Protein AF-0000000080796858 (afdb_homodimer)

Structure (mmCIF, N/CA/C/O backbone):
data_AF-0000000080796858-model_v1
#
loop_
_entity.id
_entity.type
_entity.pdbx_description
1 polymer 'Molybdopterin biosynthesis MoaE protein'
#
loop_
_atom_site.group_PDB
_atom_site.id
_atom_site.type_symbol
_atom_site.label_atom_id
_atom_site.label_alt_id
_atom_site.label_comp_id
_atom_site.label_asym_id
_atom_site.label_entity_id
_atom_site.label_seq_id
_atom_site.pdbx_PDB_ins_code
_atom_site.Cartn_x
_atom_site.Cartn_y
_atom_site.Cartn_z
_atom_site.occupancy
_atom_site.B_iso_or_equiv
_atom_site.auth_seq_id
_atom_site.auth_comp_id
_atom_site.auth_asym_id
_atom_site.auth_atom_id
_atom_site.pdbx_PDB_model_num
ATOM 1 N N . MET A 1 1 ? 0.825 -37.75 -30.672 1 88.62 1 MET A N 1
ATOM 2 C CA . MET A 1 1 ? 0.386 -36.375 -30.938 1 88.62 1 MET A CA 1
ATOM 3 C C . MET A 1 1 ? 1.568 -35.438 -30.922 1 88.62 1 MET A C 1
ATOM 5 O O . MET A 1 1 ? 2.557 -35.656 -30.219 1 88.62 1 MET A O 1
ATOM 9 N N . LYS A 1 2 ? 1.427 -34.406 -31.703 1 91.25 2 LYS A N 1
ATOM 10 C CA . LYS A 1 2 ? 2.469 -33.375 -31.797 1 91.25 2 LYS A CA 1
ATOM 11 C C . LYS A 1 2 ? 2.107 -32.156 -30.969 1 91.25 2 LYS A C 1
ATOM 13 O O . LYS A 1 2 ? 0.988 -31.641 -31.062 1 91.25 2 LYS A O 1
ATOM 18 N N . VAL A 1 3 ? 3.113 -31.781 -30.047 1 92 3 VAL A N 1
ATOM 19 C CA . VAL A 1 3 ? 2.906 -30.578 -29.266 1 92 3 VAL A CA 1
ATOM 20 C C . VAL A 1 3 ? 4.039 -29.594 -29.531 1 92 3 VAL A C 1
ATOM 22 O O . VAL A 1 3 ? 5.195 -29.984 -29.688 1 92 3 VAL A O 1
ATOM 25 N N . LYS A 1 4 ? 3.635 -28.328 -29.672 1 92.88 4 LYS A N 1
ATOM 26 C CA . LYS A 1 4 ? 4.609 -27.25 -29.797 1 92.88 4 LYS A CA 1
ATOM 27 C C . LYS A 1 4 ? 4.938 -26.641 -28.438 1 92.88 4 LYS A C 1
ATOM 29 O O . LYS A 1 4 ? 4.047 -26.453 -27.594 1 92.88 4 LYS A O 1
ATOM 34 N N . LEU A 1 5 ? 6.195 -26.469 -28.219 1 91.25 5 LEU A N 1
ATOM 35 C CA . LEU A 1 5 ? 6.652 -25.875 -26.953 1 91.25 5 LEU A CA 1
ATOM 36 C C . LEU A 1 5 ? 7.277 -24.516 -27.188 1 91.25 5 LEU A C 1
ATOM 38 O O . LEU A 1 5 ? 8 -24.312 -28.172 1 91.25 5 LEU A O 1
ATOM 42 N N . LYS A 1 6 ? 6.902 -23.609 -26.375 1 84.81 6 LYS A N 1
ATOM 43 C CA . LYS A 1 6 ? 7.648 -22.359 -26.172 1 84.81 6 LYS A CA 1
ATOM 44 C C . LYS A 1 6 ? 8.422 -22.391 -24.859 1 84.81 6 LYS A C 1
ATOM 46 O O . LYS A 1 6 ? 7.848 -22.672 -23.797 1 84.81 6 LYS A O 1
ATOM 51 N N . LEU A 1 7 ? 9.75 -22.281 -25 1 79.94 7 LEU A N 1
ATOM 52 C CA . LEU A 1 7 ? 10.602 -22.484 -23.828 1 79.94 7 LEU A CA 1
ATOM 53 C C . LEU A 1 7 ? 11.164 -21.156 -23.328 1 79.94 7 LEU A C 1
ATOM 55 O O . LEU A 1 7 ? 11.438 -20.25 -24.141 1 79.94 7 LEU A O 1
ATOM 59 N N . TYR A 1 8 ? 11.188 -21.078 -22.031 1 66.88 8 TYR A N 1
ATOM 60 C CA . TYR A 1 8 ? 11.664 -19.844 -21.406 1 66.88 8 TYR A CA 1
ATOM 61 C C . TYR A 1 8 ? 12.859 -20.109 -20.516 1 66.88 8 TYR A C 1
ATOM 63 O O . TYR A 1 8 ? 13.109 -21.25 -20.125 1 66.88 8 TYR A O 1
ATOM 71 N N . ALA A 1 9 ? 13.625 -19.078 -20.281 1 62.56 9 ALA A N 1
ATOM 72 C CA . ALA A 1 9 ? 14.711 -19.031 -19.297 1 62.56 9 ALA A CA 1
ATOM 73 C C . ALA A 1 9 ? 15.68 -20.188 -19.5 1 62.56 9 ALA A C 1
ATOM 75 O O . ALA A 1 9 ? 16.219 -20.359 -20.609 1 62.56 9 ALA A O 1
ATOM 76 N N . MET A 1 10 ? 15.938 -20.906 -18.391 1 64.75 10 MET A N 1
ATOM 77 C CA . MET A 1 10 ? 16.953 -21.953 -18.453 1 64.75 10 MET A CA 1
ATOM 78 C C . MET A 1 10 ? 16.578 -23.016 -19.469 1 64.75 10 MET A C 1
ATOM 80 O O . MET A 1 10 ? 17.453 -23.656 -20.062 1 64.75 10 MET A O 1
ATOM 84 N N . TYR A 1 11 ? 15.32 -23.234 -19.703 1 76.62 11 TYR A N 1
ATOM 85 C CA . TYR A 1 11 ? 14.883 -24.234 -20.672 1 76.62 11 TYR A CA 1
ATOM 86 C C . TYR A 1 11 ? 15.133 -23.766 -22.094 1 76.62 11 TYR A C 1
ATOM 88 O O . TYR A 1 11 ? 15.484 -24.578 -22.969 1 76.62 11 TYR A O 1
ATOM 96 N N . LYS A 1 12 ? 14.984 -22.438 -22.297 1 73.69 12 LYS A N 1
ATOM 97 C CA . LYS A 1 12 ? 15.305 -21.828 -23.578 1 73.69 12 LYS A CA 1
ATOM 98 C C . LYS A 1 12 ? 16.781 -21.984 -23.906 1 73.69 12 LYS A C 1
ATOM 100 O O . LYS A 1 12 ? 17.141 -22.312 -25.047 1 73.69 12 LYS A O 1
ATOM 105 N N . ASP A 1 13 ? 17.547 -21.797 -22.953 1 70.75 13 ASP A N 1
ATOM 106 C CA . ASP A 1 13 ? 18.984 -21.922 -23.141 1 70.75 13 ASP A CA 1
ATOM 107 C C . ASP A 1 13 ? 19.359 -23.344 -23.531 1 70.75 13 ASP A C 1
ATOM 109 O O . ASP A 1 13 ? 20.266 -23.531 -24.359 1 70.75 13 ASP A O 1
ATOM 113 N N . ALA A 1 14 ? 18.656 -24.266 -22.938 1 77.5 14 ALA A N 1
ATOM 114 C CA . ALA A 1 14 ? 19.031 -25.656 -23.125 1 77.5 14 ALA A CA 1
ATOM 115 C C . ALA A 1 14 ? 18.453 -26.219 -24.406 1 77.5 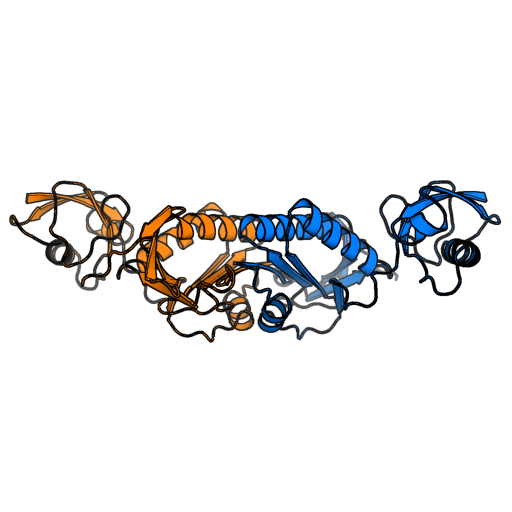14 ALA A C 1
ATOM 117 O O . ALA A 1 14 ? 19.078 -27.031 -25.078 1 77.5 14 ALA A O 1
ATOM 118 N N . LEU A 1 15 ? 17.188 -25.812 -24.812 1 83.38 15 LEU A N 1
ATOM 119 C CA . LEU A 1 15 ? 16.469 -26.516 -25.859 1 83.38 15 LEU A CA 1
ATOM 120 C C . LEU A 1 15 ? 16.125 -25.578 -27.016 1 83.38 15 LEU A C 1
ATOM 122 O O . LEU A 1 15 ? 15.602 -26.016 -28.031 1 83.38 15 LEU A O 1
ATOM 126 N N . GLY A 1 16 ? 16.578 -24.219 -26.891 1 80.38 16 GLY A N 1
ATOM 127 C CA . GLY A 1 16 ? 16.156 -23.219 -27.859 1 80.38 16 GLY A CA 1
ATOM 128 C C . GLY A 1 16 ? 14.828 -22.578 -27.516 1 80.38 16 GLY A C 1
ATOM 129 O O . GLY A 1 16 ? 14.18 -22.969 -26.531 1 80.38 16 GLY A O 1
ATOM 130 N N . GLU A 1 17 ? 14.414 -21.578 -28.25 1 79.12 17 GLU A N 1
ATOM 131 C CA . GLU A 1 17 ? 13.219 -20.797 -27.969 1 79.12 17 GLU A CA 1
ATOM 132 C C . GLU A 1 17 ? 11.953 -21.609 -28.156 1 79.12 17 GLU A C 1
ATOM 134 O O . GLU A 1 17 ? 10.945 -21.375 -27.484 1 79.12 17 GLU A O 1
ATOM 139 N N . ALA A 1 18 ? 11.984 -22.5 -29.109 1 86.69 18 ALA A N 1
ATOM 140 C CA . ALA A 1 18 ? 10.82 -23.328 -29.422 1 86.69 18 ALA A CA 1
ATOM 141 C C . ALA A 1 18 ? 11.234 -24.75 -29.734 1 86.69 18 ALA A C 1
ATOM 143 O O . ALA A 1 18 ? 12.359 -25 -30.188 1 86.69 18 ALA A O 1
ATOM 144 N N . ALA A 1 19 ? 10.391 -25.719 -29.375 1 88.69 19 ALA A N 1
ATOM 145 C CA . ALA A 1 19 ? 10.602 -27.125 -29.703 1 88.69 19 ALA A CA 1
ATOM 146 C C . ALA A 1 19 ? 9.289 -27.812 -30.078 1 88.69 19 ALA A C 1
ATOM 148 O O . ALA A 1 19 ? 8.211 -27.312 -29.766 1 88.69 19 ALA A O 1
ATOM 149 N N . GLU A 1 20 ? 9.352 -28.766 -30.906 1 91.88 20 GLU A N 1
ATOM 150 C CA . GLU A 1 20 ? 8.219 -29.641 -31.219 1 91.88 20 GLU A CA 1
ATOM 151 C C . GLU A 1 20 ? 8.469 -31.062 -30.734 1 91.88 20 GLU A C 1
ATOM 153 O O . GLU A 1 20 ? 9.516 -31.641 -31.031 1 91.88 20 GLU A O 1
ATOM 158 N N . LEU A 1 21 ? 7.543 -31.578 -29.922 1 91.94 21 LEU A N 1
ATOM 159 C CA . LEU A 1 21 ? 7.695 -32.938 -29.391 1 91.94 21 LEU A CA 1
ATOM 160 C C . LEU A 1 21 ? 6.543 -33.844 -29.844 1 91.94 21 LEU A C 1
ATOM 162 O O . LEU A 1 21 ? 5.41 -33.375 -29.984 1 91.94 21 LEU A O 1
ATOM 166 N N . GLU A 1 22 ? 6.883 -35.031 -30.188 1 91.69 22 GLU A N 1
ATOM 167 C CA . GLU A 1 22 ? 5.875 -36.062 -30.453 1 91.69 22 GLU A CA 1
ATOM 168 C C . GLU A 1 22 ? 5.656 -36.938 -29.234 1 91.69 22 GLU A C 1
ATOM 170 O O . GLU A 1 22 ? 6.613 -37.5 -28.672 1 91.69 22 GLU A O 1
ATOM 175 N N . LEU A 1 23 ? 4.441 -37.031 -28.719 1 93.25 23 LEU A N 1
ATOM 176 C CA . LEU A 1 23 ? 4.07 -37.875 -27.594 1 93.25 23 LEU A CA 1
ATOM 177 C C . LEU A 1 23 ? 2.957 -38.844 -28 1 93.25 23 LEU A C 1
ATOM 179 O O . LEU A 1 23 ? 2.227 -38.594 -28.953 1 93.25 23 LEU A O 1
ATOM 183 N N . PRO A 1 24 ? 2.916 -40 -27.344 1 93.06 24 PRO A N 1
ATOM 184 C CA . PRO A 1 24 ? 1.823 -40.938 -27.641 1 93.06 24 PRO A CA 1
ATOM 185 C C . PRO A 1 24 ? 0.445 -40.312 -27.438 1 93.06 24 PRO A C 1
ATOM 187 O O . PRO A 1 24 ? 0.282 -39.438 -26.594 1 93.06 24 PRO A O 1
ATOM 190 N N . GLU A 1 25 ? -0.5 -40.75 -28.297 1 89.06 25 GLU A N 1
ATOM 191 C CA . GLU A 1 25 ? -1.883 -40.344 -28.078 1 89.06 25 GLU A CA 1
ATOM 192 C C . GLU A 1 25 ? -2.338 -40.688 -26.656 1 89.06 25 GLU A C 1
ATOM 194 O O . GLU A 1 25 ? -2.02 -4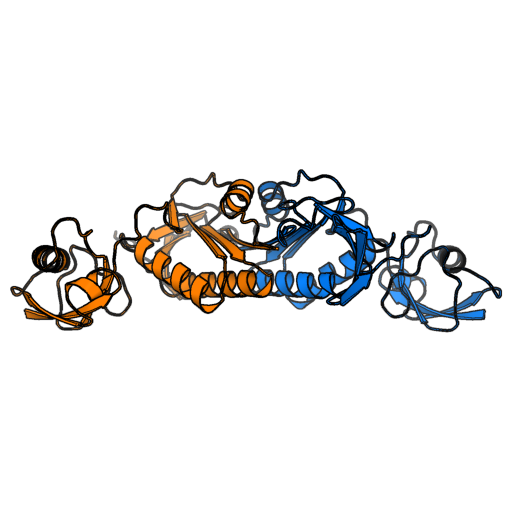1.75 -26.125 1 89.06 25 GLU A O 1
ATOM 199 N N . GLY A 1 26 ? -3.025 -39.75 -25.984 1 91.38 26 GLY A N 1
ATOM 200 C CA . GLY A 1 26 ? -3.514 -39.938 -24.641 1 91.38 26 GLY A CA 1
ATOM 201 C C . GLY A 1 26 ? -2.543 -39.469 -23.578 1 91.38 26 GLY A C 1
ATOM 202 O O . GLY A 1 26 ? -2.814 -39.625 -22.375 1 91.38 26 GLY A O 1
ATOM 203 N N . SER A 1 27 ? -1.39 -38.969 -23.922 1 94.69 27 SER A N 1
ATOM 204 C CA . SER A 1 27 ? -0.414 -38.469 -22.969 1 94.69 27 SER A CA 1
ATOM 205 C C . SER A 1 27 ? -0.98 -37.281 -22.156 1 94.69 27 SER A C 1
ATOM 207 O O . SER A 1 27 ? -1.861 -36.562 -22.641 1 94.69 27 SER A O 1
ATOM 209 N N . LYS A 1 28 ? -0.446 -37.219 -20.938 1 93.69 28 LYS A N 1
ATOM 210 C CA . LYS A 1 28 ? -0.82 -36.125 -20.047 1 93.69 28 LYS A CA 1
ATOM 211 C C . LYS A 1 28 ? 0.315 -35.125 -19.906 1 93.69 28 LYS A C 1
ATOM 213 O O . LYS A 1 28 ? 1.416 -35.344 -20.422 1 93.69 28 LYS A O 1
ATOM 218 N N . VAL A 1 29 ? 0.026 -34.094 -19.266 1 92.62 29 VAL A N 1
ATOM 219 C CA . VAL A 1 29 ? 1.014 -33.031 -19.047 1 92.62 29 VAL A CA 1
ATOM 220 C C . VAL A 1 29 ? 2.236 -33.625 -18.328 1 92.62 29 VAL A C 1
ATOM 222 O O . VAL A 1 29 ? 3.373 -33.25 -18.656 1 92.62 29 VAL A O 1
ATOM 225 N N . ALA A 1 30 ? 1.97 -34.469 -17.453 1 91.5 30 ALA A N 1
ATOM 226 C CA . ALA A 1 30 ? 3.07 -35.125 -16.734 1 91.5 30 ALA A CA 1
ATOM 227 C C . ALA A 1 30 ? 4.008 -35.812 -17.703 1 91.5 30 ALA A C 1
ATOM 229 O O . ALA A 1 30 ? 5.227 -35.812 -17.516 1 91.5 30 ALA A O 1
ATOM 230 N N . ASP A 1 31 ? 3.475 -36.406 -18.703 1 94.25 31 ASP A N 1
ATOM 231 C CA . ASP A 1 31 ? 4.273 -37.094 -19.703 1 94.25 31 ASP A CA 1
ATOM 232 C C . ASP A 1 31 ? 5.133 -36.125 -20.5 1 94.25 31 ASP A C 1
ATOM 234 O O . ASP A 1 31 ? 6.273 -36.406 -20.844 1 94.25 31 ASP A O 1
ATOM 238 N N . LEU A 1 32 ? 4.527 -35 -20.75 1 93.88 32 LEU A N 1
ATOM 239 C CA . LEU A 1 32 ? 5.266 -33.938 -21.438 1 93.88 32 LEU A CA 1
ATOM 240 C C . LEU A 1 32 ? 6.461 -33.469 -20.609 1 93.88 32 LEU A C 1
ATOM 242 O O . LEU A 1 32 ? 7.57 -33.344 -21.125 1 93.88 32 LEU A O 1
ATOM 246 N N . LYS A 1 33 ? 6.207 -33.25 -19.391 1 90.81 33 LYS A N 1
ATOM 247 C CA . LYS A 1 33 ? 7.277 -32.844 -18.484 1 90.81 33 LYS A CA 1
ATOM 248 C C . LYS A 1 33 ? 8.414 -33.844 -18.469 1 90.81 33 LYS A C 1
ATOM 250 O O . LYS A 1 33 ? 9.586 -33.469 -18.547 1 90.81 33 LYS A O 1
ATOM 255 N N . ARG A 1 34 ? 8.047 -35.062 -18.328 1 91.12 34 ARG A N 1
ATOM 256 C CA . ARG A 1 34 ? 9.039 -36.156 -18.297 1 91.12 34 ARG A CA 1
ATOM 257 C C . ARG A 1 34 ? 9.875 -36.156 -19.578 1 91.12 34 ARG A C 1
ATOM 259 O O . ARG A 1 34 ? 11.094 -36.281 -19.531 1 91.12 34 ARG A O 1
ATOM 266 N N . LYS A 1 35 ? 9.172 -36.094 -20.656 1 93.38 35 LYS A N 1
ATOM 267 C CA . LYS A 1 35 ? 9.859 -36.094 -21.953 1 93.38 35 LYS A CA 1
ATOM 268 C C . LYS A 1 35 ? 10.828 -34.938 -22.062 1 93.38 35 LYS A C 1
ATOM 270 O O . LYS A 1 35 ? 11.953 -35.094 -22.562 1 93.38 35 LYS A O 1
ATOM 275 N N . VAL A 1 36 ? 10.383 -33.781 -21.609 1 91.94 36 VAL A N 1
ATOM 276 C CA . VAL A 1 36 ? 11.227 -32.594 -21.656 1 91.94 36 VAL A CA 1
ATOM 277 C C . VAL A 1 36 ? 12.445 -32.781 -20.766 1 91.94 36 VAL A C 1
ATOM 279 O O . VAL A 1 36 ? 13.57 -32.438 -21.156 1 91.94 36 VAL A O 1
ATOM 282 N N . LEU A 1 37 ? 12.211 -33.25 -19.562 1 88.25 37 LEU A N 1
ATOM 283 C CA . LEU A 1 37 ? 13.305 -33.469 -18.641 1 88.25 37 LEU A CA 1
ATOM 284 C C . LEU A 1 37 ? 14.352 -34.406 -19.234 1 88.25 37 LEU A C 1
ATOM 286 O O . LEU A 1 37 ? 15.547 -34.25 -18.969 1 88.25 37 LEU A O 1
ATOM 290 N N . GLU A 1 38 ? 13.906 -35.344 -19.969 1 90.88 38 GLU A N 1
ATOM 291 C CA . GLU A 1 38 ? 14.82 -36.281 -20.625 1 90.88 38 GLU A CA 1
ATOM 292 C C . GLU A 1 38 ? 15.719 -35.562 -21.625 1 90.88 38 GLU A C 1
ATOM 294 O O . GLU A 1 38 ? 16.828 -36 -21.906 1 90.88 38 GLU A O 1
ATOM 299 N N . LEU A 1 39 ? 15.195 -34.5 -22.188 1 89 39 LEU A N 1
ATOM 300 C CA . LEU A 1 39 ? 15.93 -33.75 -23.188 1 89 39 LEU A CA 1
ATOM 301 C C . LEU A 1 39 ? 16.875 -32.75 -22.531 1 89 39 LEU A C 1
ATOM 303 O O . LEU A 1 39 ? 17.797 -32.25 -23.188 1 89 39 LEU A O 1
ATOM 307 N N . LEU A 1 40 ? 16.594 -32.406 -21.297 1 83.12 40 LEU A N 1
ATOM 308 C CA . LEU A 1 40 ? 17.375 -31.422 -20.578 1 83.12 40 LEU A CA 1
ATOM 309 C C . LEU A 1 40 ? 18.578 -32.062 -19.875 1 83.12 40 LEU A C 1
ATOM 311 O O . LEU A 1 40 ? 18.562 -33.25 -19.562 1 83.12 40 LEU A O 1
ATOM 315 N N . PRO A 1 41 ? 19.625 -31.188 -19.719 1 77.62 41 PRO A N 1
ATOM 316 C CA . PRO A 1 41 ? 20.75 -31.703 -18.922 1 77.62 41 PRO A CA 1
ATOM 317 C C . PRO A 1 41 ? 20.328 -32.094 -17.516 1 77.62 41 PRO A C 1
ATOM 319 O O . PRO A 1 41 ? 19.328 -31.609 -17 1 77.62 41 PRO A O 1
ATOM 322 N N . GLU A 1 42 ? 21.109 -33.062 -16.938 1 78.94 42 GLU A N 1
ATOM 323 C CA . GLU A 1 42 ? 20.844 -33.531 -15.578 1 78.94 42 GLU A CA 1
ATOM 324 C C . GLU A 1 42 ? 20.859 -32.344 -14.602 1 78.94 42 GLU A C 1
ATOM 326 O O . GLU A 1 42 ? 21.703 -31.453 -14.711 1 78.94 42 GLU A O 1
ATOM 331 N N . GLY A 1 43 ? 19.844 -32.25 -13.656 1 73.5 43 GLY A N 1
ATOM 332 C CA . GLY A 1 43 ? 19.812 -31.234 -12.617 1 73.5 43 GLY A CA 1
ATOM 333 C C . GLY A 1 43 ? 18.797 -30.156 -12.875 1 73.5 43 GLY A C 1
ATOM 334 O O . GLY A 1 43 ? 18.531 -29.312 -12 1 73.5 43 GLY A O 1
ATOM 335 N N . TYR A 1 44 ? 18.328 -30.062 -14.094 1 73.81 44 TYR A N 1
ATOM 336 C CA . TYR A 1 44 ? 17.312 -29.047 -14.367 1 73.81 44 TYR A CA 1
ATOM 337 C C . TYR A 1 44 ? 16.016 -29.375 -13.617 1 73.81 44 TYR A C 1
ATOM 339 O O . TYR A 1 44 ? 15.617 -30.531 -13.523 1 73.81 44 TYR A O 1
ATOM 347 N N . PRO A 1 45 ? 15.445 -28.297 -13.07 1 71.62 45 PRO A N 1
ATOM 348 C CA . PRO A 1 45 ? 14.18 -28.531 -12.367 1 71.62 45 PRO A CA 1
ATOM 349 C C . PRO A 1 45 ? 13.031 -28.844 -13.328 1 71.62 45 PRO A C 1
ATOM 351 O O . PRO A 1 45 ? 13.086 -28.484 -14.508 1 71.62 45 PRO A O 1
ATOM 354 N N . GLU A 1 46 ? 12.062 -29.625 -12.836 1 78.88 46 GLU A N 1
ATOM 355 C CA . GLU A 1 46 ? 10.852 -29.891 -13.617 1 78.88 46 GLU A CA 1
ATOM 356 C C . GLU A 1 46 ? 10.148 -28.594 -14 1 78.88 46 GLU A C 1
ATOM 358 O O . GLU A 1 46 ? 9.898 -27.75 -13.148 1 78.88 46 GLU A O 1
ATOM 363 N N . PRO A 1 47 ? 9.906 -28.453 -15.297 1 76.31 47 PRO A N 1
ATOM 364 C CA . PRO A 1 47 ? 9.266 -27.203 -15.734 1 76.31 47 PRO A CA 1
ATOM 365 C C . PRO A 1 47 ? 7.812 -27.109 -15.281 1 76.31 47 PRO A C 1
ATOM 367 O O . PRO A 1 47 ? 7.164 -28.125 -15.031 1 76.31 47 PRO A O 1
ATOM 370 N N . VAL A 1 48 ? 7.391 -25.922 -15.219 1 72.62 48 VAL A N 1
ATOM 371 C CA . VAL A 1 48 ? 5.969 -25.594 -15.148 1 72.62 48 VAL A CA 1
ATOM 372 C C . VAL A 1 48 ? 5.398 -25.453 -16.562 1 72.62 48 VAL A C 1
ATOM 374 O O . VAL A 1 48 ? 6.012 -24.828 -17.422 1 72.62 48 VAL A O 1
ATOM 377 N N . VAL A 1 49 ? 4.207 -26.078 -16.844 1 81.44 49 VAL A N 1
ATOM 378 C CA . VAL A 1 49 ? 3.633 -26.078 -18.188 1 81.44 49 VAL A CA 1
ATOM 379 C C . VAL A 1 49 ? 2.42 -25.156 -18.219 1 81.44 49 VAL A C 1
ATOM 381 O O . VAL A 1 49 ? 1.523 -25.266 -17.391 1 81.44 49 VAL A O 1
ATOM 384 N N . LEU A 1 50 ? 2.484 -24.25 -19.141 1 75.75 50 LEU A N 1
ATOM 385 C CA . LEU A 1 50 ? 1.347 -23.375 -19.391 1 75.75 50 LEU A CA 1
ATOM 386 C C . LEU A 1 50 ? 0.664 -23.734 -20.719 1 75.75 50 LEU A C 1
ATOM 388 O O . LEU A 1 50 ? 1.332 -24.078 -21.688 1 75.75 50 LEU A O 1
ATOM 392 N N . LYS A 1 51 ? -0.66 -23.75 -20.703 1 78.75 51 LYS A N 1
ATOM 393 C CA . LYS A 1 51 ? -1.481 -23.906 -21.906 1 78.75 51 LYS A CA 1
ATOM 394 C C . LYS A 1 51 ? -2.57 -22.844 -21.969 1 78.75 51 LYS A C 1
ATOM 396 O O . LYS A 1 51 ? -3.354 -22.688 -21.031 1 78.75 51 LYS A O 1
ATOM 401 N N . ASP A 1 52 ? -2.486 -22.078 -23.078 1 68.62 52 ASP A N 1
ATOM 402 C CA . ASP A 1 52 ? -3.469 -21.016 -23.312 1 68.62 52 ASP A CA 1
ATOM 403 C C . ASP A 1 52 ? -3.512 -20.047 -22.141 1 68.62 52 ASP A C 1
ATOM 405 O O . ASP A 1 52 ? -4.594 -19.672 -21.672 1 68.62 52 ASP A O 1
ATOM 409 N N . GLY A 1 53 ? -2.295 -19.891 -21.656 1 59.16 53 GLY A N 1
ATOM 410 C CA . GLY A 1 53 ? -2.123 -18.844 -20.656 1 59.16 53 GLY A CA 1
ATOM 411 C C . GLY A 1 53 ? -2.393 -19.328 -19.234 1 59.16 53 GLY A C 1
ATOM 412 O O . GLY A 1 53 ? -2.357 -18.531 -18.297 1 59.16 53 GLY A O 1
ATOM 413 N N . ARG A 1 54 ? -2.779 -20.562 -19.188 1 63.59 54 ARG A N 1
ATOM 414 C CA . ARG A 1 54 ? -3.033 -21.094 -17.859 1 63.59 54 ARG A CA 1
ATOM 415 C C . ARG A 1 54 ? -2.092 -22.25 -17.547 1 63.59 54 ARG A C 1
ATOM 417 O O . ARG A 1 54 ? -1.548 -22.891 -18.453 1 63.59 54 ARG A O 1
ATOM 424 N N . PHE A 1 55 ? -1.979 -22.688 -16.266 1 62 55 PHE A N 1
ATOM 425 C CA . PHE A 1 55 ? -1.178 -23.844 -15.859 1 62 55 PHE A CA 1
ATOM 426 C C . PHE A 1 55 ? -1.866 -25.141 -16.25 1 62 55 PHE A C 1
ATOM 428 O O . PHE A 1 55 ? -3.047 -25.344 -15.945 1 62 55 PHE A O 1
ATOM 435 N N . ALA A 1 56 ? -1.109 -25.891 -16.875 1 73.88 56 ALA A N 1
ATOM 436 C CA . ALA A 1 56 ? -1.605 -27.219 -17.203 1 73.88 56 ALA A CA 1
ATOM 437 C C . ALA A 1 56 ? -1.279 -28.219 -16.094 1 73.88 56 ALA A C 1
ATOM 439 O O . ALA A 1 56 ? -0.142 -28.266 -15.617 1 73.88 56 ALA A O 1
ATOM 440 N N . GLU A 1 57 ? -2.289 -28.875 -15.562 1 71.25 57 GLU A N 1
ATOM 441 C CA . GLU A 1 57 ? -2.092 -29.875 -14.508 1 71.25 57 GLU A CA 1
ATOM 442 C C . GLU A 1 57 ? -1.49 -31.156 -15.062 1 71.25 57 GLU A C 1
ATOM 444 O O . GLU A 1 57 ? -1.699 -31.484 -16.234 1 71.25 57 GLU A O 1
ATOM 449 N N . ASP A 1 58 ? -0.802 -31.828 -14.109 1 80.5 58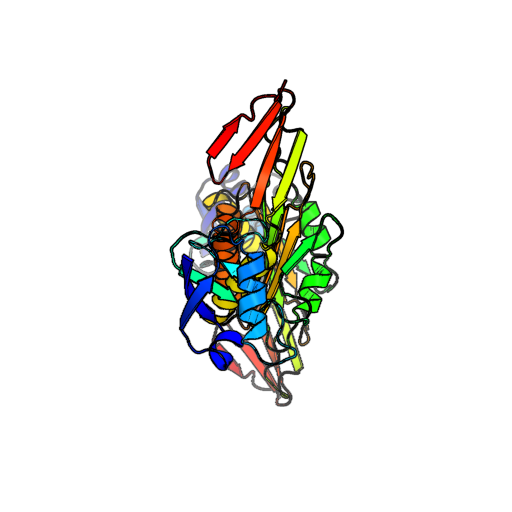 ASP A N 1
ATOM 450 C CA . ASP A 1 58 ? -0.065 -33.031 -14.516 1 80.5 58 ASP A CA 1
ATOM 451 C C . ASP A 1 58 ? -0.997 -34.062 -15.148 1 80.5 58 ASP A C 1
ATOM 453 O O . ASP A 1 58 ? -0.622 -34.719 -16.109 1 80.5 58 ASP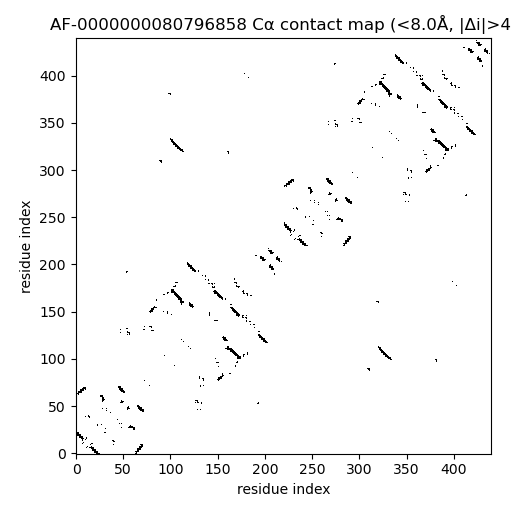 A O 1
ATOM 457 N N . GLU A 1 59 ? -2.189 -34.094 -14.602 1 84.81 59 GLU A N 1
ATOM 458 C CA . GLU A 1 59 ? -3.102 -35.156 -15.023 1 84.81 59 GLU A CA 1
ATOM 459 C C . GLU A 1 59 ? -3.914 -34.75 -16.234 1 84.81 59 GLU A C 1
ATOM 461 O O . GLU A 1 59 ? -4.637 -35.562 -16.828 1 84.81 59 GLU A O 1
ATOM 466 N N . GLU A 1 60 ? -3.738 -33.5 -16.609 1 86.25 60 GLU A N 1
ATOM 467 C CA . GLU A 1 60 ? -4.477 -33.031 -17.781 1 86.25 60 GLU A CA 1
ATOM 468 C C . GLU A 1 60 ? -3.996 -33.688 -19.062 1 86.25 60 GLU A C 1
ATOM 470 O O . GLU A 1 60 ? -2.791 -33.781 -19.297 1 86.25 60 GLU A O 1
ATOM 475 N N . PRO A 1 61 ? -4.953 -34.219 -19.891 1 92.19 61 PRO A N 1
ATOM 476 C CA . PRO A 1 61 ? -4.543 -34.781 -21.172 1 92.19 61 PRO A CA 1
ATOM 477 C C . PRO A 1 61 ? -3.951 -33.719 -22.109 1 92.19 61 PRO A C 1
ATOM 479 O O . PRO A 1 61 ? -4.418 -32.594 -22.125 1 92.19 61 PRO A O 1
ATOM 482 N N . LEU A 1 62 ? -2.955 -34.062 -22.828 1 92.44 62 LEU A N 1
ATOM 483 C CA . LEU A 1 62 ? -2.369 -33.188 -23.812 1 92.44 62 LEU A CA 1
ATOM 484 C C . LEU A 1 62 ? -3.285 -33.031 -25.031 1 92.44 62 LEU A C 1
ATOM 486 O O . LEU A 1 62 ? -3.926 -34 -25.438 1 92.44 62 LEU A O 1
ATOM 490 N N . THR A 1 63 ? -3.449 -31.828 -25.547 1 88 63 THR A N 1
ATOM 491 C CA . THR A 1 63 ? -4.129 -31.547 -26.812 1 88 63 THR A CA 1
ATOM 492 C C . THR A 1 63 ? -3.162 -30.938 -27.812 1 88 63 THR A C 1
ATOM 494 O O . THR A 1 63 ? -2.076 -30.484 -27.453 1 88 63 THR A O 1
ATOM 497 N N . GLU A 1 64 ? -3.609 -31.047 -29.047 1 85.5 64 GLU A N 1
ATOM 498 C CA . GLU A 1 64 ? -2.795 -30.375 -30.062 1 85.5 64 GLU A CA 1
ATOM 499 C C . GLU A 1 64 ? -2.734 -28.875 -29.812 1 85.5 64 GLU A C 1
ATOM 501 O O . GLU A 1 64 ? -3.723 -28.266 -29.391 1 85.5 64 GLU A O 1
ATOM 506 N N . GLY A 1 65 ? -1.498 -28.328 -29.891 1 84.12 65 GLY A N 1
ATOM 507 C CA . GLY A 1 65 ? -1.313 -26.906 -29.672 1 84.12 65 GLY A CA 1
ATOM 508 C C . GLY A 1 65 ? 0.031 -26.578 -29.062 1 84.12 65 GLY A C 1
ATOM 509 O O . GLY A 1 65 ? 0.967 -27.375 -29.125 1 84.12 65 GLY A O 1
ATOM 510 N N . GLU A 1 66 ? 0.06 -25.281 -28.516 1 87.81 66 GLU A N 1
ATOM 511 C CA . GLU A 1 66 ? 1.318 -24.781 -27.984 1 87.81 66 GLU A CA 1
ATOM 512 C C . GLU A 1 66 ? 1.293 -24.766 -26.453 1 87.81 66 GLU A C 1
ATOM 514 O O . GLU A 1 66 ? 0.293 -24.359 -25.844 1 87.81 66 GLU A O 1
ATOM 519 N N . TYR A 1 67 ? 2.271 -25.391 -25.906 1 88.31 67 TYR A N 1
ATOM 520 C CA . TYR A 1 67 ? 2.51 -25.328 -24.469 1 88.31 67 TYR A CA 1
ATOM 521 C C . TYR A 1 67 ? 3.727 -24.469 -24.141 1 88.31 67 TYR A C 1
ATOM 523 O O . TYR A 1 67 ? 4.695 -24.453 -24.906 1 88.31 67 TYR A O 1
ATOM 531 N N . GLU A 1 68 ? 3.662 -23.766 -23.031 1 81.5 68 GLU A N 1
ATOM 532 C CA . GLU A 1 68 ? 4.797 -22.984 -22.547 1 81.5 68 GLU A CA 1
ATOM 533 C C . GLU A 1 68 ? 5.441 -23.656 -21.328 1 81.5 68 GLU A C 1
ATOM 535 O O . GLU A 1 68 ? 4.746 -24.125 -20.422 1 81.5 68 GLU A O 1
ATOM 540 N N . LEU A 1 69 ? 6.742 -23.875 -21.438 1 80.19 69 LEU A N 1
ATOM 541 C CA . LEU A 1 69 ? 7.48 -24.438 -20.312 1 80.19 69 LEU A CA 1
ATOM 542 C C . LEU A 1 69 ? 8.312 -23.359 -19.625 1 80.19 69 LEU A C 1
ATOM 544 O O . LEU A 1 69 ? 9.141 -22.703 -20.266 1 80.19 69 LEU A O 1
ATOM 548 N N . VAL A 1 70 ? 8.125 -23.172 -18.312 1 67 70 VAL A N 1
ATOM 549 C CA . VAL A 1 70 ? 8.828 -22.156 -17.531 1 67 70 VAL A CA 1
ATOM 550 C C . VAL A 1 70 ? 9.516 -22.828 -16.328 1 67 70 VAL A C 1
ATOM 552 O O . VAL A 1 70 ? 9.07 -23.859 -15.852 1 67 70 VAL A O 1
ATOM 555 N N . PRO A 1 71 ? 10.844 -22.281 -15.945 1 60.75 71 PRO A N 1
ATOM 556 C CA . PRO A 1 71 ? 11.484 -22.828 -14.742 1 60.75 71 PRO A CA 1
ATOM 557 C C . PRO A 1 71 ? 10.617 -22.672 -13.492 1 60.75 71 PRO A C 1
ATOM 559 O O . PRO A 1 71 ? 9.789 -21.75 -13.414 1 60.75 71 PRO A O 1
ATOM 562 N N . PRO A 1 72 ? 10.75 -23.891 -12.695 1 52.75 72 PRO A N 1
ATOM 563 C CA . PRO A 1 72 ? 10.125 -23.641 -11.391 1 52.75 72 PRO A CA 1
ATOM 564 C C . PRO A 1 72 ? 10.711 -22.422 -10.68 1 52.75 72 PRO A C 1
ATOM 566 O O . PRO A 1 72 ? 11.852 -22.031 -10.953 1 52.75 72 PRO A O 1
ATOM 569 N N . ALA A 1 73 ? 9.969 -21.609 -10.148 1 44.66 73 ALA A N 1
ATOM 570 C CA . ALA A 1 73 ? 10.469 -20.438 -9.43 1 44.66 73 ALA A CA 1
ATOM 571 C C . ALA A 1 73 ? 11.695 -20.781 -8.586 1 44.66 73 ALA A C 1
ATOM 573 O O . ALA A 1 73 ? 11.75 -21.859 -7.984 1 44.66 73 ALA A O 1
ATOM 574 N N . ALA A 1 74 ? 12.961 -20.484 -9 1 38.97 74 ALA A N 1
ATOM 575 C CA . ALA A 1 74 ? 14.211 -20.797 -8.305 1 38.97 74 ALA A CA 1
ATOM 576 C C . ALA A 1 74 ? 14.016 -20.75 -6.789 1 38.97 74 ALA A C 1
ATOM 578 O O . ALA A 1 74 ? 13.086 -20.109 -6.289 1 38.97 74 ALA A O 1
ATOM 579 N N . GLY A 1 75 ? 14.719 -21.562 -5.949 1 37.06 75 GLY A N 1
ATOM 580 C CA . GLY A 1 75 ? 14.953 -21.703 -4.52 1 37.06 75 GLY A CA 1
ATOM 581 C C . GLY A 1 75 ? 14.93 -20.391 -3.779 1 37.06 75 GLY A C 1
ATOM 582 O O . GLY A 1 75 ? 15.133 -20.344 -2.562 1 37.06 75 GLY A O 1
ATOM 583 N N . GLY A 1 76 ? 15.602 -19.219 -4.266 1 40.5 76 GLY A N 1
ATOM 584 C CA . GLY A 1 76 ? 15.555 -18.047 -3.404 1 40.5 76 GLY A CA 1
ATOM 585 C C . GLY A 1 76 ? 14.148 -17.672 -2.973 1 40.5 76 GLY A C 1
ATOM 586 O O . GLY A 1 76 ? 13.172 -18.078 -3.613 1 40.5 76 GLY A O 1
ATOM 587 N N . GLY A 1 77 ? 13.734 -17.906 -1.76 1 50.44 77 GLY A N 1
ATOM 588 C CA . GLY A 1 77 ? 12.383 -17.875 -1.236 1 50.44 77 GLY A CA 1
ATOM 589 C C . GLY A 1 77 ? 11.43 -17.047 -2.082 1 50.44 77 GLY A C 1
ATOM 590 O O . GLY A 1 77 ? 11.727 -15.898 -2.408 1 50.44 77 GLY A O 1
ATOM 591 N N . GLY A 1 78 ? 10.859 -17.734 -3.221 1 72.44 78 GLY A N 1
ATOM 592 C CA . GLY A 1 78 ? 9.922 -17.141 -4.168 1 72.44 78 GLY A CA 1
ATOM 593 C C . GLY A 1 78 ? 9.172 -15.953 -3.602 1 72.44 78 GLY A C 1
ATOM 594 O O . GLY A 1 78 ? 9.102 -15.781 -2.383 1 72.44 78 GLY A O 1
ATOM 595 N N . ARG A 1 79 ? 9.094 -15.062 -4.43 1 90.38 79 ARG A N 1
ATOM 596 C CA . ARG A 1 79 ? 8.359 -13.859 -4.051 1 90.38 79 ARG A CA 1
ATOM 597 C C . ARG A 1 79 ? 6.914 -14.188 -3.688 1 90.38 79 ARG A C 1
ATOM 599 O O . ARG A 1 79 ? 6.238 -13.391 -3.031 1 90.38 79 ARG A O 1
ATOM 606 N N . VAL A 1 80 ? 6.562 -15.484 -4.062 1 92.56 80 VAL A N 1
ATOM 607 C CA . VAL A 1 80 ? 5.168 -15.844 -3.85 1 92.56 80 VAL A CA 1
ATOM 608 C C . VAL A 1 80 ? 5.074 -16.953 -2.807 1 92.56 80 VAL A C 1
ATOM 610 O O . VAL A 1 80 ? 5.793 -17.953 -2.893 1 92.56 80 VAL A O 1
ATOM 613 N N . VAL A 1 81 ? 4.27 -16.797 -1.843 1 90.5 81 VAL A N 1
ATOM 614 C CA . VAL A 1 81 ? 3.984 -17.797 -0.816 1 90.5 81 VAL A CA 1
ATOM 615 C C . VAL A 1 81 ? 2.498 -18.156 -0.838 1 90.5 81 VAL A C 1
ATOM 617 O O . VAL A 1 81 ? 1.643 -17.266 -0.829 1 90.5 81 VAL A O 1
ATOM 620 N N . LEU A 1 82 ? 2.227 -19.406 -0.984 1 89.44 82 LEU A N 1
ATOM 621 C CA . LEU A 1 82 ? 0.883 -19.922 -0.758 1 89.44 82 LEU A CA 1
ATOM 622 C C . LEU A 1 82 ? 0.751 -20.5 0.651 1 89.44 82 LEU A C 1
ATOM 624 O O . LEU A 1 82 ? 1.572 -21.312 1.073 1 89.44 82 LEU A O 1
ATOM 628 N N . THR A 1 83 ? -0.262 -20.016 1.395 1 90.88 83 THR A N 1
ATOM 629 C CA . THR A 1 83 ? -0.313 -20.469 2.783 1 90.88 83 THR A CA 1
ATOM 630 C C . THR A 1 83 ? -1.751 -20.469 3.295 1 90.88 83 THR A C 1
ATOM 632 O O . THR A 1 83 ? -2.617 -19.797 2.74 1 90.88 83 THR A O 1
ATOM 635 N N . GLU A 1 84 ? -1.99 -21.328 4.305 1 86.44 84 GLU A N 1
ATOM 636 C CA . GLU A 1 84 ? -3.25 -21.281 5.039 1 86.44 84 GLU A CA 1
ATOM 637 C C . GLU A 1 84 ? -3.078 -20.578 6.387 1 86.44 84 GLU A C 1
ATOM 639 O O . GLU A 1 84 ? -4.062 -20.297 7.074 1 86.44 84 GLU A O 1
ATOM 644 N N . GLU A 1 85 ? -1.839 -20.266 6.68 1 83.69 85 GLU A N 1
ATOM 645 C CA . GLU A 1 85 ? -1.527 -19.656 7.973 1 83.69 85 GLU A CA 1
ATOM 646 C C . GLU A 1 85 ? -1.79 -18.156 7.957 1 83.69 85 GLU A C 1
ATOM 648 O O . GLU A 1 85 ? -1.479 -17.484 6.977 1 83.69 85 GLU A O 1
ATOM 653 N N . GLU A 1 86 ? -2.35 -17.75 9.047 1 78.12 86 GLU A N 1
ATOM 654 C CA . GLU A 1 86 ? -2.793 -16.359 9.086 1 78.12 86 GLU A CA 1
ATOM 655 C C . GLU A 1 86 ? -1.708 -15.453 9.656 1 78.12 86 GLU A C 1
ATOM 657 O O . GLU A 1 86 ? -1.812 -14.227 9.578 1 78.12 86 GLU A O 1
ATOM 662 N N . ASP A 1 87 ? -0.694 -16 10.062 1 80.5 87 ASP A N 1
ATOM 663 C CA . ASP A 1 87 ? 0.248 -15.203 10.828 1 80.5 87 ASP A CA 1
ATOM 664 C C . ASP A 1 87 ? 1.331 -14.609 9.93 1 80.5 87 ASP A C 1
ATOM 666 O O . ASP A 1 87 ? 2.4 -15.203 9.766 1 80.5 87 ASP A O 1
ATOM 670 N N . TRP A 1 88 ? 1.101 -13.641 9.234 1 88.88 88 TRP A N 1
ATOM 671 C CA . TRP A 1 88 ? 2.072 -12.875 8.453 1 88.88 88 TRP A CA 1
ATOM 672 C C . TRP A 1 88 ? 2.158 -11.438 8.945 1 88.88 88 TRP A C 1
ATOM 674 O O . TRP A 1 88 ? 1.133 -10.773 9.133 1 88.88 88 TRP A O 1
ATOM 684 N N . SER A 1 89 ? 3.387 -11.109 9.227 1 88.81 89 SER A N 1
ATOM 685 C CA . SER A 1 89 ? 3.648 -9.766 9.727 1 88.81 89 SER A CA 1
ATOM 686 C C . SER A 1 89 ? 3.969 -8.805 8.594 1 88.81 89 SER A C 1
ATOM 688 O O . SER A 1 89 ? 4.934 -9 7.852 1 88.81 89 SER A O 1
ATOM 690 N N . LEU A 1 90 ? 3.172 -7.754 8.469 1 95.5 90 LEU A N 1
ATOM 691 C CA . LEU A 1 90 ? 3.451 -6.73 7.465 1 95.5 90 LEU A CA 1
ATOM 692 C C . LEU A 1 90 ? 4.762 -6.012 7.773 1 95.5 90 LEU 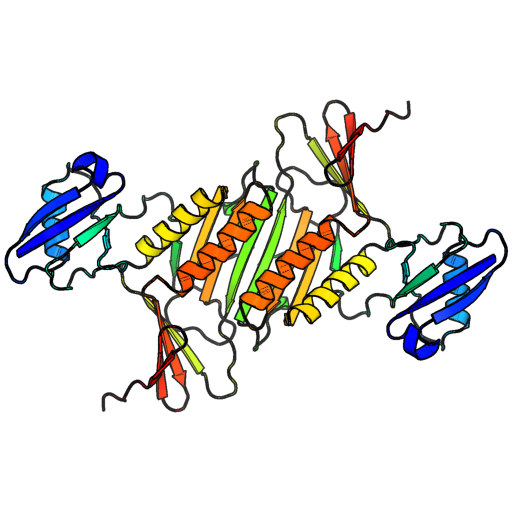A C 1
ATOM 694 O O . LEU A 1 90 ? 5.512 -5.664 6.859 1 95.5 90 LEU A O 1
ATOM 698 N N . ASP A 1 91 ? 5.012 -5.812 9.047 1 90.5 91 ASP A N 1
ATOM 699 C CA . ASP A 1 91 ? 6.285 -5.223 9.453 1 90.5 91 ASP A CA 1
ATOM 700 C C . ASP A 1 91 ? 7.461 -6.09 9.008 1 90.5 91 ASP A C 1
ATOM 702 O O . ASP A 1 91 ? 8.461 -5.574 8.5 1 90.5 91 ASP A O 1
ATOM 706 N N . GLY A 1 92 ? 7.266 -7.363 9.219 1 90.94 92 GLY A N 1
ATOM 707 C CA . GLY A 1 92 ? 8.289 -8.297 8.781 1 90.94 92 GLY A CA 1
ATOM 708 C C . GLY A 1 92 ? 8.531 -8.25 7.281 1 90.94 92 GLY A C 1
ATOM 709 O O . GLY A 1 92 ? 9.672 -8.352 6.828 1 90.94 92 GLY A O 1
ATOM 710 N N . LEU A 1 93 ? 7.473 -8.055 6.504 1 92.38 93 LEU A N 1
ATOM 711 C CA . LEU A 1 93 ? 7.59 -7.988 5.051 1 92.38 93 LEU A CA 1
ATOM 712 C C . LEU A 1 93 ? 8.367 -6.746 4.621 1 92.38 93 LEU A C 1
ATOM 714 O O . LEU A 1 93 ? 9.203 -6.812 3.723 1 92.38 93 LEU A O 1
ATOM 718 N N . VAL A 1 94 ? 8.102 -5.613 5.227 1 94.06 94 VAL A N 1
ATOM 719 C CA . VAL A 1 94 ? 8.789 -4.367 4.91 1 94.06 94 VAL A CA 1
ATOM 720 C C . VAL A 1 94 ? 10.273 -4.508 5.211 1 94.06 94 VAL A C 1
ATOM 722 O O . VAL A 1 94 ? 11.125 -4.051 4.438 1 94.06 94 VAL A O 1
ATOM 725 N N . GLU A 1 95 ? 10.57 -5.145 6.328 1 89.19 95 GLU A N 1
ATOM 726 C CA . GLU A 1 95 ? 11.969 -5.371 6.691 1 89.19 95 GLU A CA 1
ATOM 727 C C . GLU A 1 95 ? 12.664 -6.27 5.676 1 89.19 95 GLU A C 1
ATOM 729 O O . GLU A 1 95 ? 13.805 -6.004 5.285 1 89.19 95 GLU A O 1
ATOM 734 N N . GLU A 1 96 ? 11.961 -7.293 5.305 1 89.38 96 GLU A N 1
ATOM 735 C CA . GLU A 1 96 ? 12.5 -8.234 4.324 1 89.38 96 GLU A CA 1
ATOM 736 C C . GLU A 1 96 ? 12.805 -7.539 2.998 1 89.38 96 GLU A C 1
ATOM 738 O O . GLU A 1 96 ? 13.805 -7.836 2.35 1 89.38 96 GLU A O 1
ATOM 743 N N . LEU A 1 97 ? 11.977 -6.613 2.631 1 93.38 97 LEU A N 1
ATOM 744 C CA . LEU A 1 97 ? 12.094 -5.945 1.339 1 93.38 97 LEU A CA 1
ATOM 745 C C . LEU A 1 97 ? 13.031 -4.746 1.43 1 93.38 97 LEU A C 1
ATOM 747 O O . LEU A 1 97 ? 13.273 -4.066 0.43 1 93.38 97 LEU A O 1
ATOM 751 N N . GLY A 1 98 ? 13.406 -4.473 2.596 1 87.12 98 GLY A N 1
ATOM 752 C CA . GLY A 1 98 ? 14.289 -3.336 2.797 1 87.12 98 GLY A CA 1
ATOM 753 C C . GLY A 1 98 ? 15.539 -3.387 1.932 1 87.12 98 GLY A C 1
ATOM 754 O O . GLY A 1 98 ? 16.125 -4.453 1.746 1 87.12 98 GLY A O 1
ATOM 755 N N . ASP A 1 99 ? 15.844 -2.301 1.301 1 87.75 99 ASP A N 1
ATOM 756 C CA . ASP A 1 99 ? 17 -2.08 0.435 1 87.75 99 ASP A CA 1
ATOM 757 C C . ASP A 1 99 ? 17.516 -0.649 0.565 1 87.75 99 ASP A C 1
ATOM 759 O O . ASP A 1 99 ? 16.734 0.295 0.654 1 87.75 99 ASP A O 1
ATOM 763 N N . PRO A 1 100 ? 18.844 -0.519 0.706 1 86.38 100 PRO A N 1
ATOM 764 C CA . PRO A 1 100 ? 19.391 0.838 0.838 1 86.38 100 PRO A CA 1
ATOM 765 C C . PRO A 1 100 ? 18.938 1.764 -0.288 1 86.38 100 PRO A C 1
ATOM 767 O O . PRO A 1 100 ? 18.891 2.984 -0.11 1 86.38 100 PRO A O 1
ATOM 770 N N . GLU A 1 101 ? 18.578 1.182 -1.388 1 89.81 101 GLU A N 1
ATOM 771 C CA . GLU A 1 101 ? 18.141 1.985 -2.531 1 89.81 101 GLU A CA 1
ATOM 772 C C . GLU A 1 101 ? 16.641 2.221 -2.512 1 89.81 101 GLU A C 1
ATOM 774 O O . GLU A 1 101 ? 16.125 3.016 -3.297 1 89.81 101 GLU A O 1
ATOM 779 N N . SER A 1 102 ? 15.961 1.547 -1.641 1 93.31 102 SER A N 1
ATOM 780 C CA . SER A 1 102 ? 14.508 1.63 -1.614 1 93.31 102 SER A CA 1
ATOM 781 C C . SER A 1 102 ? 14.039 2.879 -0.876 1 93.31 102 SER A C 1
ATOM 783 O O . SER A 1 102 ? 14.461 3.139 0.25 1 93.31 102 SER A O 1
ATOM 785 N N . GLY A 1 103 ? 13.203 3.641 -1.534 1 94.69 103 GLY A N 1
ATOM 786 C CA . GLY A 1 103 ? 12.602 4.797 -0.894 1 94.69 103 GLY A CA 1
ATOM 787 C C . GLY A 1 103 ? 11.117 4.633 -0.643 1 94.69 103 GLY A C 1
ATOM 788 O O . GLY A 1 103 ? 10.484 5.496 -0.03 1 94.69 103 GLY A O 1
ATOM 789 N N . ALA A 1 104 ? 10.633 3.494 -1.18 1 97.31 104 ALA A N 1
ATOM 790 C CA . ALA A 1 104 ? 9.188 3.316 -1.081 1 97.31 104 ALA A CA 1
ATOM 791 C C . ALA A 1 104 ? 8.82 1.837 -1.016 1 97.31 104 ALA A C 1
ATOM 793 O O . ALA A 1 104 ? 9.422 1.011 -1.706 1 97.31 104 ALA A O 1
ATOM 794 N N . THR A 1 105 ? 7.891 1.512 -0.211 1 98.31 105 THR A N 1
ATOM 795 C CA . THR A 1 105 ? 7.223 0.214 -0.21 1 98.31 105 THR A CA 1
ATOM 796 C C . THR A 1 105 ? 5.707 0.385 -0.242 1 98.31 105 THR A C 1
ATOM 798 O O . THR A 1 105 ? 5.152 1.198 0.5 1 98.31 105 THR A O 1
ATOM 801 N N . VAL A 1 106 ? 5.059 -0.321 -1.104 1 98.69 106 VAL A N 1
ATOM 802 C CA . VAL A 1 106 ? 3.604 -0.323 -1.199 1 98.69 106 VAL A CA 1
ATOM 803 C C . VAL A 1 106 ? 3.066 -1.711 -0.859 1 98.69 106 VAL A C 1
ATOM 805 O O . VAL A 1 106 ? 3.564 -2.719 -1.365 1 98.69 106 VAL A O 1
ATOM 808 N N . ILE A 1 107 ? 2.041 -1.717 0.027 1 98.75 107 ILE A N 1
ATOM 809 C CA . ILE A 1 107 ? 1.456 -2.982 0.457 1 98.75 107 ILE A CA 1
ATOM 810 C C . ILE A 1 107 ? -0.049 -2.969 0.198 1 98.75 107 ILE A C 1
ATOM 812 O O . ILE A 1 107 ? -0.73 -1.989 0.513 1 98.75 107 ILE A O 1
ATOM 816 N N . PHE A 1 108 ? -0.487 -3.943 -0.352 1 98.62 108 PHE A N 1
ATOM 817 C CA . PHE A 1 108 ? -1.913 -4.219 -0.479 1 98.62 108 PHE A CA 1
ATOM 818 C C . PHE A 1 108 ? -2.318 -5.395 0.403 1 98.62 108 PHE A C 1
ATOM 820 O O . PHE A 1 108 ? -1.651 -6.43 0.413 1 98.62 108 PHE A O 1
ATOM 827 N N . VAL A 1 109 ? -3.396 -5.262 1.085 1 97.75 109 VAL A N 1
ATOM 828 C CA . VAL A 1 109 ? -3.971 -6.328 1.897 1 97.75 109 VAL A CA 1
ATOM 829 C C . VAL A 1 109 ? -5.441 -6.523 1.531 1 97.75 109 VAL A C 1
ATOM 831 O O . VAL A 1 109 ? -6.266 -5.633 1.745 1 97.75 109 VAL A O 1
ATOM 834 N N . GLY A 1 110 ? -5.742 -7.645 1.01 1 96.06 110 GLY A N 1
ATOM 835 C CA . GLY A 1 110 ? -7.125 -8.031 0.785 1 96.06 110 GLY A CA 1
ATOM 836 C C . GLY A 1 110 ? -7.742 -8.758 1.968 1 96.06 110 GLY A C 1
ATOM 837 O O . GLY A 1 110 ? -7.078 -9.562 2.621 1 96.06 110 GLY A O 1
ATOM 838 N N . THR A 1 111 ? -9.008 -8.492 2.217 1 94.25 111 THR A N 1
ATOM 839 C CA . THR A 1 111 ? -9.711 -9.133 3.326 1 94.25 111 THR A CA 1
ATOM 840 C C . THR A 1 111 ? -11.109 -9.57 2.904 1 94.25 111 THR A C 1
ATOM 842 O O . THR A 1 111 ? -11.688 -9.008 1.974 1 94.25 111 THR A O 1
ATOM 845 N N . VAL A 1 112 ? -11.625 -10.57 3.623 1 90.31 112 VAL A N 1
ATOM 846 C CA . VAL A 1 112 ? -12.984 -11.031 3.379 1 90.31 112 VAL A CA 1
ATOM 847 C C . VAL A 1 112 ? -13.977 -9.992 3.904 1 90.31 112 VAL A C 1
ATOM 849 O O . VAL A 1 112 ? -13.914 -9.602 5.07 1 90.31 112 VAL A O 1
ATOM 852 N N . LYS A 1 113 ? -14.914 -9.578 3.039 1 88.88 113 LYS A N 1
ATOM 853 C CA . LYS A 1 113 ? -15.93 -8.609 3.432 1 88.88 113 LYS A CA 1
ATOM 854 C C . LYS A 1 113 ? -17.156 -9.312 4.004 1 88.88 113 LYS A C 1
ATOM 856 O O . LYS A 1 113 ? -17.438 -10.461 3.666 1 88.88 113 LYS A O 1
ATOM 861 N N . SER A 1 114 ? -17.766 -8.469 4.742 1 81.69 114 SER A N 1
ATOM 862 C CA . SER A 1 114 ? -19.062 -8.961 5.199 1 81.69 114 SER A CA 1
ATOM 863 C C . SER A 1 114 ? -20.156 -8.641 4.188 1 81.69 114 SER A C 1
ATOM 865 O O . SER A 1 114 ? -20.172 -7.555 3.6 1 81.69 114 SER A O 1
ATOM 867 N N . LYS A 1 115 ? -20.875 -9.523 3.637 1 72.5 115 LYS A N 1
ATOM 868 C CA . LYS A 1 115 ? -22.031 -9.289 2.783 1 72.5 115 LYS A CA 1
ATOM 869 C C . LYS A 1 115 ? -23.344 -9.5 3.555 1 72.5 115 LYS A C 1
ATOM 871 O O . LYS A 1 115 ? -24.203 -10.258 3.121 1 72.5 115 LYS A O 1
ATOM 876 N N . GLY A 1 116 ? -23.312 -8.93 4.602 1 64.62 116 GLY A N 1
ATOM 877 C CA . GLY A 1 116 ? -24.5 -9.156 5.418 1 64.62 116 GLY A CA 1
ATOM 878 C C . GLY A 1 116 ? -24.484 -10.5 6.109 1 64.62 116 GLY A C 1
ATOM 879 O O . GLY A 1 116 ? -23.469 -11.188 6.148 1 64.62 116 GLY A O 1
ATOM 880 N N . SER A 1 117 ? -25.672 -10.961 6.84 1 60.28 117 SER A N 1
ATOM 881 C CA . SER A 1 117 ? -25.859 -12.117 7.711 1 60.28 117 SER A CA 1
ATOM 882 C C . SER A 1 117 ? -25.688 -13.422 6.938 1 60.28 117 SER A C 1
ATOM 884 O O . SER A 1 117 ? -25.656 -14.5 7.531 1 60.28 117 SER A O 1
ATOM 886 N N . LYS A 1 118 ? -25.438 -13.383 5.664 1 57.66 118 LYS A N 1
ATOM 887 C CA . LYS A 1 118 ? -25.609 -14.68 5.004 1 57.66 118 LYS A CA 1
ATOM 888 C C . LYS A 1 118 ? -24.266 -15.305 4.668 1 57.66 118 LYS A C 1
ATOM 890 O O . LYS A 1 118 ? -24.172 -16.516 4.445 1 57.66 118 LYS A O 1
ATOM 895 N N . VAL A 1 119 ? -23.078 -14.547 4.508 1 60.81 119 VAL A N 1
ATOM 896 C CA . VAL A 1 119 ? -21.844 -15.195 4.082 1 60.81 119 VAL A CA 1
ATOM 897 C C . VAL A 1 119 ? -21.031 -15.617 5.309 1 60.81 119 VAL A C 1
ATOM 899 O O . VAL A 1 119 ? -20.703 -14.781 6.152 1 60.81 119 VAL A O 1
ATOM 902 N N . LEU A 1 120 ? -20.875 -16.953 5.469 1 66.25 120 LEU A N 1
ATOM 903 C CA . LEU A 1 120 ? -20.172 -17.5 6.617 1 66.25 120 LEU A CA 1
ATOM 904 C C . LEU A 1 120 ? -18.672 -17.547 6.371 1 66.25 120 LEU A C 1
ATOM 906 O O . LEU A 1 120 ? -17.891 -17.109 7.215 1 66.25 120 LEU A O 1
ATOM 910 N N . GLU A 1 121 ? -18.266 -18.203 5.168 1 77.94 121 GLU A N 1
ATOM 911 C CA . GLU A 1 121 ? -16.844 -18.359 4.898 1 77.94 121 GLU A CA 1
ATOM 912 C C . GLU A 1 121 ? -16.578 -18.438 3.4 1 77.94 121 GLU A C 1
ATOM 914 O O . GLU A 1 121 ? -17.453 -18.781 2.621 1 77.94 121 GLU A O 1
ATOM 919 N N . LEU A 1 122 ? -15.391 -17.938 3.084 1 81.19 122 LEU A N 1
ATOM 920 C CA . LEU A 1 122 ? -14.867 -18.141 1.734 1 81.19 122 LEU A CA 1
ATOM 921 C C . LEU A 1 122 ? -13.766 -19.188 1.722 1 81.19 122 LEU A C 1
ATOM 923 O O . LEU A 1 122 ? -12.914 -19.219 2.613 1 81.19 122 LEU A O 1
ATOM 927 N N . ILE A 1 123 ? -13.898 -20.094 0.833 1 80 123 ILE A N 1
ATOM 928 C CA . ILE A 1 123 ? -12.859 -21.094 0.713 1 80 123 ILE A CA 1
ATOM 929 C C . ILE A 1 123 ? -12.047 -20.859 -0.56 1 80 123 ILE A C 1
ATOM 931 O O . ILE A 1 123 ? -12.594 -20.922 -1.667 1 80 123 ILE A O 1
ATOM 935 N N . TYR A 1 124 ? -10.75 -20.609 -0.396 1 83.5 124 TYR A N 1
ATOM 936 C CA . TYR A 1 124 ? -9.859 -20.375 -1.521 1 83.5 124 TYR A CA 1
ATOM 937 C C . TYR A 1 124 ? -9.148 -21.672 -1.934 1 83.5 124 TYR A C 1
ATOM 939 O O . TYR A 1 124 ? -8.57 -22.359 -1.095 1 83.5 124 TYR A O 1
ATOM 947 N N . GLU A 1 125 ? -9.258 -21.922 -3.238 1 72.12 125 GLU A N 1
ATOM 948 C CA . GLU A 1 125 ? -8.586 -23.078 -3.836 1 72.12 125 GLU A CA 1
ATOM 949 C C . GLU A 1 125 ? -7.742 -22.656 -5.035 1 72.12 125 GLU A C 1
ATOM 951 O O . GLU A 1 125 ? -8.094 -21.719 -5.75 1 72.12 125 GLU A O 1
ATOM 956 N N . ALA A 1 126 ? -6.609 -23.359 -5.09 1 72.19 126 ALA A N 1
ATOM 957 C CA . ALA A 1 126 ? -5.719 -22.969 -6.18 1 72.19 126 ALA A CA 1
ATOM 958 C C . ALA A 1 126 ? -5.23 -24.188 -6.949 1 72.19 126 ALA A C 1
ATOM 960 O O . ALA A 1 126 ? -5.09 -25.281 -6.383 1 72.19 126 ALA A O 1
ATOM 961 N N . HIS A 1 127 ? -5.09 -23.938 -8.211 1 60.22 127 HIS A N 1
ATOM 962 C CA . HIS A 1 127 ? -4.398 -24.938 -9.008 1 60.22 127 HIS A CA 1
ATOM 963 C C . HIS A 1 127 ? -2.994 -25.188 -8.477 1 60.22 127 HIS A C 1
ATOM 965 O O . HIS A 1 127 ? -2.336 -24.281 -7.98 1 60.22 127 HIS A O 1
ATOM 971 N N . PRO A 1 128 ? -2.471 -26.359 -8.516 1 60.38 128 PRO A N 1
ATOM 972 C CA . PRO A 1 128 ? -1.157 -26.703 -7.957 1 60.38 128 PRO A CA 1
ATOM 973 C C . PRO A 1 128 ? -0.03 -25.859 -8.555 1 60.38 128 PRO A C 1
ATOM 975 O O . PRO A 1 128 ? 0.979 -25.609 -7.887 1 60.38 128 PRO A O 1
ATOM 978 N N . SER A 1 129 ? -0.181 -25.406 -9.789 1 61 129 SER A N 1
ATOM 979 C CA . SER A 1 129 ? 0.887 -24.672 -10.461 1 61 129 SER A CA 1
ATOM 980 C C . SER A 1 129 ? 0.713 -23.172 -10.289 1 61 129 SER A C 1
ATOM 982 O O . SER A 1 129 ? 1.444 -22.375 -10.898 1 61 129 SER A O 1
ATOM 984 N N . VAL A 1 130 ? -0.145 -22.734 -9.484 1 75.06 130 VAL A N 1
ATOM 985 C CA . VAL A 1 130 ? -0.536 -21.328 -9.391 1 75.06 130 VAL A CA 1
ATOM 986 C C . VAL A 1 130 ? 0.657 -20.484 -8.938 1 75.06 130 VAL A C 1
ATOM 988 O O . VAL A 1 130 ? 0.814 -19.344 -9.359 1 75.06 130 VAL A O 1
ATOM 991 N N . LYS A 1 131 ? 1.479 -21.047 -8.102 1 82.75 131 LYS A N 1
ATOM 992 C CA . LYS A 1 131 ? 2.611 -20.297 -7.562 1 82.75 131 LYS A CA 1
ATOM 993 C C . LYS A 1 131 ? 3.541 -19.828 -8.672 1 82.75 131 LYS A C 1
ATOM 995 O O . LYS A 1 131 ? 3.979 -18.672 -8.672 1 82.75 131 LYS A O 1
ATOM 1000 N N . GLU A 1 132 ? 3.797 -20.719 -9.586 1 74.69 132 GLU A N 1
ATOM 1001 C CA . GLU A 1 132 ? 4.68 -20.391 -10.703 1 74.69 132 GLU A CA 1
ATOM 1002 C C . GLU A 1 132 ? 4.082 -19.297 -11.57 1 74.69 132 GLU A C 1
ATOM 1004 O O . GLU A 1 132 ? 4.793 -18.391 -12.031 1 74.69 132 GLU A O 1
ATOM 1009 N N . PHE A 1 133 ? 2.814 -19.406 -11.805 1 73.25 133 PHE A N 1
ATOM 1010 C CA . PHE A 1 133 ? 2.102 -18.391 -12.578 1 73.25 133 PHE A CA 1
ATOM 1011 C C . PHE A 1 133 ? 2.197 -17.031 -11.906 1 73.25 133 PHE A C 1
ATOM 1013 O O . PHE A 1 133 ? 2.508 -16.031 -12.555 1 73.25 133 PHE A O 1
ATOM 1020 N N . MET A 1 134 ? 2.072 -17.062 -10.695 1 88.62 134 MET A N 1
ATOM 1021 C CA . MET A 1 134 ? 2.105 -15.812 -9.93 1 88.62 134 MET A CA 1
ATOM 1022 C C . MET A 1 134 ? 3.514 -15.234 -9.906 1 88.62 134 MET A C 1
ATOM 1024 O O . MET A 1 134 ? 3.689 -14.016 -10.016 1 88.62 134 MET A O 1
ATOM 1028 N N . GLU A 1 135 ? 4.453 -16.094 -9.836 1 87.81 135 GLU A N 1
ATOM 1029 C CA . GLU A 1 135 ? 5.848 -15.648 -9.844 1 87.81 135 GLU A CA 1
ATOM 1030 C C . GLU A 1 135 ? 6.184 -14.914 -11.141 1 87.81 135 GLU A C 1
ATOM 1032 O O . GLU A 1 135 ? 6.852 -13.875 -11.117 1 87.81 135 GLU A O 1
ATOM 1037 N N . LYS A 1 136 ? 5.73 -15.477 -12.156 1 82.12 136 LYS A N 1
ATOM 1038 C CA . LYS A 1 136 ? 5.988 -14.875 -13.461 1 82.12 136 LYS A CA 1
ATOM 1039 C C . LYS A 1 136 ? 5.375 -13.484 -13.547 1 82.12 136 LYS A C 1
ATOM 1041 O O . LYS A 1 136 ? 6.012 -12.547 -14.031 1 82.12 136 LYS A O 1
ATOM 1046 N N . ILE A 1 137 ? 4.152 -13.352 -13.094 1 88.5 137 ILE A N 1
ATOM 1047 C CA . ILE A 1 137 ? 3.465 -12.062 -13.102 1 88.5 137 ILE A CA 1
ATOM 1048 C C . ILE A 1 137 ? 4.266 -11.047 -12.297 1 88.5 137 ILE A C 1
ATOM 1050 O O . ILE A 1 137 ? 4.504 -9.93 -12.758 1 88.5 137 ILE A O 1
ATOM 1054 N N . VAL A 1 138 ? 4.73 -11.461 -11.117 1 95.06 138 VAL A N 1
ATOM 1055 C CA . VAL A 1 138 ? 5.457 -10.57 -10.219 1 95.06 138 VAL A CA 1
ATOM 1056 C C . VAL A 1 138 ? 6.762 -10.125 -10.875 1 95.06 138 VAL A C 1
ATOM 1058 O O . VAL A 1 138 ? 7.078 -8.938 -10.898 1 95.06 138 VAL A O 1
ATOM 1061 N N . GLU A 1 139 ? 7.418 -11.016 -11.484 1 89.75 139 GLU A N 1
ATOM 1062 C CA . GLU A 1 139 ? 8.695 -10.719 -12.117 1 89.75 139 GLU A CA 1
ATOM 1063 C C . GLU A 1 139 ? 8.523 -9.758 -13.289 1 89.75 139 GLU A C 1
ATOM 1065 O O . GLU A 1 139 ? 9.281 -8.797 -13.438 1 89.75 139 GLU A O 1
ATOM 1070 N N . GLU A 1 140 ? 7.605 -10.047 -14.102 1 89.69 140 GLU A N 1
ATOM 1071 C CA . GLU A 1 140 ? 7.355 -9.219 -15.281 1 89.69 140 GLU A CA 1
ATOM 1072 C C . GLU A 1 140 ? 7.02 -7.785 -14.875 1 89.69 140 GLU A C 1
ATOM 1074 O O . GLU A 1 140 ? 7.535 -6.832 -15.469 1 89.69 140 GLU A O 1
ATOM 1079 N N . GLU A 1 141 ? 6.176 -7.648 -13.867 1 95.62 141 GLU A N 1
ATOM 1080 C CA . GLU A 1 141 ? 5.75 -6.312 -13.469 1 95.62 141 GLU A CA 1
ATOM 1081 C C . GLU A 1 141 ? 6.871 -5.562 -12.75 1 95.62 141 GLU A C 1
ATOM 1083 O O . GLU A 1 141 ? 6.988 -4.344 -12.875 1 95.62 141 GLU A O 1
ATOM 1088 N N . LEU A 1 142 ? 7.691 -6.289 -11.977 1 94.94 142 LEU A N 1
ATOM 1089 C CA . LEU A 1 142 ? 8.852 -5.656 -11.367 1 94.94 142 LEU A CA 1
ATOM 1090 C C . LEU A 1 142 ? 9.797 -5.102 -12.43 1 94.94 142 LEU A C 1
ATOM 1092 O O . LEU A 1 142 ? 10.258 -3.967 -12.328 1 94.94 142 LEU A O 1
ATOM 1096 N N . LYS A 1 143 ? 10.008 -5.879 -13.406 1 93.5 143 LYS A N 1
ATOM 1097 C CA . LYS A 1 143 ? 10.891 -5.473 -14.5 1 93.5 143 LYS A CA 1
ATOM 1098 C C . LYS A 1 143 ? 10.289 -4.324 -15.297 1 93.5 143 LYS A C 1
ATOM 1100 O O . LYS A 1 143 ? 10.969 -3.34 -15.594 1 93.5 143 LYS A O 1
ATOM 1105 N N . LYS A 1 144 ? 9.078 -4.445 -15.641 1 95.44 144 LYS A N 1
ATOM 1106 C CA . LYS A 1 144 ? 8.375 -3.455 -16.453 1 95.44 144 LYS A CA 1
ATOM 1107 C C . LYS A 1 144 ? 8.43 -2.074 -15.805 1 95.44 144 LYS A C 1
ATOM 1109 O O . LYS A 1 144 ? 8.641 -1.07 -16.484 1 95.44 144 LYS A O 1
ATOM 1114 N N . TRP A 1 145 ? 8.312 -2.004 -14.477 1 97.12 145 TRP A N 1
ATOM 1115 C CA . TRP A 1 145 ? 8.148 -0.716 -13.812 1 97.12 145 TRP A CA 1
ATOM 1116 C C . TRP A 1 145 ? 9.406 -0.333 -13.039 1 97.12 145 TRP A C 1
ATOM 1118 O O . TRP A 1 145 ? 9.461 0.729 -12.414 1 97.12 145 TRP A O 1
ATOM 1128 N N . GLY A 1 146 ? 10.359 -1.195 -13.062 1 96 146 GLY A N 1
ATOM 1129 C CA . GLY A 1 146 ? 11.633 -0.889 -12.43 1 96 146 GLY A CA 1
ATOM 1130 C C . GLY A 1 146 ? 11.578 -0.918 -10.914 1 96 146 GLY A C 1
ATOM 1131 O O . GLY A 1 146 ? 12.266 -0.142 -10.25 1 96 146 GLY A O 1
ATOM 1132 N N . ALA A 1 147 ? 10.688 -1.688 -10.328 1 96.94 147 ALA A N 1
ATOM 1133 C CA . ALA A 1 147 ? 10.641 -1.867 -8.875 1 96.94 147 ALA A CA 1
ATOM 1134 C C . ALA A 1 147 ? 11.734 -2.812 -8.398 1 96.94 147 ALA A C 1
ATOM 1136 O O . ALA A 1 147 ? 12.32 -3.553 -9.203 1 96.94 147 ALA A O 1
ATOM 1137 N N . LEU A 1 148 ? 12.102 -2.768 -7.16 1 95.56 148 LEU A N 1
ATOM 1138 C CA . LEU A 1 148 ? 13.273 -3.463 -6.633 1 95.56 148 LEU A CA 1
ATOM 1139 C C . LEU A 1 148 ? 12.93 -4.902 -6.266 1 95.56 148 LEU A C 1
ATOM 1141 O O . LEU A 1 148 ? 13.656 -5.832 -6.633 1 95.56 148 LEU A O 1
ATOM 1145 N N . ASP A 1 149 ? 11.898 -5.062 -5.512 1 95.94 149 ASP A N 1
ATOM 1146 C CA . ASP A 1 149 ? 11.539 -6.398 -5.043 1 95.94 149 ASP A CA 1
ATOM 1147 C C . ASP A 1 149 ? 10.078 -6.461 -4.617 1 95.94 149 ASP A C 1
ATOM 1149 O O . ASP A 1 149 ? 9.398 -5.434 -4.543 1 95.94 149 ASP A O 1
ATOM 1153 N N . ALA A 1 150 ? 9.578 -7.723 -4.363 1 97.62 150 ALA A N 1
ATOM 1154 C CA . ALA A 1 150 ? 8.18 -7.895 -3.969 1 97.62 150 ALA A CA 1
ATOM 1155 C C . ALA A 1 150 ? 7.992 -9.18 -3.172 1 97.62 150 ALA A C 1
ATOM 1157 O O . ALA A 1 150 ? 8.844 -10.07 -3.201 1 97.62 150 ALA A O 1
ATOM 1158 N N . ARG A 1 151 ? 6.93 -9.203 -2.459 1 96.19 151 ARG A N 1
ATOM 1159 C CA . ARG A 1 151 ? 6.422 -10.398 -1.794 1 96.19 151 ARG A CA 1
ATOM 1160 C C . ARG A 1 151 ? 4.906 -10.492 -1.918 1 96.19 151 ARG A C 1
ATOM 1162 O O . ARG A 1 151 ? 4.199 -9.508 -1.712 1 96.19 151 ARG A O 1
ATOM 1169 N N . VAL A 1 152 ? 4.492 -11.648 -2.322 1 96.88 152 VAL A N 1
ATOM 1170 C CA . VAL A 1 152 ? 3.064 -11.93 -2.445 1 96.88 152 VAL A CA 1
ATOM 1171 C C . VAL A 1 152 ? 2.689 -13.102 -1.55 1 96.88 152 VAL A C 1
ATOM 1173 O O . VAL A 1 152 ? 3.316 -14.164 -1.611 1 96.88 152 VAL A O 1
ATOM 1176 N N . VAL A 1 153 ? 1.729 -12.906 -0.726 1 95.06 153 VAL A N 1
ATOM 1177 C CA . VAL A 1 153 ? 1.208 -13.969 0.131 1 95.06 153 VAL A CA 1
ATOM 1178 C C . VAL A 1 153 ? -0.253 -14.242 -0.217 1 95.06 153 VAL A C 1
ATOM 1180 O O . VAL A 1 153 ? -1.129 -13.422 0.061 1 95.06 153 VAL A O 1
ATOM 1183 N N . GLN A 1 154 ? -0.457 -15.352 -0.774 1 93.12 154 GLN A N 1
ATOM 1184 C CA . GLN A 1 154 ? -1.812 -15.789 -1.091 1 93.12 154 GLN A CA 1
ATOM 1185 C C . GLN A 1 154 ? -2.322 -16.781 -0.051 1 93.12 154 GLN A C 1
ATOM 1187 O O . GLN A 1 154 ? -1.746 -17.859 0.126 1 93.12 154 GLN A O 1
ATOM 1192 N N . PHE A 1 155 ? -3.41 -16.422 0.54 1 92.69 155 PHE A N 1
ATOM 1193 C CA . PHE A 1 155 ? -4 -17.297 1.543 1 92.69 155 PHE A CA 1
ATOM 1194 C C . PHE A 1 155 ? -5 -18.25 0.904 1 92.69 155 PHE A C 1
ATOM 1196 O O . PHE A 1 155 ? -5.859 -17.828 0.126 1 92.69 155 PHE A O 1
ATOM 1203 N N . LEU A 1 156 ? -4.844 -19.484 1.239 1 88 156 LEU A N 1
ATOM 1204 C CA . LEU A 1 156 ? -5.73 -20.531 0.732 1 88 156 LEU A CA 1
ATOM 1205 C C . LEU A 1 156 ? -6.574 -21.125 1.856 1 88 156 LEU A C 1
ATOM 1207 O O . LEU A 1 156 ? -6.371 -20.797 3.027 1 88 156 LEU A O 1
ATOM 1211 N N . GLY A 1 157 ? -7.602 -21.969 1.483 1 86.19 157 GLY A N 1
ATOM 1212 C CA . GLY A 1 157 ? -8.477 -22.594 2.467 1 86.19 157 GLY A CA 1
ATOM 1213 C C . GLY A 1 157 ? -9.57 -21.656 2.961 1 86.19 157 GLY A C 1
ATOM 1214 O O . GLY A 1 157 ? -9.844 -20.625 2.338 1 86.19 157 GLY A O 1
ATOM 1215 N N . PRO A 1 158 ? -10.188 -22.094 4.066 1 86.56 158 PRO A N 1
ATOM 1216 C CA . PRO A 1 158 ? -11.297 -21.281 4.594 1 86.56 158 PRO A CA 1
ATOM 1217 C C . PRO A 1 158 ? -10.828 -19.969 5.207 1 86.56 158 PRO A C 1
ATOM 1219 O O . PRO A 1 158 ? -9.828 -19.938 5.93 1 86.56 158 PRO A O 1
ATOM 1222 N N . ARG A 1 159 ? -11.57 -18.906 4.809 1 89.31 159 ARG A N 1
ATOM 1223 C CA . ARG A 1 159 ? -11.328 -17.578 5.352 1 89.31 159 ARG A CA 1
ATOM 1224 C C . ARG A 1 159 ? -12.617 -16.969 5.898 1 89.31 159 ARG A C 1
ATOM 1226 O O . ARG A 1 159 ? -13.656 -17 5.234 1 89.31 159 ARG A O 1
ATOM 1233 N N . LYS A 1 160 ? -12.523 -16.422 7.098 1 87.5 160 LYS A N 1
ATOM 1234 C CA . LYS A 1 160 ? -13.672 -15.766 7.711 1 87.5 160 LYS A CA 1
ATOM 1235 C C . LYS A 1 160 ? -13.633 -14.258 7.449 1 87.5 160 LYS A C 1
ATOM 1237 O O . LYS A 1 160 ? -12.609 -13.719 7.02 1 87.5 160 LYS A O 1
ATOM 1242 N N . VAL A 1 161 ? -14.758 -13.648 7.742 1 87.06 161 VAL A N 1
ATOM 1243 C CA . VAL A 1 161 ? -14.859 -12.203 7.578 1 87.06 161 VAL A CA 1
ATOM 1244 C C . VAL A 1 161 ? -13.734 -11.508 8.344 1 87.06 161 VAL A C 1
ATOM 1246 O O . VAL A 1 161 ? -13.461 -11.844 9.5 1 87.06 161 VAL A O 1
ATOM 1249 N N . GLY A 1 162 ? -13.023 -10.625 7.598 1 88.62 162 GLY A N 1
ATOM 1250 C CA . GLY A 1 162 ? -11.961 -9.867 8.234 1 88.62 162 GLY A CA 1
ATOM 1251 C C . GLY A 1 162 ? -10.594 -10.492 8.062 1 88.62 162 GLY A C 1
ATOM 1252 O O . GLY A 1 162 ? -9.57 -9.844 8.297 1 88.62 162 GLY A O 1
ATOM 1253 N N . GLN A 1 163 ? -10.562 -11.766 7.688 1 91.62 163 GLN A N 1
ATOM 1254 C CA . GLN A 1 163 ? -9.281 -12.43 7.496 1 91.62 163 GLN A CA 1
ATOM 1255 C C . GLN A 1 163 ? -8.656 -12.055 6.156 1 91.62 163 GLN A C 1
ATOM 1257 O O . GLN A 1 163 ? -9.367 -11.797 5.184 1 91.62 163 GLN A O 1
ATOM 1262 N N . LYS A 1 164 ? -7.352 -12.016 6.148 1 94.5 164 LYS A N 1
ATOM 1263 C CA . LYS A 1 164 ? -6.598 -11.656 4.949 1 94.5 164 LYS A CA 1
ATOM 1264 C C . LYS A 1 164 ? -6.719 -12.742 3.879 1 94.5 164 LYS A C 1
ATOM 1266 O O . LYS A 1 164 ? -6.723 -13.93 4.191 1 94.5 164 LYS A O 1
ATOM 1271 N N . THR A 1 165 ? -6.785 -12.297 2.645 1 93.31 165 THR A N 1
ATOM 1272 C CA . THR A 1 165 ? -6.867 -13.227 1.521 1 93.31 165 THR A CA 1
ATOM 1273 C C . THR A 1 165 ? -5.648 -13.078 0.613 1 93.31 165 THR A C 1
ATOM 1275 O O . THR A 1 165 ? -5.258 -14.031 -0.069 1 93.31 165 THR A O 1
ATOM 1278 N N . LEU A 1 166 ? -5.051 -11.992 0.64 1 95.75 166 LEU A N 1
ATOM 1279 C CA . LEU A 1 166 ? -3.938 -11.672 -0.25 1 95.75 166 LEU A CA 1
ATOM 1280 C C . LEU A 1 166 ? -3.115 -10.516 0.299 1 95.75 166 LEU A C 1
ATOM 1282 O O . LEU A 1 166 ? -3.672 -9.523 0.778 1 95.75 166 LEU A O 1
ATOM 1286 N N . ILE A 1 167 ? -1.786 -10.68 0.323 1 97.81 167 ILE A N 1
ATOM 1287 C CA . ILE A 1 167 ? -0.875 -9.578 0.605 1 97.81 167 ILE A CA 1
ATOM 1288 C C . ILE A 1 167 ? 0.085 -9.391 -0.567 1 97.81 167 ILE A C 1
ATOM 1290 O O . ILE A 1 167 ? 0.651 -10.359 -1.077 1 97.81 167 ILE A O 1
ATOM 1294 N N . ILE A 1 168 ? 0.183 -8.227 -1.068 1 98.44 168 ILE A N 1
ATOM 1295 C CA . ILE A 1 168 ? 1.196 -7.844 -2.045 1 98.44 168 ILE A CA 1
ATOM 1296 C C . ILE A 1 168 ? 2.051 -6.707 -1.487 1 98.44 168 ILE A C 1
ATOM 1298 O O . ILE A 1 168 ? 1.529 -5.645 -1.134 1 98.44 168 ILE A O 1
ATOM 1302 N N . ALA A 1 169 ? 3.293 -6.93 -1.38 1 98.38 169 ALA A N 1
ATOM 1303 C CA . ALA A 1 169 ? 4.238 -5.898 -0.963 1 98.38 169 ALA A CA 1
ATOM 1304 C C . ALA A 1 169 ? 5.309 -5.672 -2.029 1 98.38 169 ALA A C 1
ATOM 1306 O O . ALA A 1 169 ? 5.93 -6.621 -2.508 1 98.38 169 ALA A O 1
ATOM 1307 N N . VAL A 1 170 ? 5.523 -4.414 -2.381 1 98.44 170 VAL A N 1
ATOM 1308 C CA . VAL A 1 170 ? 6.488 -4.086 -3.428 1 98.44 170 VAL A CA 1
ATOM 1309 C C . VAL A 1 170 ? 7.395 -2.951 -2.959 1 98.44 170 VAL A C 1
ATOM 1311 O O . VAL A 1 170 ? 6.914 -1.929 -2.463 1 98.44 170 VAL A O 1
ATOM 1314 N N . SER A 1 171 ? 8.656 -3.168 -3.098 1 97.81 171 SER A N 1
ATOM 1315 C CA . SER A 1 171 ? 9.625 -2.104 -2.834 1 97.81 171 SER A CA 1
ATOM 1316 C C . SER A 1 171 ? 10.172 -1.52 -4.129 1 97.81 171 SER A C 1
ATOM 1318 O O . SER A 1 171 ? 10.344 -2.238 -5.117 1 97.81 171 SER A O 1
ATOM 1320 N N . GLY A 1 172 ? 10.391 -0.259 -4.125 1 97.31 172 GLY A N 1
ATOM 1321 C CA . GLY A 1 172 ? 10.961 0.454 -5.254 1 97.31 172 GLY A CA 1
ATOM 1322 C C . GLY A 1 172 ? 11.883 1.585 -4.844 1 97.31 172 GLY A C 1
ATOM 1323 O O . GLY A 1 172 ? 11.875 2.014 -3.689 1 97.31 172 GLY A O 1
ATOM 1324 N N . LYS A 1 173 ? 12.664 2.014 -5.844 1 95 173 LYS A N 1
ATOM 1325 C CA . LYS A 1 173 ? 13.531 3.16 -5.609 1 95 173 LYS A CA 1
ATOM 1326 C C . LYS A 1 173 ? 12.719 4.426 -5.355 1 95 173 LYS A C 1
ATOM 1328 O O . LYS A 1 173 ? 13.188 5.348 -4.68 1 95 173 LYS A O 1
ATOM 1333 N N . ASP A 1 174 ? 11.547 4.43 -5.91 1 94.94 174 ASP A N 1
ATOM 1334 C CA . ASP A 1 174 ? 10.664 5.582 -5.754 1 94.94 174 ASP A CA 1
ATOM 1335 C C . ASP A 1 174 ? 9.203 5.148 -5.664 1 94.94 174 ASP A C 1
ATOM 1337 O O . ASP A 1 174 ? 8.891 3.971 -5.836 1 94.94 174 ASP A O 1
ATOM 1341 N N . ARG A 1 175 ? 8.383 6.145 -5.344 1 96 175 ARG A N 1
ATOM 1342 C CA . ARG A 1 175 ? 6.973 5.852 -5.094 1 96 175 ARG A CA 1
ATOM 1343 C C . ARG A 1 175 ? 6.27 5.402 -6.367 1 96 175 ARG A C 1
ATOM 1345 O O . ARG A 1 175 ? 5.375 4.555 -6.324 1 96 175 ARG A O 1
ATOM 1352 N N . GLU A 1 176 ? 6.629 5.898 -7.488 1 96.19 176 GLU A N 1
ATOM 1353 C CA . GLU A 1 176 ? 5.961 5.586 -8.75 1 96.19 176 GLU A CA 1
ATOM 1354 C C . GLU A 1 176 ? 6.148 4.117 -9.125 1 96.19 176 GLU A C 1
ATOM 1356 O O . GLU A 1 176 ? 5.176 3.418 -9.422 1 96.19 176 GLU A O 1
ATOM 1361 N N . SER A 1 177 ? 7.418 3.705 -9.125 1 97.56 177 SER A N 1
ATOM 1362 C CA . SER A 1 177 ? 7.699 2.314 -9.477 1 97.56 177 SER A CA 1
ATOM 1363 C C . SER A 1 177 ? 7 1.354 -8.516 1 97.56 177 SER A C 1
ATOM 1365 O O . SER A 1 177 ? 6.418 0.354 -8.953 1 97.56 177 SER A O 1
ATOM 1367 N N . ALA A 1 178 ? 7.016 1.641 -7.227 1 98 178 ALA A N 1
ATOM 1368 C CA . ALA A 1 178 ? 6.406 0.767 -6.227 1 98 178 ALA A CA 1
ATOM 1369 C C . ALA A 1 178 ? 4.891 0.701 -6.402 1 98 178 ALA A C 1
ATOM 1371 O O . ALA A 1 178 ? 4.309 -0.385 -6.406 1 98 178 ALA A O 1
ATOM 1372 N N . PHE A 1 179 ? 4.211 1.849 -6.602 1 98.25 179 PHE A N 1
ATOM 1373 C CA . PHE A 1 179 ? 2.76 1.893 -6.738 1 98.25 179 PHE A CA 1
ATOM 1374 C C . PHE A 1 179 ? 2.316 1.204 -8.023 1 98.25 179 PHE A C 1
ATOM 1376 O O . PHE A 1 179 ? 1.376 0.408 -8.016 1 98.25 179 PHE A O 1
ATOM 1383 N N . LYS A 1 180 ? 2.961 1.542 -9.07 1 97.62 180 LYS A N 1
ATOM 1384 C CA . LYS A 1 180 ? 2.562 0.98 -10.359 1 97.62 180 LYS A CA 1
ATOM 1385 C C . LYS A 1 180 ? 2.73 -0.537 -10.375 1 97.62 180 LYS A C 1
ATOM 1387 O O . LYS A 1 180 ? 1.828 -1.263 -10.789 1 97.62 180 LYS A O 1
ATOM 1392 N N . ALA A 1 181 ? 3.846 -0.978 -9.93 1 98.44 181 ALA A N 1
ATOM 1393 C CA . ALA A 1 181 ? 4.082 -2.42 -9.906 1 98.44 181 ALA A CA 1
ATOM 1394 C C . ALA A 1 181 ? 3.07 -3.127 -9.008 1 98.44 181 ALA A C 1
ATOM 1396 O O . ALA A 1 181 ? 2.496 -4.148 -9.398 1 98.44 181 ALA A O 1
ATOM 1397 N N . ALA A 1 182 ? 2.838 -2.596 -7.801 1 98.62 182 ALA A N 1
ATOM 1398 C CA . ALA A 1 182 ? 1.901 -3.215 -6.863 1 98.62 182 ALA A CA 1
ATOM 1399 C C . ALA A 1 182 ? 0.5 -3.295 -7.465 1 98.62 182 ALA A C 1
ATOM 1401 O O . ALA A 1 182 ? -0.155 -4.336 -7.387 1 98.62 182 ALA A O 1
ATOM 1402 N N . ARG A 1 183 ? 0.081 -2.213 -8.039 1 97.75 183 ARG A N 1
ATOM 1403 C CA . ARG A 1 183 ? -1.257 -2.158 -8.617 1 97.75 183 ARG A CA 1
ATOM 1404 C C . ARG A 1 183 ? -1.394 -3.146 -9.773 1 97.75 183 ARG A C 1
ATOM 1406 O O . ARG A 1 183 ? -2.381 -3.877 -9.859 1 97.75 183 ARG A O 1
ATOM 1413 N N . GLU A 1 184 ? -0.441 -3.135 -10.633 1 97.12 184 GLU A N 1
ATOM 1414 C CA . GLU A 1 184 ? -0.531 -4.012 -11.797 1 97.12 184 GLU A CA 1
ATOM 1415 C C . GLU A 1 184 ? -0.394 -5.477 -11.398 1 97.12 184 GLU A C 1
ATOM 1417 O O . GLU A 1 184 ? -1.041 -6.348 -11.984 1 97.12 184 GLU A O 1
ATOM 1422 N N . ILE A 1 185 ? 0.49 -5.789 -10.461 1 97.5 185 ILE A N 1
ATOM 1423 C CA . ILE A 1 185 ? 0.563 -7.148 -9.938 1 97.5 185 ILE A CA 1
ATOM 1424 C C . ILE A 1 185 ? -0.807 -7.574 -9.414 1 97.5 185 ILE A C 1
ATOM 1426 O O . ILE A 1 185 ? -1.296 -8.656 -9.75 1 97.5 185 ILE A O 1
ATOM 1430 N N . LEU A 1 186 ? -1.416 -6.73 -8.672 1 97.12 186 LEU A N 1
ATOM 1431 C CA . LEU A 1 186 ? -2.732 -7.035 -8.117 1 97.12 186 LEU A CA 1
ATOM 1432 C C . LEU A 1 186 ? -3.738 -7.312 -9.227 1 97.12 186 LEU A C 1
ATOM 1434 O O . LEU A 1 186 ? -4.453 -8.32 -9.188 1 97.12 186 LEU A O 1
ATOM 1438 N N . GLU A 1 187 ? -3.736 -6.434 -10.195 1 92.19 187 GLU A N 1
ATOM 1439 C CA . GLU A 1 187 ? -4.695 -6.574 -11.289 1 92.19 187 GLU A CA 1
ATOM 1440 C C . GLU A 1 187 ? -4.496 -7.891 -12.031 1 92.19 187 GLU A C 1
ATOM 1442 O O . GLU A 1 187 ? -5.465 -8.602 -12.312 1 92.19 187 GLU A O 1
ATOM 1447 N N . ARG A 1 188 ? -3.346 -8.172 -12.305 1 90.56 188 ARG A N 1
ATOM 1448 C CA . ARG A 1 188 ? -3.068 -9.398 -13.039 1 90.56 188 ARG A CA 1
ATOM 1449 C C . ARG A 1 188 ? -3.342 -10.625 -12.172 1 90.56 188 ARG A C 1
ATOM 1451 O O . ARG A 1 188 ? -3.879 -11.625 -12.648 1 90.56 188 ARG A O 1
ATOM 1458 N N . LEU A 1 189 ? -3.004 -10.57 -10.883 1 91.5 189 LEU A N 1
ATOM 1459 C CA . LEU A 1 189 ? -3.213 -11.703 -9.992 1 91.5 189 LEU A CA 1
ATOM 1460 C C . LEU A 1 189 ? -4.703 -11.984 -9.812 1 91.5 189 LEU A C 1
ATOM 1462 O O . LEU A 1 189 ? -5.102 -13.125 -9.594 1 91.5 189 LEU A O 1
ATOM 1466 N N . LYS A 1 190 ? -5.48 -10.977 -9.938 1 84.31 190 LYS A N 1
ATOM 1467 C CA . LYS A 1 190 ? -6.918 -11.133 -9.734 1 84.31 190 LYS A CA 1
ATOM 1468 C C . LYS A 1 190 ? -7.582 -11.75 -10.961 1 84.31 190 LYS A C 1
ATOM 1470 O O . LYS A 1 190 ? -8.656 -12.352 -10.859 1 84.31 190 LYS A O 1
ATOM 1475 N N . HIS A 1 191 ? -6.883 -11.68 -12.078 1 78.31 191 HIS A N 1
ATOM 1476 C CA . HIS A 1 191 ? -7.598 -12.023 -13.305 1 78.31 191 HIS A CA 1
ATOM 1477 C C . HIS A 1 191 ? -6.949 -13.219 -14 1 78.31 191 HIS A C 1
ATOM 1479 O O . HIS A 1 191 ? -7.613 -13.938 -14.758 1 78.31 191 HIS A O 1
ATOM 1485 N N . GLU A 1 192 ? -5.77 -13.453 -13.68 1 74.62 192 GLU A N 1
ATOM 1486 C CA . GLU A 1 192 ? -5.051 -14.367 -14.562 1 74.62 192 GLU A CA 1
ATOM 1487 C C . GLU A 1 192 ? -4.832 -15.719 -13.891 1 74.62 192 GLU A C 1
ATOM 1489 O O . GLU A 1 192 ? -5.055 -16.766 -14.5 1 74.62 192 GLU A O 1
ATOM 1494 N N . PRO A 1 193 ? -4.359 -15.758 -12.609 1 74 193 PRO A N 1
ATOM 1495 C CA . PRO A 1 193 ? -4.023 -17.062 -12.039 1 74 193 PRO A CA 1
ATOM 1496 C C . PRO A 1 193 ? -5.254 -17.938 -11.797 1 74 193 PRO A C 1
ATOM 1498 O O . PRO A 1 193 ? -6.34 -17.422 -11.531 1 74 193 PRO A O 1
ATOM 1501 N N . PRO A 1 194 ? -5.098 -19.203 -11.867 1 64.56 194 PRO A N 1
ATOM 1502 C CA . PRO A 1 194 ? -6.195 -20.125 -11.586 1 64.56 194 PRO A CA 1
ATOM 1503 C C . PRO A 1 194 ? -6.457 -20.312 -10.094 1 64.56 194 PRO A C 1
ATOM 1505 O O . PRO A 1 194 ? -6.137 -21.359 -9.523 1 64.56 194 PRO A O 1
ATOM 1508 N N . ILE A 1 195 ? -6.992 -19.406 -9.43 1 74.69 195 ILE A N 1
ATOM 1509 C CA . ILE A 1 195 ? -7.453 -19.406 -8.047 1 74.69 195 ILE A CA 1
ATOM 1510 C C . ILE A 1 195 ? -8.969 -19.203 -8 1 74.69 195 ILE A C 1
ATOM 1512 O O . ILE A 1 195 ? -9.5 -18.328 -8.68 1 74.69 195 ILE A O 1
ATOM 1516 N N . TRP A 1 196 ? -9.594 -20.078 -7.285 1 66.12 196 TRP A N 1
ATOM 1517 C CA . TRP A 1 196 ? -11.047 -20 -7.199 1 66.12 196 TRP A CA 1
ATOM 1518 C C . TRP A 1 196 ? -11.5 -19.781 -5.758 1 66.12 196 TRP A C 1
ATOM 1520 O O . TRP A 1 196 ? -10.773 -20.109 -4.816 1 66.12 196 TRP A O 1
ATOM 1530 N N . LYS A 1 197 ? -12.57 -19.062 -5.656 1 74 197 LYS A N 1
ATOM 1531 C CA . LYS A 1 197 ? -13.148 -18.891 -4.324 1 74 197 LYS A CA 1
ATOM 1532 C C . LYS A 1 197 ? -14.586 -19.406 -4.277 1 74 197 LYS A C 1
ATOM 1534 O O . LYS A 1 197 ? -15.328 -19.266 -5.254 1 74 197 LYS A O 1
ATOM 1539 N N . ARG A 1 198 ? -14.867 -20.172 -3.279 1 71.19 198 ARG A N 1
ATOM 1540 C CA . ARG A 1 198 ? -16.219 -20.672 -3.014 1 71.19 198 ARG A CA 1
ATOM 1541 C C . ARG A 1 198 ? -16.828 -19.984 -1.798 1 71.19 198 ARG A C 1
ATOM 1543 O O . ARG A 1 198 ? -16.172 -19.828 -0.768 1 71.19 198 ARG A O 1
ATOM 1550 N N . GLU A 1 199 ? -18.031 -19.547 -2.07 1 73.81 199 GLU A N 1
ATOM 1551 C CA . GLU A 1 199 ? -18.75 -18.891 -0.976 1 73.81 199 GLU A CA 1
ATOM 1552 C C . GLU A 1 199 ? -19.688 -19.875 -0.276 1 73.81 199 GLU A C 1
ATOM 1554 O O . GLU A 1 199 ? -20.516 -20.531 -0.925 1 73.81 199 GLU A O 1
ATOM 1559 N N . VAL A 1 200 ? -19.453 -20.031 1.012 1 73.06 200 VAL A N 1
ATOM 1560 C CA . VAL A 1 200 ? -20.344 -20.859 1.813 1 73.06 200 VAL A CA 1
ATOM 1561 C C . VAL A 1 200 ? -21.391 -19.984 2.51 1 73.06 200 VAL A C 1
ATOM 1563 O O . VAL A 1 200 ? -21.031 -19.094 3.299 1 73.06 200 VAL A O 1
ATOM 1566 N N . ARG A 1 201 ? -22.625 -20.141 2.139 1 72.81 201 ARG A N 1
ATOM 1567 C CA . ARG A 1 201 ? -23.75 -19.406 2.719 1 72.81 201 ARG A CA 1
ATOM 1568 C C . ARG A 1 201 ? -24.656 -20.328 3.523 1 72.81 201 ARG A C 1
ATOM 1570 O O . ARG A 1 201 ? -24.438 -21.547 3.545 1 72.81 201 ARG A O 1
ATOM 1577 N N . THR A 1 202 ? -25.484 -19.625 4.273 1 69.44 202 THR A N 1
ATOM 1578 C CA . THR A 1 202 ? -26.438 -20.406 5.051 1 69.44 202 THR A CA 1
ATOM 1579 C C . THR A 1 202 ? -27.281 -21.312 4.137 1 69.44 202 THR A C 1
ATOM 1581 O O . THR A 1 202 ? -27.734 -22.375 4.559 1 69.44 202 THR A O 1
ATOM 1584 N N . ASP A 1 203 ? -27.453 -20.844 3.016 1 68.12 203 ASP A N 1
ATOM 1585 C CA . ASP A 1 203 ? -28.344 -21.562 2.117 1 68.12 203 ASP A CA 1
ATOM 1586 C C . ASP A 1 203 ? -27.562 -22.422 1.131 1 68.12 203 ASP A C 1
ATOM 1588 O O . ASP A 1 203 ? -28.141 -23.031 0.227 1 68.12 203 ASP A O 1
ATOM 1592 N N . GLY A 1 204 ? -26.359 -22.453 1.138 1 65.81 204 GLY A N 1
ATOM 1593 C CA . GLY A 1 204 ? -25.594 -23.312 0.239 1 65.81 204 GLY A CA 1
ATOM 1594 C C . GLY A 1 204 ? -24.234 -22.734 -0.118 1 65.81 204 GLY A C 1
ATOM 1595 O O . GLY A 1 204 ? -23.734 -21.828 0.562 1 65.81 204 GLY A O 1
ATOM 1596 N N . GLU A 1 205 ? -23.594 -23.562 -1.073 1 63.56 205 GLU A N 1
ATOM 1597 C CA . GLU A 1 205 ? -22.25 -23.188 -1.508 1 63.56 205 GLU A CA 1
ATOM 1598 C C . GLU A 1 205 ? -22.25 -22.656 -2.939 1 63.56 205 GLU A C 1
ATOM 1600 O O . GLU A 1 205 ? -23 -23.156 -3.787 1 63.56 205 GLU A O 1
ATOM 1605 N N . TYR A 1 206 ? -21.578 -21.484 -3.195 1 63.91 206 TYR A N 1
ATOM 1606 C CA . TYR A 1 206 ? -21.547 -20.844 -4.5 1 63.91 206 TYR A CA 1
ATOM 1607 C C . TYR A 1 206 ? -20.109 -20.656 -4.973 1 63.91 206 TYR A C 1
ATOM 1609 O O . TYR A 1 206 ? -19.219 -20.328 -4.18 1 63.91 206 TYR A O 1
ATOM 1617 N N . TRP A 1 207 ? -19.828 -21.156 -6.168 1 53.75 207 TRP A N 1
ATOM 1618 C CA . TRP A 1 207 ? -18.531 -20.859 -6.77 1 53.75 207 TRP A CA 1
ATOM 1619 C C . TRP A 1 207 ? -18.5 -19.453 -7.328 1 53.75 207 TRP A C 1
ATOM 1621 O O . TRP A 1 207 ? -19.438 -19.016 -7.984 1 53.75 207 TRP A O 1
ATOM 1631 N N . ILE A 1 208 ? -17.5 -18.766 -6.859 1 52.78 208 ILE A N 1
ATOM 1632 C CA . ILE A 1 208 ? -17.297 -17.422 -7.398 1 52.78 208 ILE A CA 1
ATOM 1633 C C . ILE A 1 208 ? -16.125 -17.422 -8.367 1 52.78 208 ILE A C 1
ATOM 1635 O O . ILE A 1 208 ? -15.023 -17.859 -8.016 1 52.78 208 ILE A O 1
ATOM 1639 N N . THR A 1 209 ? -16.422 -17.359 -9.648 1 46.69 209 THR A N 1
ATOM 1640 C CA . THR A 1 209 ? -15.375 -17.25 -10.656 1 46.69 209 THR A CA 1
ATOM 1641 C C . THR A 1 209 ? -15.32 -15.844 -11.242 1 46.69 209 THR A C 1
ATOM 1643 O O . THR A 1 209 ? -16.297 -15.359 -11.797 1 46.69 209 THR A O 1
ATOM 1646 N N . GLY A 1 210 ? -14.164 -15.133 -11.172 1 49.34 210 GLY A N 1
ATOM 1647 C CA . GLY A 1 210 ? -14.133 -13.75 -11.609 1 49.34 210 GLY A CA 1
ATOM 1648 C C . GLY A 1 210 ? -15.172 -12.883 -10.922 1 49.34 210 GLY A C 1
ATOM 1649 O O . GLY A 1 210 ? -15.188 -12.789 -9.695 1 49.34 210 GLY A O 1
ATOM 1650 N N . GLU A 1 211 ? -16 -12.039 -11.758 1 45.72 211 GLU A N 1
ATOM 1651 C CA . GLU A 1 211 ? -17.109 -11.234 -11.281 1 45.72 211 GLU A CA 1
ATOM 1652 C C . GLU A 1 211 ? -18.406 -12.039 -11.258 1 45.72 211 GLU A C 1
ATOM 1654 O O . GLU A 1 211 ? -19.469 -11.516 -10.883 1 45.72 211 GLU A O 1
ATOM 1659 N N . GLY A 1 212 ? -18.359 -13.281 -11.602 1 44.66 212 GLY A N 1
ATOM 1660 C CA . GLY A 1 212 ? -19.594 -14.016 -11.719 1 44.66 212 GLY A CA 1
ATOM 1661 C C . GLY A 1 212 ? -19.766 -15.086 -10.656 1 44.66 212 GLY A C 1
ATOM 1662 O O . GLY A 1 212 ? -18.812 -15.422 -9.953 1 44.66 212 GLY A O 1
ATOM 1663 N N . GLU A 1 213 ? -21.109 -15.359 -10.195 1 47.44 213 GLU A N 1
ATOM 1664 C CA . GLU A 1 213 ? -21.438 -16.359 -9.188 1 47.44 213 GLU A CA 1
ATOM 1665 C C . GLU A 1 213 ? -22.078 -17.594 -9.82 1 47.44 213 GLU A C 1
ATOM 1667 O O . GLU A 1 213 ? -22.891 -17.469 -10.742 1 47.44 213 GLU A O 1
ATOM 1672 N N . LEU A 1 214 ? -21.5 -18.797 -9.828 1 38.97 214 LEU A N 1
ATOM 1673 C CA . LEU A 1 214 ? -22.156 -20.016 -10.25 1 38.97 214 LEU A CA 1
ATOM 1674 C C . LEU A 1 214 ? -22.531 -20.875 -9.047 1 38.97 214 LEU A C 1
ATOM 1676 O O . LEU A 1 214 ? -21.703 -21.141 -8.18 1 38.97 214 LEU A O 1
ATOM 1680 N N . ARG A 1 215 ? -24.016 -21.094 -8.828 1 44.16 215 ARG A N 1
ATOM 1681 C CA . ARG A 1 215 ? -24.5 -21.938 -7.734 1 44.16 215 ARG A CA 1
ATOM 1682 C C . ARG A 1 215 ? -24.031 -23.375 -7.895 1 44.16 215 ARG A C 1
ATOM 1684 O O . ARG A 1 215 ? -24.109 -23.938 -8.992 1 44.16 215 ARG A O 1
ATOM 1691 N N . ARG A 1 216 ? -23.344 -23.828 -6.914 1 45.47 216 ARG A N 1
ATOM 1692 C CA . ARG A 1 216 ? -22.953 -25.234 -6.926 1 45.47 216 ARG A CA 1
ATOM 1693 C C . ARG A 1 216 ? -24.141 -26.125 -6.562 1 45.47 216 ARG A C 1
ATOM 1695 O O . ARG A 1 216 ? -24.859 -25.844 -5.602 1 45.47 216 ARG A O 1
ATOM 1702 N N . SER A 1 217 ? -24.688 -26.828 -7.469 1 39.5 217 SER A N 1
ATOM 1703 C CA . SER A 1 217 ? -25.719 -27.812 -7.188 1 39.5 217 SER A CA 1
ATOM 1704 C C . SER A 1 217 ? -25.266 -28.812 -6.141 1 39.5 217 SER A C 1
ATOM 1706 O O . SER A 1 217 ? -24.094 -29.219 -6.129 1 39.5 217 SER A O 1
ATOM 1708 N N . PRO A 1 218 ? -26.094 -28.938 -5.066 1 37.44 218 PRO A N 1
ATOM 1709 C CA . PRO A 1 218 ? -25.812 -29.984 -4.086 1 37.44 218 PRO A CA 1
ATOM 1710 C C . PRO A 1 218 ? -25.656 -31.359 -4.727 1 37.44 218 PRO A C 1
ATOM 1712 O O . PRO A 1 218 ? -26.328 -31.672 -5.707 1 37.44 218 PRO A O 1
ATOM 1715 N N . LYS A 1 219 ? -24.453 -31.844 -4.875 1 34.41 219 LYS A N 1
ATOM 1716 C CA . LYS A 1 219 ? -24.438 -33.281 -5.23 1 34.41 219 LYS A CA 1
ATOM 1717 C C . LYS A 1 219 ? -25.359 -34.062 -4.328 1 34.41 219 LYS A C 1
ATOM 1719 O O . LYS A 1 219 ? -25.047 -34.312 -3.156 1 34.41 219 LYS A O 1
ATOM 1724 N N . TYR A 1 220 ? -26.531 -33.812 -3.945 1 25.36 220 TYR A N 1
ATOM 1725 C CA . TYR A 1 220 ? -27.266 -35 -3.576 1 25.36 220 TYR A CA 1
ATOM 1726 C C . TYR A 1 220 ? -27.547 -35.875 -4.801 1 25.36 220 TYR A C 1
ATOM 1728 O O . TYR A 1 220 ? -27.766 -35.344 -5.898 1 25.36 220 TYR A O 1
ATOM 1736 N N . MET B 1 1 ? -6.34 46.781 9.602 1 88.19 1 MET B N 1
ATOM 1737 C CA . MET B 1 1 ? -6.289 46.156 8.297 1 88.19 1 MET B CA 1
ATOM 1738 C C . MET B 1 1 ? -7.504 45.25 8.094 1 88.19 1 MET B C 1
ATOM 1740 O O . MET B 1 1 ? -8.055 44.719 9.055 1 88.19 1 MET B O 1
ATOM 1744 N N . LYS B 1 2 ? -7.891 45.156 6.855 1 91 2 LYS B N 1
ATOM 1745 C CA . LYS B 1 2 ? -9.039 44.312 6.492 1 91 2 LYS B CA 1
ATOM 1746 C C . LYS B 1 2 ? -8.586 42.969 5.934 1 91 2 LYS B C 1
ATOM 1748 O O . LYS B 1 2 ? -7.711 42.938 5.062 1 91 2 LYS B O 1
ATOM 1753 N N . VAL B 1 3 ? -9.164 41.875 6.617 1 91.81 3 VAL B N 1
ATOM 1754 C CA . VAL B 1 3 ? -8.859 40.562 6.113 1 91.81 3 VAL B CA 1
ATOM 1755 C C . VAL B 1 3 ? -10.148 39.844 5.711 1 91.81 3 VAL B C 1
ATOM 1757 O O . VAL B 1 3 ? -11.18 40 6.371 1 91.81 3 VAL B O 1
ATOM 1760 N N . LYS B 1 4 ? -10.055 39.156 4.574 1 92.81 4 LYS B N 1
ATOM 1761 C CA . LYS B 1 4 ? -11.164 38.312 4.125 1 92.81 4 LYS B CA 1
ATOM 1762 C C . LYS B 1 4 ? -10.992 36.875 4.598 1 92.81 4 LYS B C 1
ATOM 1764 O O . LYS B 1 4 ? -9.883 36.344 4.57 1 92.81 4 LYS B O 1
ATOM 1769 N N . LEU B 1 5 ? -12.062 36.344 5.098 1 91.12 5 LEU B N 1
ATOM 1770 C CA . LEU B 1 5 ? -12.047 34.969 5.582 1 91.12 5 LEU B CA 1
ATOM 1771 C C . LEU B 1 5 ? -12.945 34.094 4.723 1 91.12 5 LEU B C 1
ATOM 1773 O O . LEU B 1 5 ? -14.039 34.5 4.324 1 91.12 5 LEU B O 1
ATOM 1777 N N . LYS B 1 6 ? -12.422 32.969 4.395 1 84.88 6 LYS B N 1
ATOM 1778 C CA . LYS B 1 6 ? -13.227 31.844 3.926 1 84.88 6 LYS B CA 1
ATOM 1779 C C . LYS B 1 6 ? -13.359 30.781 5.008 1 84.88 6 LYS B C 1
ATOM 1781 O O . LYS B 1 6 ? -12.359 30.344 5.578 1 84.88 6 LYS B O 1
ATOM 1786 N N . LEU B 1 7 ? -14.625 30.547 5.371 1 79.69 7 LEU B N 1
ATOM 1787 C CA . LEU B 1 7 ? -14.875 29.688 6.523 1 79.69 7 LEU B CA 1
ATOM 1788 C C . LEU B 1 7 ? -15.406 28.328 6.078 1 79.69 7 LEU B C 1
ATOM 1790 O O . LEU B 1 7 ? -16.141 28.234 5.094 1 79.69 7 LEU B O 1
ATOM 1794 N N . TYR B 1 8 ? -14.898 27.328 6.77 1 66.94 8 TYR B N 1
ATOM 1795 C CA . TYR B 1 8 ? -15.273 25.969 6.426 1 66.94 8 TYR B CA 1
ATOM 1796 C C . TYR B 1 8 ? -15.922 25.266 7.613 1 66.94 8 TYR B C 1
ATOM 1798 O O . TYR B 1 8 ? -15.781 25.703 8.758 1 66.94 8 TYR B O 1
ATOM 1806 N N . ALA B 1 9 ? -16.688 24.266 7.328 1 62.09 9 ALA B N 1
ATOM 1807 C CA . ALA B 1 9 ? -17.266 23.312 8.289 1 62.09 9 ALA B CA 1
ATOM 1808 C C . ALA B 1 9 ? -18.016 24.062 9.398 1 62.09 9 ALA B C 1
ATOM 1810 O O . ALA B 1 9 ? -18.922 24.844 9.117 1 62.09 9 ALA B O 1
ATOM 1811 N N . MET B 1 10 ? -17.641 23.703 10.656 1 64.5 10 MET B N 1
ATOM 1812 C CA . MET B 1 10 ? -18.406 24.25 11.773 1 64.5 10 MET B CA 1
ATOM 1813 C C . MET B 1 10 ? -18.312 25.766 11.805 1 64.5 10 MET B C 1
ATOM 1815 O O . MET B 1 10 ? -19.219 26.453 12.281 1 64.5 10 MET B O 1
ATOM 1819 N N . TYR B 1 11 ? -17.25 26.344 11.305 1 76.06 11 TYR B N 1
ATOM 1820 C CA . TYR B 1 11 ? -17.078 27.781 11.305 1 76.06 11 TYR B CA 1
ATOM 1821 C C . TYR B 1 11 ? -17.984 28.438 10.258 1 76.06 11 TYR B C 1
ATOM 1823 O O . TYR B 1 11 ? -18.516 29.531 10.484 1 76.06 11 TYR B O 1
ATOM 1831 N N . LYS B 1 12 ? -18.172 27.703 9.133 1 73.5 12 LYS B N 1
ATOM 1832 C CA . LYS B 1 12 ? -19.094 28.141 8.102 1 73.5 12 LYS B CA 1
ATOM 1833 C C . LYS B 1 12 ? -20.531 28.188 8.633 1 73.5 12 LYS B C 1
ATOM 1835 O O . LYS B 1 12 ? -21.266 29.141 8.359 1 73.5 12 LYS B O 1
ATOM 1840 N N . ASP B 1 13 ? -20.844 27.234 9.328 1 70.69 13 ASP B N 1
ATOM 1841 C CA . ASP B 1 13 ? -22.188 27.172 9.906 1 70.69 13 ASP B CA 1
ATOM 1842 C C . ASP B 1 13 ? -22.438 28.344 10.852 1 70.69 13 ASP B C 1
ATOM 1844 O O . ASP B 1 13 ? -23.547 28.891 10.883 1 70.69 13 ASP B O 1
ATOM 1848 N N . ALA B 1 14 ? -21.406 28.672 11.562 1 77.25 14 ALA B N 1
ATOM 1849 C CA . ALA B 1 14 ? -21.547 29.672 12.617 1 77.25 14 ALA B CA 1
ATOM 1850 C C . ALA B 1 14 ? -21.469 31.078 12.047 1 77.25 14 ALA B C 1
ATOM 1852 O 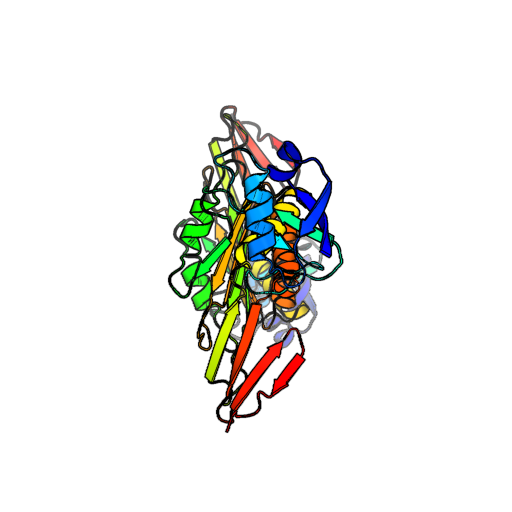O . ALA B 1 14 ? -22.172 31.984 12.508 1 77.25 14 ALA B O 1
ATOM 1853 N N . LEU B 1 15 ? -20.594 31.344 11.008 1 83.31 15 LEU B N 1
ATOM 1854 C CA . LEU B 1 15 ? -20.266 32.719 10.633 1 83.31 15 LEU B CA 1
ATOM 1855 C C . LEU B 1 15 ? -20.594 32.969 9.164 1 83.31 15 LEU B C 1
ATOM 1857 O O . LEU B 1 15 ? -20.484 34.094 8.68 1 83.31 15 LEU B O 1
ATOM 1861 N N . GLY B 1 16 ? -21.188 31.859 8.453 1 80.25 16 GLY B N 1
ATOM 1862 C CA . GLY B 1 16 ? -21.375 31.953 7.02 1 80.25 16 GLY B CA 1
ATOM 1863 C C . GLY B 1 16 ? -20.156 31.547 6.219 1 80.25 16 GLY B C 1
ATOM 1864 O O . GLY B 1 16 ? -19.109 31.234 6.789 1 80.25 16 GLY B O 1
ATOM 1865 N N . GLU B 1 17 ? -20.281 31.469 4.906 1 79 17 GLU B N 1
ATOM 1866 C CA . GLU B 1 17 ? -19.234 30.969 4.02 1 79 17 GLU B CA 1
ATOM 1867 C C . GLU B 1 17 ? -18.031 31.906 3.992 1 79 17 GLU B C 1
ATOM 1869 O O . GLU B 1 17 ? -16.891 31.469 3.793 1 79 17 GLU B O 1
ATOM 1874 N N . ALA B 1 18 ? -18.328 33.156 4.09 1 86.62 18 ALA B N 1
ATOM 1875 C CA . ALA B 1 18 ? -17.266 34.188 4.043 1 86.62 18 ALA B CA 1
ATOM 1876 C C . ALA B 1 18 ? -17.516 35.281 5.059 1 86.62 18 ALA B C 1
ATOM 1878 O O . ALA B 1 18 ? -18.656 35.531 5.434 1 86.62 18 ALA B O 1
ATOM 1879 N N . ALA B 1 19 ? -16.422 35.844 5.602 1 88.75 19 ALA B N 1
ATOM 1880 C CA . ALA B 1 19 ? -16.5 37 6.516 1 88.75 19 ALA B CA 1
ATOM 1881 C C . ALA B 1 19 ? -15.375 38 6.258 1 88.75 19 ALA B C 1
ATOM 1883 O O . ALA B 1 19 ? -14.367 37.625 5.641 1 88.75 19 ALA B O 1
ATOM 1884 N N . GLU B 1 20 ? -15.625 39.188 6.496 1 91.75 20 GLU B N 1
ATOM 1885 C CA . GLU B 1 20 ? -14.594 40.219 6.48 1 91.75 20 GLU B CA 1
ATOM 1886 C C . GLU B 1 20 ? -14.367 40.812 7.875 1 91.75 20 GLU B C 1
ATOM 1888 O O . GLU B 1 20 ? -15.32 41.188 8.555 1 91.75 20 GLU B O 1
ATOM 1893 N N . LEU B 1 21 ? -13.102 40.781 8.328 1 91.88 21 LEU B N 1
ATOM 1894 C CA . LEU B 1 21 ? -12.781 41.281 9.656 1 91.88 21 LEU B CA 1
ATOM 1895 C C . LEU B 1 21 ? -11.789 42.438 9.578 1 91.88 21 LEU B C 1
ATOM 1897 O O . LEU B 1 21 ? -10.914 42.438 8.703 1 91.88 21 LEU B O 1
ATOM 1901 N N . GLU B 1 22 ? -12.023 43.406 10.383 1 91.5 22 GLU B N 1
ATOM 1902 C CA . GLU B 1 22 ? -11.062 44.5 10.562 1 91.5 22 GLU B CA 1
ATOM 1903 C C . GLU B 1 22 ? -10.203 44.281 11.805 1 91.5 22 GLU B C 1
ATOM 1905 O O . GLU B 1 22 ? -10.734 44.062 12.898 1 91.5 22 GLU B O 1
ATOM 1910 N N . LEU B 1 23 ? -8.891 44.219 11.641 1 93.19 23 LEU B N 1
ATOM 1911 C CA . LEU B 1 23 ? -7.941 44.062 12.742 1 93.19 23 LEU B CA 1
ATOM 1912 C C . LEU B 1 23 ? -6.945 45.219 12.758 1 93.19 23 LEU B C 1
ATOM 1914 O O . LEU B 1 23 ? -6.734 45.875 11.742 1 93.19 23 LEU B O 1
ATOM 1918 N N . PRO B 1 24 ? -6.418 45.562 13.953 1 92.88 24 PRO B N 1
ATOM 1919 C CA . PRO B 1 24 ? -5.406 46.594 14.008 1 92.88 24 PRO B CA 1
ATOM 1920 C C . PRO B 1 24 ? -4.203 46.312 13.109 1 92.88 24 PRO B C 1
ATOM 1922 O O . PRO B 1 24 ? -3.861 45.156 12.883 1 92.88 24 PRO B O 1
ATOM 1925 N N . GLU B 1 25 ? -3.646 47.406 12.57 1 88.62 25 GLU B N 1
ATOM 1926 C CA . GLU B 1 25 ? -2.395 47.25 11.836 1 88.62 25 GLU B CA 1
ATOM 1927 C C . GLU B 1 25 ? -1.34 46.562 12.68 1 88.62 25 GLU B C 1
ATOM 1929 O O . GLU B 1 25 ? -1.211 46.844 13.875 1 88.62 25 GLU B O 1
ATOM 1934 N N . GLY B 1 26 ? -0.61 45.594 12.109 1 91.06 26 GLY B N 1
ATOM 1935 C CA . GLY B 1 26 ? 0.428 44.875 12.828 1 91.06 26 GLY B CA 1
ATOM 1936 C C . GLY B 1 26 ? -0.077 43.625 13.492 1 91.06 26 GLY B C 1
ATOM 1937 O O . GLY B 1 26 ? 0.688 42.906 14.148 1 91.06 26 GLY B O 1
ATOM 1938 N N . SER B 1 27 ? -1.342 43.281 13.391 1 94.62 27 SER B N 1
ATOM 1939 C CA . SER B 1 27 ? -1.899 42.062 13.977 1 94.62 27 SER B CA 1
ATOM 1940 C C . SER B 1 27 ? -1.262 40.812 13.367 1 94.62 27 SER B C 1
ATOM 1942 O O . SER B 1 27 ? -0.798 40.844 12.227 1 94.62 27 SER B O 1
ATOM 1944 N N . LYS B 1 28 ? -1.258 39.812 14.227 1 93.5 28 LYS B N 1
ATOM 1945 C CA . LYS B 1 28 ? -0.741 38.5 13.805 1 93.5 28 LYS B CA 1
ATOM 1946 C C . LYS B 1 28 ? -1.871 37.5 13.625 1 93.5 28 LYS B C 1
ATOM 1948 O O . LYS B 1 28 ? -3.027 37.781 13.93 1 93.5 28 LYS B O 1
ATOM 1953 N N . VAL B 1 29 ? -1.517 36.406 13.141 1 92.56 29 VAL B N 1
ATOM 1954 C CA . VAL B 1 29 ? -2.486 35.344 12.914 1 92.56 29 VAL B CA 1
ATOM 1955 C C . VAL B 1 29 ? -3.18 35 14.227 1 92.56 29 VAL B C 1
ATOM 1957 O O . VAL B 1 29 ? -4.387 34.75 14.258 1 92.56 29 VAL B O 1
ATOM 1960 N N . ALA B 1 30 ? -2.416 35 15.234 1 91.5 30 ALA B N 1
ATOM 1961 C CA . ALA B 1 30 ? -2.99 34.719 16.547 1 91.5 30 ALA B CA 1
ATOM 1962 C C . ALA B 1 30 ? -4.113 35.688 16.875 1 91.5 30 ALA B C 1
ATOM 1964 O O . ALA B 1 30 ? -5.117 35.312 17.484 1 91.5 30 ALA B O 1
ATOM 1965 N N . ASP B 1 31 ? -3.947 36.906 16.531 1 94.19 31 ASP B N 1
ATOM 1966 C CA . ASP B 1 31 ? -4.965 37.906 16.766 1 94.19 31 ASP B CA 1
ATOM 1967 C C . ASP B 1 31 ? -6.227 37.625 15.961 1 94.19 31 ASP B C 1
ATOM 1969 O O . ASP B 1 31 ? -7.34 37.844 16.438 1 94.19 31 ASP B O 1
ATOM 1973 N N . LEU B 1 32 ? -5.996 37.156 14.758 1 93.94 32 LEU B N 1
ATOM 1974 C CA . LEU B 1 32 ? -7.125 36.781 13.914 1 93.94 32 LEU B CA 1
ATOM 1975 C C . LEU B 1 32 ? -7.918 35.656 14.547 1 93.94 32 LEU B C 1
ATOM 1977 O O . LEU B 1 32 ? -9.148 35.719 14.609 1 93.94 32 LEU B O 1
ATOM 1981 N N . LYS B 1 33 ? -7.227 34.688 14.977 1 90.75 33 LYS B N 1
ATOM 1982 C CA . LYS B 1 33 ? -7.875 33.562 15.625 1 90.75 33 LYS B CA 1
ATOM 1983 C C . LYS B 1 33 ? -8.703 34 16.828 1 90.75 33 LYS B C 1
ATOM 1985 O O . LYS B 1 33 ? -9.844 33.562 17 1 90.75 33 LYS B O 1
ATOM 1990 N N . ARG B 1 34 ? -8.102 34.812 17.641 1 90.94 34 ARG B N 1
ATOM 1991 C CA . ARG B 1 34 ? -8.789 35.312 18.812 1 90.94 34 ARG B CA 1
ATOM 1992 C C . ARG B 1 34 ? -10.062 36.062 18.438 1 90.94 34 ARG B C 1
ATOM 1994 O O . ARG B 1 34 ? -11.109 35.875 19.047 1 90.94 34 ARG B O 1
ATOM 2001 N N . LYS B 1 35 ? -9.906 36.938 17.469 1 93.25 35 LYS B N 1
ATOM 2002 C CA . LYS B 1 35 ? -11.055 37.719 17.016 1 93.25 35 LYS B CA 1
ATOM 2003 C C . LYS B 1 35 ? -12.172 36.812 16.516 1 93.25 35 LYS B C 1
ATOM 2005 O O . LYS B 1 35 ? -13.352 37.031 16.797 1 93.25 35 LYS B O 1
ATOM 2010 N N . VAL B 1 36 ? -11.781 35.781 15.773 1 91.88 36 VAL B N 1
ATOM 2011 C CA . VAL B 1 36 ? -12.766 34.844 15.234 1 91.88 36 VAL B CA 1
ATOM 2012 C C . VAL B 1 36 ? -13.445 34.094 16.375 1 91.88 36 VAL B C 1
ATOM 2014 O O . VAL B 1 36 ? -14.664 33.906 16.359 1 91.88 36 VAL B O 1
ATOM 2017 N N . LEU B 1 37 ? -12.641 33.625 17.312 1 88 37 LEU B N 1
ATOM 2018 C CA . LEU B 1 37 ? -13.195 32.906 18.438 1 88 37 LEU B CA 1
ATOM 2019 C C . LEU B 1 37 ? -14.211 33.75 19.188 1 88 37 LEU B C 1
ATOM 2021 O O . LEU B 1 37 ? -15.195 33.219 19.719 1 88 37 LEU B O 1
ATOM 2025 N N . GLU B 1 38 ? -13.969 35 19.266 1 90.75 38 GLU B N 1
ATOM 2026 C CA . GLU B 1 38 ? -14.898 35.906 19.922 1 90.75 38 GLU B CA 1
ATOM 2027 C C . GLU B 1 38 ? -16.25 35.938 19.203 1 90.75 38 GLU B C 1
ATOM 2029 O O . GLU B 1 38 ? -17.281 36.25 19.812 1 90.75 38 GLU B O 1
ATOM 203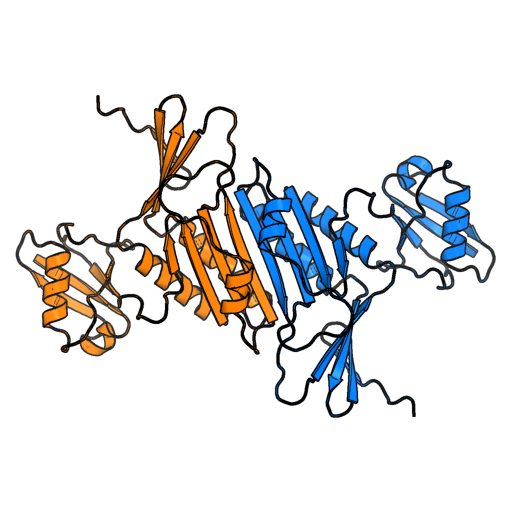4 N N . LEU B 1 39 ? -16.188 35.719 17.922 1 89 39 LEU B N 1
ATOM 2035 C CA . LEU B 1 39 ? -17.406 35.781 17.109 1 89 39 LEU B CA 1
ATOM 2036 C C . LEU B 1 39 ? -18.141 34.469 17.156 1 89 39 LEU B C 1
ATOM 2038 O O . LEU B 1 39 ? -19.328 34.375 16.797 1 89 39 LEU B O 1
ATOM 2042 N N . LEU B 1 40 ? -17.453 33.438 17.5 1 82.81 40 LEU B N 1
ATOM 2043 C CA . LEU B 1 40 ? -18 32.062 17.516 1 82.81 40 LEU B CA 1
ATOM 2044 C C . LEU B 1 40 ? -18.688 31.781 18.844 1 82.81 40 LEU B C 1
ATOM 2046 O O . LEU B 1 40 ? -18.328 32.375 19.875 1 82.81 40 LEU B O 1
ATOM 2050 N N . PRO B 1 41 ? -19.703 30.891 18.75 1 77.38 41 PRO B N 1
ATOM 2051 C CA . PRO B 1 41 ? -20.281 30.453 20.031 1 77.38 41 PRO B CA 1
ATOM 2052 C C . PRO B 1 41 ? -19.25 29.812 20.953 1 77.38 41 PRO B C 1
ATOM 2054 O O . PRO B 1 41 ? -18.234 29.297 20.484 1 77.38 41 PRO B O 1
ATOM 2057 N N . GLU B 1 42 ? -19.531 29.922 22.297 1 78.5 42 GLU B N 1
ATOM 2058 C CA . GLU B 1 42 ? -18.656 29.297 23.281 1 78.5 42 GLU B CA 1
ATOM 2059 C C . GLU B 1 42 ? -18.469 27.812 23.016 1 78.5 42 GLU B C 1
ATOM 2061 O O . GLU B 1 42 ? -19.438 27.125 22.656 1 78.5 42 GLU B O 1
ATOM 2066 N N . GLY B 1 43 ? -17.188 27.281 23.062 1 73.19 43 GLY B N 1
ATOM 2067 C CA . GLY B 1 43 ? -16.906 25.859 22.922 1 73.19 43 GLY B CA 1
ATOM 2068 C C . GLY B 1 43 ? -16.297 25.5 21.578 1 73.19 43 GLY B C 1
ATOM 2069 O O . GLY B 1 43 ? -15.844 24.375 21.375 1 73.19 43 GLY B O 1
ATOM 2070 N N . TYR B 1 44 ? -16.406 26.406 20.641 1 73.75 44 TYR B N 1
ATOM 2071 C CA . TYR B 1 44 ? -15.781 26.125 19.344 1 73.75 44 TYR B CA 1
ATOM 2072 C C . TYR B 1 44 ? -14.266 26.062 19.484 1 73.75 44 TYR B C 1
ATOM 2074 O O . TYR B 1 44 ? -13.664 26.859 20.203 1 73.75 44 TYR B O 1
ATOM 2082 N N . PRO B 1 45 ? -13.719 25.047 18.781 1 71.5 45 PRO B N 1
ATOM 2083 C CA . PRO B 1 45 ? -12.258 24.969 18.844 1 71.5 45 PRO B CA 1
ATOM 2084 C C . PRO B 1 45 ? -11.57 26.094 18.047 1 71.5 45 PRO B C 1
ATOM 2086 O O . PRO B 1 45 ? -12.172 26.672 17.156 1 71.5 45 PRO B O 1
ATOM 2089 N N . GLU B 1 46 ? -10.352 26.453 18.484 1 78.44 46 GLU B N 1
ATOM 2090 C CA . GLU B 1 46 ? -9.555 27.438 17.734 1 78.44 46 GLU B CA 1
ATOM 2091 C C . GLU B 1 46 ? -9.305 26.969 16.312 1 78.44 46 GLU B C 1
ATOM 2093 O O . GLU B 1 46 ? -8.867 25.828 16.094 1 78.44 46 GLU B O 1
ATOM 2098 N N . PRO B 1 47 ? -9.641 27.844 15.367 1 76.12 47 PRO B N 1
ATOM 2099 C CA . PRO B 1 47 ? -9.469 27.438 13.969 1 76.12 47 PRO B CA 1
ATOM 2100 C C . PRO B 1 47 ? -8 27.328 13.562 1 76.12 47 PRO B C 1
ATOM 2102 O O . PRO B 1 47 ? -7.145 27.969 14.164 1 76.12 47 PRO B O 1
ATOM 2105 N N . VAL B 1 48 ? -7.809 26.578 12.586 1 72.69 48 VAL B N 1
ATOM 2106 C CA . VAL B 1 48 ? -6.57 26.578 11.812 1 72.69 48 VAL B CA 1
ATOM 2107 C C . VAL B 1 48 ? -6.672 27.594 10.672 1 72.69 48 VAL B C 1
ATOM 2109 O O . VAL B 1 48 ? -7.695 27.656 9.984 1 72.69 48 VAL B O 1
ATOM 2112 N N . VAL B 1 49 ? -5.617 28.453 10.477 1 81.44 49 VAL B N 1
ATOM 2113 C CA . VAL B 1 49 ? -5.664 29.516 9.484 1 81.44 49 VAL B CA 1
ATOM 2114 C C . VAL B 1 49 ? -4.762 29.156 8.305 1 81.44 49 VAL B C 1
ATOM 2116 O O . VAL B 1 49 ? -3.592 28.812 8.492 1 81.44 49 VAL B O 1
ATOM 2119 N N . LEU B 1 50 ? -5.355 29.188 7.156 1 75.75 50 LEU B N 1
ATOM 2120 C CA . LEU B 1 50 ? -4.598 29 5.922 1 75.75 50 LEU B CA 1
ATOM 2121 C C . LEU B 1 50 ? -4.477 30.297 5.148 1 75.75 50 LEU B C 1
ATOM 2123 O O . LEU B 1 50 ? -5.422 31.094 5.109 1 75.75 50 LEU B O 1
ATOM 2127 N N . LYS B 1 51 ? -3.281 30.578 4.625 1 78.31 51 LYS B N 1
ATOM 2128 C CA . LYS B 1 51 ? -3.023 31.703 3.723 1 78.31 51 LYS B CA 1
ATOM 2129 C C . LYS B 1 51 ? -2.266 31.234 2.48 1 78.31 51 LYS B C 1
ATOM 2131 O O . LYS B 1 51 ? -1.201 30.625 2.588 1 78.31 51 LYS B O 1
ATOM 2136 N N . ASP B 1 52 ? -2.939 31.484 1.341 1 68.31 52 ASP B N 1
ATOM 2137 C CA . ASP B 1 52 ? -2.346 31.125 0.057 1 68.31 52 ASP B CA 1
ATOM 2138 C C . ASP B 1 52 ? -1.989 29.641 0.013 1 68.31 52 ASP B C 1
ATOM 2140 O O . ASP B 1 52 ? -0.9 29.266 -0.428 1 68.31 52 ASP B O 1
ATOM 2144 N N . GLY B 1 53 ? -2.906 28.969 0.682 1 58.84 53 GLY B N 1
ATOM 2145 C CA . GLY B 1 53 ? -2.826 27.516 0.576 1 58.84 53 GLY B CA 1
ATOM 2146 C C . GLY B 1 53 ? -1.912 26.891 1.613 1 58.84 53 GLY B C 1
ATOM 2147 O O . GLY B 1 53 ? -1.689 25.672 1.604 1 58.84 53 GLY B O 1
ATOM 2148 N N . ARG B 1 54 ? -1.325 27.781 2.361 1 63.19 54 ARG B N 1
ATOM 2149 C CA . ARG B 1 54 ? -0.448 27.25 3.398 1 63.19 54 ARG B CA 1
ATOM 2150 C C . ARG B 1 54 ? -0.952 27.625 4.789 1 63.19 54 ARG B C 1
ATOM 2152 O O . ARG B 1 54 ? -1.703 28.594 4.941 1 63.19 54 ARG B O 1
ATOM 2159 N N . PHE B 1 55 ? -0.452 26.969 5.883 1 61.81 55 PHE B N 1
ATOM 2160 C CA . PHE B 1 55 ? -0.797 27.297 7.262 1 61.81 55 PHE B CA 1
ATOM 2161 C C . PHE B 1 55 ? -0.123 28.594 7.691 1 61.81 55 PHE B C 1
ATOM 2163 O O . PHE B 1 55 ? 1.087 28.766 7.52 1 61.81 55 PHE B O 1
ATOM 2170 N N . ALA B 1 56 ? -0.934 29.406 8.172 1 73.44 56 ALA B N 1
ATOM 2171 C CA . ALA B 1 56 ? -0.4 30.641 8.734 1 73.44 56 ALA B CA 1
ATOM 2172 C C . ALA B 1 56 ? -0.051 30.469 10.211 1 73.44 56 ALA B C 1
ATOM 2174 O O . ALA B 1 56 ? -0.859 29.953 10.992 1 73.44 56 ALA B O 1
ATOM 2175 N N . GLU B 1 57 ? 1.211 30.734 10.578 1 71 57 GLU B N 1
ATOM 2176 C CA . GLU B 1 57 ? 1.651 30.609 11.969 1 71 57 GLU B CA 1
ATOM 2177 C C . GLU B 1 57 ? 1.103 31.75 12.812 1 71 57 GLU B C 1
ATOM 2179 O O . GLU B 1 57 ? 0.858 32.844 12.305 1 71 57 GLU B O 1
ATOM 2184 N N . ASP B 1 58 ? 0.998 31.391 14.117 1 80.5 58 ASP B N 1
ATOM 2185 C CA . ASP B 1 58 ? 0.374 32.344 15.039 1 80.5 58 ASP B CA 1
ATOM 2186 C C . ASP B 1 58 ? 1.117 33.656 15.039 1 80.5 58 ASP B C 1
ATOM 2188 O O . ASP B 1 58 ? 0.498 34.719 15.133 1 80.5 58 ASP B O 1
ATOM 2192 N N . GLU B 1 59 ? 2.434 33.562 14.898 1 84.69 59 GLU B N 1
ATOM 2193 C CA . GLU B 1 59 ? 3.256 34.75 15.047 1 84.69 59 GLU B CA 1
ATOM 2194 C C . GLU B 1 59 ? 3.395 35.5 13.727 1 84.69 59 GLU B C 1
ATOM 2196 O O . GLU B 1 59 ? 3.939 36.594 13.68 1 84.69 59 GLU B O 1
ATOM 2201 N N . GLU B 1 60 ? 2.869 34.906 12.703 1 86.19 60 GLU B N 1
ATOM 2202 C CA . GLU B 1 60 ? 2.953 35.531 11.391 1 86.19 60 GLU B CA 1
ATOM 2203 C C . GLU B 1 60 ? 2.105 36.781 11.328 1 86.19 60 GLU B C 1
ATOM 2205 O O . GLU B 1 60 ? 0.953 36.812 11.766 1 86.19 60 GLU B O 1
ATOM 2210 N N . PRO B 1 61 ? 2.713 37.938 10.867 1 92.06 61 PRO B N 1
ATOM 2211 C CA . PRO B 1 61 ? 1.906 39.156 10.688 1 92.06 61 PRO B CA 1
ATOM 2212 C C . PRO B 1 61 ? 0.807 38.969 9.648 1 92.06 61 PRO B C 1
ATOM 2214 O O . PRO B 1 61 ? 1.014 38.312 8.625 1 92.06 61 PRO B O 1
ATOM 2217 N N . LEU B 1 62 ? -0.316 39.5 9.883 1 92.38 62 LEU B N 1
ATOM 2218 C CA . LEU B 1 62 ? -1.41 39.5 8.914 1 92.38 62 LEU B CA 1
ATOM 2219 C C . LEU B 1 62 ? -1.122 40.438 7.754 1 92.38 62 LEU B C 1
ATOM 2221 O O . LEU B 1 62 ? -0.554 41.5 7.945 1 92.38 62 LEU B O 1
ATOM 2225 N N . THR B 1 63 ? -1.4 40.031 6.535 1 87.56 63 THR B N 1
ATOM 2226 C CA . THR B 1 63 ? -1.371 40.844 5.34 1 87.56 63 THR B CA 1
ATOM 2227 C C . THR B 1 63 ? -2.76 40.969 4.719 1 87.56 63 THR B C 1
ATOM 2229 O O . THR B 1 63 ? -3.656 40.188 5.051 1 87.56 63 THR B O 1
ATOM 2232 N N . GLU B 1 64 ? -2.859 42 3.926 1 85.12 64 GLU B N 1
ATOM 2233 C CA . GLU B 1 64 ? -4.125 42.094 3.203 1 85.12 64 GLU B CA 1
ATOM 2234 C C . GLU B 1 64 ? -4.332 40.875 2.295 1 85.12 64 GLU B C 1
ATOM 2236 O O . GLU B 1 64 ? -3.381 40.375 1.705 1 85.12 64 GLU B O 1
ATOM 2241 N N . GLY B 1 65 ? -5.57 40.344 2.371 1 83.69 65 GLY B N 1
ATOM 2242 C CA . GLY B 1 65 ? -5.891 39.188 1.554 1 83.69 65 GLY B CA 1
ATOM 2243 C C . GLY B 1 65 ? -6.895 38.25 2.207 1 83.69 65 GLY B C 1
ATOM 2244 O O . GLY B 1 65 ? -7.617 38.656 3.121 1 83.69 65 GLY B O 1
ATOM 2245 N N . GLU B 1 66 ? -6.906 37 1.599 1 87.56 66 GLU B N 1
ATOM 2246 C CA . GLU B 1 66 ? -7.895 36.031 2.051 1 87.56 66 GLU B CA 1
ATOM 2247 C C . GLU B 1 66 ? -7.242 34.938 2.893 1 87.56 66 GLU B C 1
ATOM 2249 O O . GLU B 1 66 ? -6.172 34.438 2.545 1 87.56 66 GLU B O 1
ATOM 2254 N N . TYR B 1 67 ? -7.793 34.781 4.047 1 88.25 67 TYR B N 1
ATOM 2255 C CA . TYR B 1 67 ? -7.418 33.656 4.918 1 88.25 67 TYR B CA 1
ATOM 2256 C C . TYR B 1 67 ? -8.523 32.625 4.973 1 88.25 67 TYR B C 1
ATOM 2258 O O . TYR B 1 67 ? -9.711 32.938 4.918 1 88.25 67 TYR B O 1
ATOM 2266 N N . GLU B 1 68 ? -8.117 31.359 5.082 1 81.5 68 GLU B N 1
ATOM 2267 C CA . GLU B 1 68 ? -9.055 30.266 5.266 1 81.5 68 GLU B CA 1
ATOM 2268 C C . GLU B 1 68 ? -9.008 29.734 6.695 1 81.5 68 GLU B C 1
ATOM 2270 O O . GLU B 1 68 ? -7.93 29.547 7.262 1 81.5 68 GLU B O 1
ATOM 2275 N N . LEU B 1 69 ? -10.188 29.703 7.305 1 80 69 LEU B N 1
ATOM 2276 C CA . LEU B 1 69 ? -10.281 29.141 8.648 1 80 69 LEU B CA 1
ATOM 2277 C C . LEU B 1 69 ? -10.922 27.766 8.617 1 80 69 LEU B C 1
ATOM 2279 O O . LEU B 1 69 ? -12.039 27.609 8.117 1 80 69 LEU B O 1
ATOM 2283 N N . VAL B 1 70 ? -10.234 26.75 9.164 1 66.88 70 VAL B N 1
ATOM 2284 C CA . VAL B 1 70 ? -10.703 25.359 9.18 1 66.88 70 VAL B CA 1
ATOM 2285 C C . VAL B 1 70 ? -10.703 24.828 10.609 1 66.88 70 VAL B C 1
ATOM 2287 O O . VAL B 1 70 ? -9.914 25.281 11.445 1 66.88 70 VAL B O 1
ATOM 2290 N N . PRO B 1 71 ? -11.828 23.938 11.016 1 61.25 71 PRO B N 1
ATOM 2291 C CA . PRO B 1 71 ? -11.805 23.328 12.344 1 61.25 71 PRO B CA 1
ATOM 2292 C C . PRO B 1 71 ? -10.539 22.5 12.594 1 61.25 71 PRO B C 1
ATOM 2294 O O . PRO B 1 71 ? -9.93 21.984 11.648 1 61.25 71 PRO B O 1
ATOM 2297 N N . PRO B 1 72 ? -10.102 22.734 13.992 1 52.94 72 PRO B N 1
ATOM 2298 C CA . PRO B 1 72 ? -9.047 21.766 14.305 1 52.94 72 PRO B CA 1
ATOM 2299 C C . PRO B 1 72 ? -9.484 20.328 14.086 1 52.94 72 PRO B C 1
ATOM 2301 O O . PRO B 1 72 ? -10.68 20.016 14.117 1 52.94 72 PRO B O 1
ATOM 2304 N N . ALA B 1 73 ? -8.719 19.547 13.523 1 44.34 73 ALA B N 1
ATOM 2305 C CA . ALA B 1 73 ? -9.07 18.141 13.312 1 44.34 73 ALA B CA 1
ATOM 2306 C C . ALA B 1 73 ? -9.727 17.547 14.555 1 44.34 73 ALA B C 1
ATOM 2308 O O . ALA B 1 73 ? -9.312 17.844 15.68 1 44.34 73 ALA B O 1
ATOM 2309 N N . ALA B 1 74 ? -11.102 17.422 14.664 1 38.62 74 ALA B N 1
ATOM 2310 C CA . ALA B 1 74 ? -11.844 16.891 15.797 1 38.62 74 ALA B CA 1
ATOM 2311 C C . ALA B 1 74 ? -11.047 15.812 16.516 1 38.62 74 ALA B C 1
ATOM 2313 O O . ALA B 1 74 ? -10.141 15.203 15.938 1 38.62 74 ALA B O 1
ATOM 2314 N N . GLY B 1 75 ? -11.125 15.609 17.844 1 36.94 75 GLY B N 1
ATOM 2315 C CA . GLY B 1 75 ? -10.68 14.656 18.844 1 36.94 75 GLY B CA 1
ATOM 2316 C C . GLY B 1 75 ? -10.578 13.234 18.328 1 36.94 75 GLY B C 1
ATOM 2317 O O . GLY B 1 75 ? -10.219 12.32 19.062 1 36.94 75 GLY B O 1
ATOM 2318 N N . GLY B 1 76 ? -11.609 12.656 17.516 1 40.44 76 GLY B N 1
ATOM 2319 C CA . GLY B 1 76 ? -11.398 11.258 17.172 1 40.44 76 GLY B CA 1
ATOM 2320 C C . GLY B 1 76 ? -10.039 10.984 16.562 1 40.44 76 GLY B C 1
ATOM 2321 O O . GLY B 1 76 ? -9.391 11.898 16.047 1 40.44 76 GLY B O 1
ATOM 2322 N N . GLY B 1 77 ? -9.109 10.367 17.234 1 50.09 77 GLY B N 1
ATOM 2323 C CA . GLY B 1 77 ? -7.695 10.25 16.922 1 50.09 77 GLY B CA 1
ATOM 2324 C C . GLY B 1 77 ? -7.387 10.461 15.453 1 50.09 77 GLY B C 1
ATOM 2325 O O . GLY B 1 77 ? -8.008 9.844 14.586 1 50.09 77 GLY B O 1
ATOM 2326 N N . GLY B 1 78 ? -7.23 11.828 15.031 1 72.44 78 GLY B N 1
ATOM 2327 C CA . GLY B 1 78 ? -6.941 12.266 13.68 1 72.44 78 GLY B CA 1
ATOM 2328 C C . GLY B 1 78 ? -6.262 11.203 12.836 1 72.44 78 GLY B C 1
ATOM 2329 O O . GLY B 1 78 ? -5.699 10.25 13.367 1 72.44 78 GLY B O 1
ATOM 2330 N N . ARG B 1 79 ? -6.719 11.172 11.711 1 90.38 79 ARG B N 1
ATOM 2331 C CA . ARG B 1 79 ? -6.145 10.227 10.766 1 90.38 79 ARG B CA 1
ATOM 2332 C C . ARG B 1 79 ? -4.652 10.469 10.578 1 90.38 79 ARG B C 1
ATOM 2334 O O . ARG B 1 79 ? -3.928 9.594 10.102 1 90.38 79 ARG B O 1
ATOM 2341 N N . VAL B 1 80 ? -4.254 11.688 11.133 1 92.62 80 VAL B N 1
ATOM 2342 C CA . VAL B 1 80 ? -2.859 12.062 10.906 1 92.62 80 VAL B CA 1
ATOM 2343 C C . VAL B 1 80 ? -2.117 12.102 12.242 1 92.62 80 VAL B C 1
ATOM 2345 O O . VAL B 1 80 ? -2.594 12.703 13.203 1 92.62 80 VAL B O 1
ATOM 2348 N N . VAL B 1 81 ? -1.02 11.477 12.336 1 90.62 81 VAL B N 1
ATOM 2349 C CA . VAL B 1 81 ? -0.132 11.484 13.5 1 90.62 81 VAL B CA 1
ATOM 2350 C C . VAL B 1 81 ? 1.236 12.031 13.094 1 90.62 81 VAL B C 1
ATOM 2352 O O . VAL B 1 81 ? 1.825 11.578 12.109 1 90.62 81 VAL B O 1
ATOM 2355 N N . LEU B 1 82 ? 1.646 13.039 13.773 1 89.5 82 LEU B N 1
ATOM 2356 C CA . LEU B 1 82 ? 3.029 13.5 13.695 1 89.5 82 LEU B CA 1
ATOM 2357 C C . LEU B 1 82 ? 3.861 12.922 14.836 1 89.5 82 LEU B C 1
ATOM 2359 O O . LEU B 1 82 ? 3.477 13.023 16 1 89.5 82 LEU B O 1
ATOM 2363 N N . THR B 1 83 ? 4.984 12.273 14.484 1 91.06 83 THR B N 1
ATOM 2364 C CA . THR B 1 83 ? 5.715 11.609 15.555 1 91.06 83 THR B CA 1
ATOM 2365 C C . THR B 1 83 ? 7.203 11.531 15.234 1 91.06 83 THR B C 1
ATOM 2367 O O . THR B 1 83 ? 7.598 11.633 14.07 1 91.06 83 THR B O 1
ATOM 2370 N N . GLU B 1 84 ? 8.008 11.43 16.297 1 86.62 84 GLU B N 1
ATOM 2371 C CA . GLU B 1 84 ? 9.43 11.125 16.141 1 86.62 84 GLU B CA 1
ATOM 2372 C C . GLU B 1 84 ? 9.719 9.672 16.469 1 86.62 84 GLU B C 1
ATOM 2374 O O . GLU B 1 84 ? 10.82 9.18 16.234 1 86.62 84 GLU B O 1
ATOM 2379 N N . GLU B 1 85 ? 8.703 9.008 16.953 1 83.62 85 GLU B N 1
ATOM 2380 C CA . GLU B 1 85 ? 8.859 7.625 17.391 1 83.62 85 GLU B CA 1
ATOM 2381 C C . GLU B 1 85 ? 8.789 6.66 16.219 1 83.62 85 GLU B C 1
ATOM 2383 O O . GLU B 1 85 ? 7.953 6.82 15.328 1 83.62 85 GLU B O 1
ATOM 2388 N N . GLU B 1 86 ? 9.68 5.738 16.281 1 78.19 86 GLU B N 1
ATOM 2389 C CA . GLU B 1 86 ? 9.82 4.848 15.141 1 78.19 86 GLU B CA 1
ATOM 2390 C C . GLU B 1 86 ? 8.945 3.607 15.297 1 78.19 86 GLU B C 1
ATOM 2392 O O . GLU B 1 86 ? 8.773 2.838 14.352 1 78.19 86 GLU B O 1
ATOM 2397 N N . ASP B 1 87 ? 8.312 3.51 16.344 1 80.75 87 ASP B N 1
ATOM 2398 C CA . ASP B 1 87 ? 7.668 2.232 16.625 1 80.75 87 ASP B CA 1
ATOM 2399 C C . ASP B 1 87 ? 6.211 2.246 16.188 1 80.75 87 ASP B C 1
ATOM 2401 O O . ASP B 1 87 ? 5.309 2.512 16.984 1 80.75 87 ASP B O 1
ATOM 2405 N N . TRP B 1 88 ? 5.934 2.143 15 1 89.06 88 TRP B N 1
ATOM 2406 C CA . TRP B 1 88 ? 4.59 1.985 14.445 1 89.06 88 TRP B CA 1
ATOM 2407 C C . TRP B 1 88 ? 4.449 0.642 13.734 1 89.06 88 TRP B C 1
ATOM 2409 O O . TRP B 1 88 ? 5.301 0.263 12.93 1 89.06 88 TRP B O 1
ATOM 2419 N N . SER B 1 89 ? 3.428 -0.024 14.195 1 88.94 89 SER B N 1
ATOM 2420 C CA . SER B 1 89 ? 3.152 -1.348 13.648 1 88.94 89 SER B CA 1
ATOM 2421 C C . SER B 1 89 ? 2.191 -1.267 12.469 1 88.94 89 SER B C 1
ATOM 2423 O O . SER B 1 89 ? 1.06 -0.797 12.609 1 88.94 89 SER B O 1
ATOM 2425 N N . LEU B 1 90 ? 2.633 -1.737 11.32 1 95.56 90 LEU B N 1
ATOM 2426 C CA . LEU B 1 90 ? 1.756 -1.785 10.156 1 95.56 90 LEU B CA 1
ATOM 2427 C C . LEU B 1 90 ? 0.595 -2.746 10.391 1 95.56 90 LEU B C 1
ATOM 2429 O O . LEU B 1 90 ? -0.528 -2.488 9.953 1 95.56 90 LEU B O 1
ATOM 2433 N N . ASP B 1 91 ? 0.881 -3.832 11.07 1 90.62 91 ASP B N 1
ATOM 2434 C CA . ASP B 1 91 ? -0.178 -4.77 11.438 1 90.62 91 ASP B CA 1
ATOM 2435 C C . ASP B 1 91 ? -1.239 -4.09 12.297 1 90.62 91 ASP B C 1
ATOM 2437 O O . ASP B 1 91 ? -2.438 -4.281 12.078 1 90.62 91 ASP B O 1
ATOM 2441 N N . GLY B 1 92 ? -0.725 -3.332 13.234 1 90.94 92 GLY B N 1
ATOM 2442 C CA . GLY B 1 92 ? -1.637 -2.58 14.086 1 90.94 92 GLY B CA 1
ATOM 2443 C C . GLY B 1 92 ? -2.504 -1.604 13.312 1 90.94 92 GLY B C 1
ATOM 2444 O O . GLY B 1 92 ? -3.686 -1.437 13.617 1 90.94 92 GLY B O 1
ATOM 2445 N N . LEU B 1 93 ? -1.951 -0.975 12.273 1 92.38 93 LEU B N 1
ATOM 2446 C CA . LEU B 1 93 ? -2.691 -0.017 11.461 1 92.38 93 LEU B CA 1
ATOM 2447 C C . LEU B 1 93 ? -3.797 -0.713 10.672 1 92.38 93 LEU B C 1
ATOM 2449 O O . LEU B 1 93 ? -4.914 -0.197 10.57 1 92.38 93 LEU B O 1
ATOM 2453 N N . VAL B 1 94 ? -3.514 -1.867 10.102 1 94.12 94 VAL B N 1
ATOM 2454 C CA . VAL B 1 94 ? -4.496 -2.629 9.344 1 94.12 94 VAL B CA 1
ATOM 2455 C C . VAL B 1 94 ? -5.652 -3.039 10.25 1 94.12 94 VAL B C 1
ATOM 2457 O O . VAL B 1 94 ? -6.816 -2.969 9.859 1 94.12 94 VAL B O 1
ATOM 2460 N N . GLU B 1 95 ? -5.312 -3.449 11.453 1 89.31 95 GLU B N 1
ATOM 2461 C CA . GLU B 1 95 ? -6.34 -3.826 12.422 1 89.31 95 GLU B CA 1
ATOM 2462 C C . GLU B 1 95 ? -7.227 -2.635 12.781 1 89.31 95 GLU B C 1
ATOM 2464 O O . GLU B 1 95 ? -8.445 -2.766 12.867 1 89.31 95 GLU B O 1
ATOM 2469 N N . GLU B 1 96 ? -6.57 -1.535 12.992 1 89.44 96 GLU B N 1
ATOM 2470 C CA . GLU B 1 96 ? -7.289 -0.31 13.336 1 89.44 96 GLU B CA 1
ATOM 2471 C C . GLU B 1 96 ? -8.258 0.09 12.227 1 89.44 96 GLU B C 1
ATOM 2473 O O . GLU B 1 96 ? -9.367 0.554 12.5 1 89.44 96 GLU B O 1
ATOM 2478 N N . LEU B 1 97 ? -7.863 -0.116 11.023 1 93.44 97 LEU B N 1
ATOM 2479 C CA . LEU B 1 97 ? -8.656 0.312 9.867 1 93.44 97 LEU B CA 1
ATOM 2480 C C . LEU B 1 97 ? -9.672 -0.752 9.484 1 93.44 97 LEU B C 1
ATOM 2482 O O . LEU B 1 97 ? -10.453 -0.561 8.547 1 93.44 97 LEU B O 1
ATOM 2486 N N . GLY B 1 98 ? -9.555 -1.827 10.109 1 87.38 98 GLY B N 1
ATOM 2487 C CA . GLY B 1 98 ? -10.477 -2.918 9.805 1 87.38 98 GLY B CA 1
ATOM 2488 C C . GLY B 1 98 ? -11.93 -2.51 9.883 1 87.38 98 GLY B C 1
ATOM 2489 O O . GLY B 1 98 ? -12.328 -1.76 10.773 1 87.38 98 GLY B O 1
ATOM 2490 N N . ASP B 1 99 ? -12.688 -2.875 8.898 1 87.75 99 ASP B N 1
ATOM 2491 C CA . ASP B 1 99 ? -14.117 -2.633 8.742 1 87.75 99 ASP B CA 1
ATOM 2492 C C . ASP B 1 99 ? -14.797 -3.803 8.031 1 87.75 99 ASP B C 1
ATOM 2494 O O . ASP B 1 99 ? -14.242 -4.367 7.082 1 87.75 99 ASP B O 1
ATOM 2498 N N . PRO B 1 100 ? -15.93 -4.246 8.586 1 86.31 100 PRO B N 1
ATOM 2499 C CA . PRO B 1 100 ? -16.609 -5.371 7.934 1 86.31 100 PRO B CA 1
ATOM 2500 C C . PRO B 1 100 ? -16.875 -5.125 6.449 1 86.31 100 PRO B C 1
ATOM 2502 O O . PRO B 1 100 ? -17 -6.078 5.676 1 86.31 100 PRO B O 1
ATOM 2505 N N . GLU B 1 101 ? -16.922 -3.883 6.078 1 89.94 101 GLU B N 1
ATOM 2506 C CA . GLU B 1 101 ? -17.188 -3.549 4.684 1 89.94 101 GLU B CA 1
ATOM 2507 C C . GLU B 1 101 ? -15.898 -3.434 3.883 1 89.94 101 GLU B C 1
ATOM 2509 O O . GLU B 1 101 ? -15.93 -3.32 2.654 1 89.94 101 GLU B O 1
ATOM 2514 N N . SER B 1 102 ? -14.797 -3.457 4.555 1 93.31 102 SER B N 1
ATOM 2515 C CA . SER B 1 102 ? -13.516 -3.254 3.885 1 93.31 102 SER B CA 1
ATOM 2516 C C . SER B 1 102 ? -13.031 -4.535 3.223 1 93.31 102 SER B C 1
ATOM 2518 O O . SER B 1 102 ? -12.977 -5.59 3.859 1 93.31 102 SER B O 1
ATOM 2520 N N . GLY B 1 103 ? -12.727 -4.434 1.959 1 94.75 103 GLY B N 1
ATOM 2521 C CA . GLY B 1 103 ? -12.141 -5.559 1.25 1 94.75 103 GLY B CA 1
ATOM 2522 C C . GLY B 1 103 ? -10.688 -5.336 0.87 1 94.75 103 GLY B C 1
ATOM 2523 O O . GLY B 1 103 ? -10.039 -6.238 0.338 1 94.75 103 GLY B O 1
ATOM 2524 N N . ALA B 1 104 ? -10.266 -4.09 1.156 1 97.31 104 ALA B N 1
ATOM 2525 C CA . ALA B 1 104 ? -8.914 -3.758 0.718 1 97.31 104 ALA B CA 1
ATOM 2526 C C . ALA B 1 104 ? -8.273 -2.719 1.639 1 97.31 104 ALA B C 1
ATOM 2528 O O . ALA B 1 104 ? -8.945 -1.785 2.088 1 97.31 104 ALA B O 1
ATOM 2529 N N . THR B 1 105 ? -7.047 -2.883 1.926 1 98.31 105 THR B N 1
ATOM 2530 C CA . THR B 1 105 ? -6.211 -1.865 2.553 1 98.31 105 THR B CA 1
ATOM 2531 C C . THR B 1 105 ? -4.922 -1.666 1.763 1 98.31 105 THR B C 1
ATOM 2533 O O . THR B 1 105 ? -4.27 -2.639 1.375 1 98.31 105 THR B O 1
ATOM 2536 N N . VAL B 1 106 ? -4.586 -0.456 1.485 1 98.69 106 VAL B N 1
ATOM 2537 C CA . VAL B 1 106 ? -3.34 -0.107 0.808 1 98.69 106 VAL B CA 1
ATOM 2538 C C . VAL B 1 106 ? -2.451 0.706 1.746 1 98.69 106 VAL B C 1
ATOM 2540 O O . VAL B 1 106 ? -2.914 1.653 2.385 1 98.69 106 VAL B O 1
ATOM 2543 N N . ILE B 1 107 ? -1.167 0.295 1.806 1 98.75 107 ILE B N 1
ATOM 2544 C CA . ILE B 1 107 ? -0.22 0.967 2.689 1 98.75 107 ILE B CA 1
ATOM 2545 C C . ILE B 1 107 ? 0.994 1.432 1.888 1 98.75 107 ILE B C 1
ATOM 2547 O O . ILE B 1 107 ? 1.536 0.676 1.078 1 98.75 107 ILE B O 1
ATOM 2551 N N . PHE B 1 108 ? 1.326 2.57 2.072 1 98.62 108 PHE B N 1
ATOM 2552 C CA . PHE B 1 108 ? 2.582 3.125 1.581 1 98.62 108 PHE B CA 1
ATOM 2553 C C . PHE B 1 108 ? 3.547 3.383 2.732 1 98.62 108 PHE B C 1
ATOM 2555 O O . PHE B 1 108 ? 3.162 3.951 3.756 1 98.62 108 PHE B O 1
ATOM 2562 N N . VAL B 1 109 ? 4.77 3.021 2.564 1 97.75 109 VAL B N 1
ATOM 2563 C CA . VAL B 1 109 ? 5.832 3.291 3.527 1 97.75 109 VAL B CA 1
ATOM 2564 C C . VAL B 1 109 ? 7.008 3.965 2.824 1 97.75 109 VAL B C 1
ATOM 2566 O O . VAL B 1 109 ? 7.656 3.359 1.969 1 97.75 109 VAL B O 1
ATOM 2569 N N . GLY B 1 110 ? 7.262 5.164 3.182 1 96 110 GLY B N 1
ATOM 2570 C CA . GLY B 1 110 ? 8.461 5.855 2.732 1 96 110 GLY B CA 1
ATOM 2571 C C . GLY B 1 110 ? 9.648 5.637 3.645 1 96 110 GLY B C 1
ATOM 2572 O O . GLY B 1 110 ? 9.508 5.598 4.867 1 96 110 GLY B O 1
ATOM 2573 N N . THR B 1 111 ? 10.836 5.52 3.061 1 94.25 111 THR B N 1
ATOM 2574 C CA . THR B 1 111 ? 12.047 5.305 3.836 1 94.25 111 THR B CA 1
ATOM 2575 C C . THR B 1 111 ? 13.188 6.176 3.309 1 94.25 111 THR B C 1
ATOM 2577 O O . THR B 1 111 ? 13.188 6.562 2.139 1 94.25 111 THR B O 1
ATOM 2580 N N . VAL B 1 112 ? 14.141 6.461 4.195 1 90.25 112 VAL B N 1
ATOM 2581 C CA . VAL B 1 112 ? 15.32 7.211 3.793 1 90.25 112 VAL B CA 1
ATOM 2582 C C . VAL B 1 112 ? 16.234 6.328 2.939 1 90.25 112 VAL B C 1
ATOM 2584 O O . VAL B 1 112 ? 16.594 5.227 3.35 1 90.25 112 VAL B O 1
ATOM 2587 N N . LYS B 1 113 ? 16.609 6.828 1.754 1 89 113 LYS B N 1
ATOM 2588 C CA . LYS B 1 113 ? 17.5 6.086 0.858 1 89 113 LYS B CA 1
ATOM 2589 C C . LYS B 1 113 ? 18.953 6.398 1.147 1 89 113 LYS B C 1
ATOM 2591 O O . LYS B 1 113 ? 19.281 7.48 1.649 1 89 113 LYS B O 1
ATOM 2596 N N . SER B 1 114 ? 19.641 5.43 0.711 1 81.44 114 SER B N 1
ATOM 2597 C CA . SER B 1 114 ? 21.078 5.695 0.756 1 81.44 114 SER B CA 1
ATOM 2598 C C . SER B 1 114 ? 21.547 6.398 -0.512 1 81.44 114 SER B C 1
ATOM 2600 O O . SER B 1 114 ? 21.109 6.062 -1.614 1 81.44 114 SER B O 1
ATOM 2602 N N . LYS B 1 115 ? 22.078 7.52 -0.52 1 72.38 115 LYS B N 1
ATOM 2603 C CA . LYS B 1 115 ? 22.703 8.188 -1.666 1 72.38 115 LYS B CA 1
ATOM 2604 C C . LYS B 1 115 ? 24.219 8.039 -1.639 1 72.38 115 LYS B C 1
ATOM 2606 O O . LYS B 1 115 ? 24.938 9.039 -1.692 1 72.38 115 LYS B O 1
ATOM 2611 N N . GLY B 1 116 ? 24.547 6.895 -1.465 1 64.44 116 GLY B N 1
ATOM 2612 C CA . GLY B 1 116 ? 25.984 6.707 -1.346 1 64.44 116 GLY B CA 1
ATOM 2613 C C . GLY B 1 116 ? 26.531 7.148 -0.002 1 64.44 116 GLY B C 1
ATOM 2614 O O . GLY B 1 116 ? 25.766 7.402 0.934 1 64.44 116 GLY B O 1
ATOM 2615 N N . SER B 1 117 ? 27.984 7.184 0.231 1 59.81 117 SER B N 1
ATOM 2616 C CA . SER B 1 117 ? 28.734 7.406 1.458 1 59.81 117 SER B CA 1
ATOM 2617 C C . SER B 1 117 ? 28.5 8.805 2.016 1 59.81 117 SER B C 1
ATOM 2619 O O . SER B 1 117 ? 28.938 9.117 3.125 1 59.81 117 SER B O 1
ATOM 2621 N N . LYS B 1 118 ? 27.688 9.625 1.394 1 57.78 118 LYS B N 1
ATOM 2622 C CA . LYS B 1 118 ? 27.812 11 1.868 1 57.78 118 LYS B CA 1
ATOM 2623 C C . LYS B 1 118 ? 26.594 11.391 2.705 1 57.78 118 LYS B C 1
ATOM 2625 O O . LYS B 1 118 ? 26.656 12.344 3.484 1 57.78 118 LYS B O 1
ATOM 2630 N N . VAL B 1 119 ? 25.328 10.75 2.572 1 60.81 119 VAL B N 1
ATOM 2631 C CA . VAL B 1 119 ? 24.188 11.25 3.33 1 60.81 119 VAL B CA 1
ATOM 2632 C C . VAL B 1 119 ? 24.094 10.516 4.668 1 60.81 119 VAL B C 1
ATOM 2634 O O . VAL B 1 119 ? 24.016 9.289 4.703 1 60.81 119 VAL B O 1
ATOM 2637 N N . LEU B 1 120 ? 24.281 11.289 5.762 1 66.25 120 LEU B N 1
ATOM 2638 C CA . LEU B 1 120 ? 24.281 10.719 7.105 1 66.25 120 LEU B CA 1
ATOM 2639 C C . LEU B 1 120 ? 22.844 10.633 7.645 1 66.25 120 LEU B C 1
ATOM 2641 O O . LEU B 1 120 ? 22.438 9.586 8.156 1 66.25 120 LEU B O 1
ATOM 2645 N N . GLU B 1 121 ? 22.109 11.852 7.582 1 77.88 121 GLU B N 1
ATOM 2646 C CA . GLU B 1 121 ? 20.781 11.875 8.156 1 77.88 121 GLU B CA 1
ATOM 2647 C C . GLU B 1 121 ? 19.906 12.938 7.484 1 77.88 121 GLU B C 1
ATOM 2649 O O . GLU B 1 121 ? 20.422 13.891 6.902 1 77.88 121 GLU B O 1
ATOM 2654 N N . LEU B 1 122 ? 18.625 12.594 7.473 1 81 122 LEU B N 1
ATOM 2655 C CA . LEU B 1 122 ? 17.625 13.57 7.066 1 81 122 LEU B CA 1
ATOM 2656 C C . LEU B 1 122 ? 16.859 14.094 8.273 1 81 122 LEU B C 1
ATOM 2658 O O . LEU B 1 122 ? 16.484 13.32 9.164 1 81 122 LEU B O 1
ATOM 2662 N N . ILE B 1 123 ? 16.766 15.359 8.344 1 80 123 ILE B N 1
ATOM 2663 C CA . ILE B 1 123 ? 15.992 15.938 9.438 1 80 123 ILE B CA 1
ATOM 2664 C C . ILE B 1 123 ? 14.688 16.516 8.898 1 80 123 ILE B C 1
ATOM 2666 O O . ILE B 1 123 ? 14.703 17.438 8.078 1 80 123 ILE B O 1
ATOM 2670 N N . TYR B 1 124 ? 13.57 15.969 9.375 1 83.5 124 TYR B N 1
ATOM 2671 C CA . TYR B 1 124 ? 12.25 16.422 8.961 1 83.5 124 TYR B CA 1
ATOM 2672 C C . TYR B 1 124 ? 11.695 17.453 9.938 1 83.5 124 TYR B C 1
ATOM 2674 O O . TYR B 1 124 ? 11.68 17.234 11.148 1 83.5 124 TYR B O 1
ATOM 2682 N N . GLU B 1 125 ? 11.289 18.578 9.344 1 72 125 GLU B N 1
ATOM 2683 C CA . GLU B 1 125 ? 10.656 19.656 10.109 1 72 125 GLU B CA 1
ATOM 2684 C C . GLU B 1 125 ? 9.32 20.062 9.5 1 72 125 GLU B C 1
ATOM 2686 O O . GLU B 1 125 ? 9.141 20 8.281 1 72 125 GLU B O 1
ATOM 2691 N N . ALA B 1 126 ? 8.422 20.328 10.453 1 72.38 126 ALA B N 1
ATOM 2692 C CA . ALA B 1 126 ? 7.09 20.656 9.938 1 72.38 126 ALA B CA 1
ATOM 2693 C C . ALA B 1 126 ? 6.562 21.953 10.578 1 72.38 126 ALA B C 1
ATOM 2695 O O . ALA B 1 126 ? 6.895 22.266 11.719 1 72.38 126 ALA B O 1
ATOM 2696 N N . HIS B 1 127 ? 5.852 22.625 9.742 1 59.69 127 HIS B N 1
ATOM 2697 C CA . HIS B 1 127 ? 5.094 23.75 10.289 1 59.69 127 HIS B CA 1
ATOM 2698 C C . HIS B 1 127 ? 4.133 23.281 11.383 1 59.69 127 HIS B C 1
ATOM 2700 O O . HIS B 1 127 ? 3.594 22.172 11.305 1 59.69 127 HIS B O 1
ATOM 2706 N N . PRO B 1 128 ? 3.883 24 12.406 1 60.28 128 PRO B N 1
ATOM 2707 C CA . PRO B 1 128 ? 3.029 23.578 13.523 1 60.28 128 PRO B CA 1
ATOM 2708 C C . PRO B 1 128 ? 1.616 23.203 13.078 1 60.28 128 PRO B C 1
ATOM 2710 O O . PRO B 1 128 ? 0.966 22.375 13.711 1 60.28 128 PRO B O 1
ATOM 2713 N N . SER B 1 129 ? 1.121 23.812 12 1 61.12 129 SER B N 1
ATOM 2714 C CA . SER B 1 129 ? -0.25 23.578 11.562 1 61.12 129 SER B CA 1
ATOM 2715 C C . SER B 1 129 ? -0.314 22.469 10.516 1 61.12 129 SER B C 1
ATOM 2717 O O . SER B 1 129 ? -1.37 22.219 9.93 1 61.12 129 SER B O 1
ATOM 2719 N N . VAL B 1 130 ? 0.699 21.766 10.289 1 75.25 130 VAL B N 1
ATOM 2720 C CA . VAL B 1 130 ? 0.813 20.812 9.188 1 75.25 130 VAL B CA 1
ATOM 2721 C C . VAL B 1 130 ? -0.206 19.703 9.367 1 75.25 130 VAL B C 1
ATOM 2723 O O . VAL B 1 130 ? -0.753 19.188 8.383 1 75.25 130 VAL B O 1
ATOM 2726 N N . LYS B 1 131 ? -0.459 19.328 10.586 1 83 131 LYS B N 1
ATOM 2727 C CA . LYS B 1 131 ? -1.369 18.219 10.852 1 83 131 LYS B CA 1
ATOM 2728 C C . LYS B 1 131 ? -2.758 18.5 10.281 1 83 131 LYS B C 1
ATOM 2730 O O . LYS B 1 131 ? -3.369 17.625 9.664 1 83 131 LYS B O 1
ATOM 2735 N N . GLU B 1 132 ? -3.203 19.719 10.508 1 74.88 132 GLU B N 1
ATOM 2736 C CA . GLU B 1 132 ? -4.527 20.094 10.023 1 74.88 132 GLU B CA 1
ATOM 2737 C C . GLU B 1 132 ? -4.586 20.078 8.5 1 74.88 132 GLU B C 1
ATOM 2739 O O . GLU B 1 132 ? -5.582 19.641 7.922 1 74.88 132 GLU B O 1
ATOM 2744 N N . PHE B 1 133 ? -3.541 20.562 7.898 1 73.44 133 PHE B N 1
ATOM 2745 C CA . PHE B 1 133 ? -3.439 20.547 6.445 1 73.44 133 PHE B CA 1
ATOM 2746 C C . PHE B 1 133 ? -3.498 19.125 5.91 1 73.44 133 PHE B C 1
ATOM 2748 O O . PHE B 1 133 ? -4.246 18.828 4.973 1 73.44 133 PHE B O 1
ATOM 2755 N N . MET B 1 134 ? -2.861 18.312 6.559 1 88.5 134 MET B N 1
ATOM 2756 C CA . MET B 1 134 ? -2.803 16.906 6.133 1 88.5 134 MET B CA 1
ATOM 2757 C C . MET B 1 134 ? -4.148 16.219 6.34 1 88.5 134 MET B C 1
ATOM 2759 O O . MET B 1 134 ? -4.582 15.438 5.496 1 88.5 134 MET B O 1
ATOM 2763 N N . GLU B 1 135 ? -4.777 16.578 7.395 1 88 135 GLU B N 1
ATOM 2764 C CA . GLU B 1 135 ? -6.094 16.016 7.672 1 88 135 GLU B CA 1
ATOM 2765 C C . GLU B 1 135 ? -7.09 16.359 6.57 1 88 135 GLU B C 1
ATOM 2767 O O . GLU B 1 135 ? -7.871 15.508 6.145 1 88 135 GLU B O 1
ATOM 2772 N N . LYS B 1 136 ? -7.016 17.547 6.203 1 82.19 136 LYS B N 1
ATOM 2773 C CA . LYS B 1 136 ? -7.922 18 5.148 1 82.19 136 LYS B CA 1
ATOM 2774 C C . LYS B 1 136 ? -7.688 17.234 3.852 1 82.19 136 LYS B C 1
ATOM 2776 O O . LYS B 1 136 ? -8.641 16.812 3.193 1 82.19 136 LYS B O 1
ATOM 2781 N N . ILE B 1 137 ? -6.441 17.062 3.488 1 88.38 137 ILE B N 1
ATOM 2782 C CA . ILE B 1 137 ? -6.082 16.328 2.285 1 88.38 137 ILE B CA 1
ATOM 2783 C C . ILE B 1 137 ? -6.641 14.906 2.367 1 88.38 137 ILE B C 1
ATOM 2785 O O . ILE B 1 137 ? -7.262 14.414 1.419 1 88.38 137 ILE B O 1
ATOM 2789 N N . VAL B 1 138 ? -6.469 14.266 3.521 1 95 138 VAL B N 1
ATOM 2790 C CA . VAL B 1 138 ? -6.895 12.883 3.711 1 95 138 VAL B CA 1
ATOM 2791 C C . VAL B 1 138 ? -8.414 12.789 3.586 1 95 138 VAL B C 1
ATOM 2793 O O . VAL B 1 138 ? -8.93 11.93 2.867 1 95 138 VAL B O 1
ATOM 2796 N N . GLU B 1 139 ? -9.078 13.703 4.164 1 89.75 139 GLU B N 1
ATOM 2797 C CA . GLU B 1 139 ? -10.539 13.695 4.145 1 89.75 139 GLU B CA 1
ATOM 2798 C C . GLU B 1 139 ? -11.07 13.906 2.729 1 89.75 139 GLU B C 1
ATOM 2800 O O . GLU B 1 139 ? -11.984 13.203 2.295 1 89.75 139 GLU B O 1
ATOM 2805 N N . GLU B 1 140 ? -10.555 14.859 2.076 1 89.56 140 GLU B N 1
ATOM 2806 C CA . GLU B 1 140 ? -10.992 15.164 0.719 1 89.56 140 GLU B CA 1
ATOM 2807 C C . GLU B 1 140 ? -10.805 13.969 -0.208 1 89.56 140 GLU B C 1
ATOM 2809 O O . GLU B 1 140 ? -11.695 13.633 -0.989 1 89.56 140 GLU B O 1
ATOM 2814 N N . GLU B 1 141 ? -9.648 13.32 -0.099 1 95.69 141 GLU B N 1
ATOM 2815 C CA . GLU B 1 141 ? -9.359 12.203 -0.999 1 95.69 141 GLU B CA 1
ATOM 2816 C C . GLU B 1 141 ? -10.195 10.977 -0.64 1 95.69 141 GLU B C 1
ATOM 2818 O O . GLU B 1 141 ? -10.578 10.211 -1.52 1 95.69 141 GLU B O 1
ATOM 2823 N N . LEU B 1 142 ? -10.438 10.758 0.671 1 95 142 LEU B N 1
ATOM 2824 C CA . LEU B 1 142 ? -11.32 9.672 1.066 1 95 142 LEU B CA 1
ATOM 2825 C C . LEU B 1 142 ? -12.711 9.859 0.475 1 95 142 LEU B C 1
ATOM 2827 O O . LEU B 1 142 ? -13.297 8.922 -0.066 1 95 142 LEU B O 1
ATOM 2831 N N . LYS B 1 143 ? -13.172 11.047 0.554 1 93.25 143 LYS B N 1
ATOM 2832 C CA . LYS B 1 143 ? -14.492 11.359 0.031 1 93.25 143 LYS B CA 1
ATOM 2833 C C . LYS B 1 143 ? -14.523 11.258 -1.491 1 93.25 143 LYS B C 1
ATOM 2835 O O . LYS B 1 143 ? -15.445 10.664 -2.061 1 93.25 143 LYS B O 1
ATOM 2840 N N . LYS B 1 144 ? -13.586 11.812 -2.117 1 95.44 144 LYS B N 1
ATOM 2841 C CA . LYS B 1 144 ? -13.508 11.852 -3.574 1 95.44 144 LYS B CA 1
ATOM 2842 C C . LYS B 1 144 ? -13.547 10.438 -4.16 1 95.44 144 LYS B C 1
ATOM 2844 O O . LYS B 1 144 ? -14.219 10.195 -5.164 1 95.44 144 LYS B O 1
ATOM 2849 N N . TRP B 1 145 ? -12.875 9.477 -3.508 1 97.12 145 TRP B N 1
ATOM 2850 C CA . TRP B 1 145 ? -12.688 8.164 -4.109 1 97.12 145 TRP B CA 1
ATOM 2851 C C . TRP B 1 145 ? -13.539 7.113 -3.408 1 97.12 145 TRP B C 1
ATOM 2853 O O . TRP B 1 145 ? -13.516 5.938 -3.779 1 97.12 145 TRP B O 1
ATOM 2863 N N . GLY B 1 146 ? -14.227 7.531 -2.4 1 96.06 146 GLY B N 1
ATOM 2864 C CA . GLY B 1 146 ? -15.141 6.633 -1.716 1 96.06 146 GLY B CA 1
ATOM 2865 C C . GLY B 1 146 ? -14.43 5.602 -0.859 1 96.06 146 GLY B C 1
ATOM 2866 O O . GLY B 1 146 ? -14.898 4.465 -0.733 1 96.06 146 GLY B O 1
ATOM 2867 N N . ALA B 1 147 ? -13.25 5.879 -0.357 1 97 147 ALA B N 1
ATOM 2868 C CA . ALA B 1 147 ? -12.547 4.996 0.569 1 97 147 ALA B CA 1
ATOM 2869 C C . ALA B 1 147 ? -13.133 5.094 1.975 1 97 147 ALA B C 1
ATOM 2871 O O . ALA B 1 147 ? -13.844 6.051 2.291 1 97 147 ALA B O 1
ATOM 2872 N N . LEU B 1 148 ? -12.93 4.125 2.807 1 95.56 148 LEU B N 1
ATOM 2873 C CA . LEU B 1 148 ? -13.602 4.004 4.094 1 95.56 148 LEU B CA 1
ATOM 2874 C C . LEU B 1 148 ? -12.859 4.793 5.168 1 95.56 148 LEU B C 1
ATOM 2876 O O . LEU B 1 148 ? -13.477 5.547 5.926 1 95.56 148 LEU B O 1
ATOM 2880 N N . ASP B 1 149 ? -11.594 4.57 5.27 1 95.94 149 ASP B N 1
ATOM 2881 C CA . ASP B 1 149 ? -10.82 5.219 6.324 1 95.94 149 ASP B CA 1
ATOM 2882 C C . ASP B 1 149 ? -9.336 5.246 5.98 1 95.94 149 ASP B C 1
ATOM 2884 O O . ASP B 1 149 ? -8.906 4.617 5.008 1 95.94 149 ASP B O 1
ATOM 2888 N N . ALA B 1 150 ? -8.547 6.027 6.793 1 97.69 150 ALA B N 1
ATOM 2889 C CA . ALA B 1 150 ? -7.109 6.141 6.535 1 97.69 150 ALA B CA 1
ATOM 2890 C C . ALA B 1 150 ? -6.352 6.496 7.812 1 97.69 150 ALA B C 1
ATOM 2892 O O . ALA B 1 150 ? -6.945 6.957 8.789 1 97.69 150 ALA B O 1
ATOM 2893 N N . ARG B 1 151 ? -5.102 6.215 7.777 1 96.31 151 ARG B N 1
ATOM 2894 C CA . ARG B 1 151 ? -4.137 6.66 8.773 1 96.31 151 ARG B CA 1
ATOM 2895 C C . ARG B 1 151 ? -2.836 7.109 8.125 1 96.31 151 ARG B C 1
ATOM 2897 O O . ARG B 1 151 ? -2.32 6.434 7.23 1 96.31 151 ARG B O 1
ATOM 2904 N N . VAL B 1 152 ? -2.424 8.258 8.523 1 96.88 152 VAL B N 1
ATOM 2905 C CA . VAL B 1 152 ? -1.165 8.812 8.039 1 96.88 152 VAL B CA 1
ATOM 2906 C C . VAL B 1 152 ? -0.221 9.055 9.211 1 96.88 152 VAL B C 1
ATOM 2908 O O . VAL B 1 152 ? -0.597 9.703 10.195 1 96.88 152 VAL B O 1
ATOM 2911 N N . VAL B 1 153 ? 0.95 8.531 9.117 1 95.19 153 VAL B N 1
ATOM 2912 C CA . VAL B 1 153 ? 1.982 8.758 10.125 1 95.19 153 VAL B CA 1
ATOM 2913 C C . VAL B 1 153 ? 3.176 9.469 9.492 1 95.19 153 VAL B C 1
ATOM 2915 O O . VAL B 1 153 ? 3.906 8.883 8.695 1 95.19 153 VAL B O 1
ATOM 2918 N N . GLN B 1 154 ? 3.322 10.648 9.875 1 93.06 154 GLN B N 1
ATOM 2919 C CA . GLN B 1 154 ? 4.465 11.438 9.43 1 93.06 154 GLN B CA 1
ATOM 2920 C C . GLN B 1 154 ? 5.555 11.484 10.492 1 93.06 154 GLN B C 1
ATOM 2922 O O . GLN B 1 154 ? 5.328 11.984 11.602 1 93.06 154 GLN B O 1
ATOM 2927 N N . PHE B 1 155 ? 6.703 11.023 10.102 1 92.75 155 PHE B N 1
ATOM 2928 C CA . PHE B 1 155 ? 7.824 11.031 11.039 1 92.75 155 PHE B CA 1
ATOM 2929 C C . PHE B 1 155 ? 8.617 12.328 10.922 1 92.75 155 PHE B C 1
ATOM 2931 O O . PHE B 1 155 ? 8.953 12.758 9.812 1 92.75 155 PHE B O 1
ATOM 2938 N N . LEU B 1 156 ? 8.852 12.906 12.047 1 88 156 LEU B N 1
ATOM 2939 C CA . LEU B 1 156 ? 9.617 14.148 12.117 1 88 156 LEU B CA 1
ATOM 2940 C C . LEU B 1 156 ? 10.953 13.93 12.812 1 88 156 LEU B C 1
ATOM 2942 O O . LEU B 1 156 ? 11.219 12.844 13.328 1 88 156 LEU B O 1
ATOM 2946 N N . GLY B 1 157 ? 11.867 14.969 12.75 1 86.5 157 GLY B N 1
ATOM 2947 C CA . GLY B 1 157 ? 13.18 14.867 13.367 1 86.5 157 GLY B CA 1
ATOM 2948 C C . GLY B 1 157 ? 14.18 14.094 12.523 1 86.5 157 GLY B C 1
ATOM 2949 O O . GLY B 1 157 ? 13.953 13.891 11.328 1 86.5 157 GLY B O 1
ATOM 2950 N N . PRO B 1 158 ? 15.289 13.734 13.18 1 86.62 158 PRO B N 1
ATOM 2951 C CA . PRO B 1 158 ? 16.328 13.023 12.438 1 86.62 158 PRO B CA 1
ATOM 2952 C C . PRO B 1 158 ? 15.922 11.602 12.055 1 86.62 158 PRO B C 1
ATOM 2954 O O . PRO B 1 158 ? 15.359 10.883 12.875 1 86.62 158 PRO B O 1
ATOM 2957 N N . ARG B 1 159 ? 16.203 11.312 10.766 1 89.38 159 ARG B N 1
ATOM 2958 C CA . ARG B 1 159 ? 15.969 9.977 10.234 1 89.38 159 ARG B CA 1
ATOM 2959 C C . ARG B 1 159 ? 17.219 9.43 9.562 1 89.38 159 ARG B C 1
ATOM 2961 O O . ARG B 1 159 ? 17.859 10.117 8.773 1 89.38 159 ARG B O 1
ATOM 2968 N N . LYS B 1 160 ? 17.547 8.195 9.906 1 87.5 160 LYS B N 1
ATOM 2969 C CA . LYS B 1 160 ? 18.703 7.527 9.297 1 87.5 160 LYS B CA 1
ATOM 2970 C C . LYS B 1 160 ? 18.266 6.676 8.102 1 87.5 160 LYS B C 1
ATOM 2972 O O . LYS B 1 160 ? 17.078 6.414 7.918 1 87.5 160 LYS B O 1
ATOM 2977 N N . VAL B 1 161 ? 19.266 6.277 7.359 1 87 161 VAL B N 1
ATOM 2978 C CA . VAL B 1 161 ? 19.016 5.422 6.203 1 87 161 VAL B CA 1
ATOM 2979 C C . VAL B 1 161 ? 18.203 4.195 6.633 1 87 161 VAL B C 1
ATOM 2981 O O . VAL B 1 161 ? 18.531 3.557 7.637 1 87 161 VAL B O 1
ATOM 2984 N N . GLY B 1 162 ? 17.109 3.969 5.883 1 88.69 162 GLY B N 1
ATOM 2985 C CA . GLY B 1 162 ? 16.297 2.795 6.168 1 88.69 162 GLY B CA 1
ATOM 2986 C C . GLY B 1 162 ? 15.133 3.084 7.094 1 88.69 162 GLY B C 1
ATOM 2987 O O . GLY B 1 162 ? 14.203 2.277 7.207 1 88.69 162 GLY B O 1
ATOM 2988 N N . GLN B 1 163 ? 15.188 4.211 7.789 1 91.62 163 GLN B N 1
ATOM 2989 C CA . GLN B 1 163 ? 14.102 4.547 8.703 1 91.62 163 GLN B CA 1
ATOM 2990 C C . GLN B 1 163 ? 12.898 5.113 7.945 1 91.62 163 GLN B C 1
ATOM 2992 O O . GLN B 1 163 ? 13.062 5.762 6.91 1 91.62 163 GLN B O 1
ATOM 2997 N N . LYS B 1 164 ? 11.727 4.84 8.484 1 94.56 164 LYS B N 1
ATOM 2998 C CA . LYS B 1 164 ? 10.477 5.289 7.875 1 94.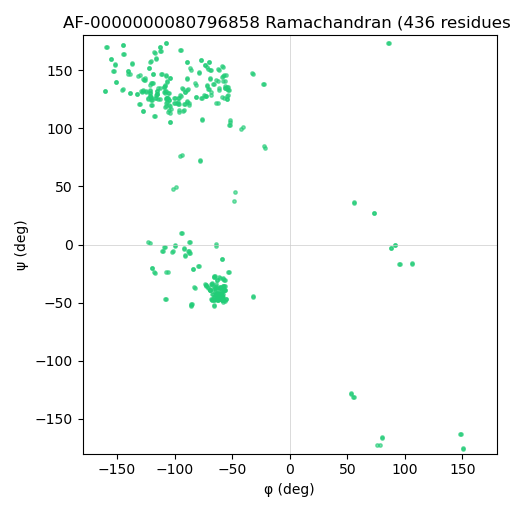56 164 LYS B CA 1
ATOM 2999 C C . LYS B 1 164 ? 10.328 6.805 7.977 1 94.56 164 LYS B C 1
ATOM 3001 O O . LYS B 1 164 ? 10.695 7.402 8.992 1 94.56 164 LYS B O 1
ATOM 3006 N N . THR B 1 165 ? 9.781 7.395 6.938 1 93.19 165 THR B N 1
ATOM 3007 C CA . THR B 1 165 ? 9.547 8.836 6.918 1 93.19 165 THR B CA 1
ATOM 3008 C C . THR B 1 165 ? 8.055 9.133 6.828 1 93.19 165 THR B C 1
ATOM 3010 O O . THR B 1 165 ? 7.602 10.188 7.277 1 93.19 165 THR B O 1
ATOM 3013 N N . LEU B 1 166 ? 7.332 8.258 6.328 1 95.62 166 LEU B N 1
ATOM 3014 C CA . LEU B 1 166 ? 5.91 8.453 6.082 1 95.62 166 LEU B CA 1
ATOM 3015 C C . LEU B 1 166 ? 5.195 7.113 5.93 1 95.62 166 LEU B C 1
ATOM 3017 O O . LEU B 1 166 ? 5.703 6.207 5.262 1 95.62 166 LEU B O 1
ATOM 3021 N N . ILE B 1 167 ? 4.062 6.953 6.641 1 97.81 167 ILE B N 1
ATOM 3022 C CA . ILE B 1 167 ? 3.164 5.824 6.418 1 97.81 167 ILE B CA 1
ATOM 3023 C C . ILE B 1 167 ? 1.777 6.336 6.031 1 97.81 167 ILE B C 1
ATOM 3025 O O . ILE B 1 167 ? 1.248 7.25 6.664 1 97.81 167 ILE B O 1
ATOM 3029 N N . ILE B 1 168 ? 1.257 5.871 4.973 1 98.44 168 ILE B N 1
ATOM 3030 C CA . ILE B 1 168 ? -0.132 6.102 4.59 1 98.44 168 ILE B CA 1
ATOM 3031 C C . ILE B 1 168 ? -0.863 4.77 4.473 1 98.44 168 ILE B C 1
ATOM 3033 O O . ILE B 1 168 ? -0.455 3.895 3.703 1 98.44 168 ILE B O 1
ATOM 3037 N N . ALA B 1 169 ? -1.876 4.594 5.227 1 98.38 169 ALA B N 1
ATOM 3038 C CA . ALA B 1 169 ? -2.73 3.414 5.137 1 98.38 169 ALA B CA 1
ATOM 3039 C C . ALA B 1 169 ? -4.176 3.805 4.832 1 98.38 169 ALA B C 1
ATOM 3041 O O . ALA B 1 169 ? -4.742 4.672 5.5 1 98.38 169 ALA B O 1
ATOM 3042 N N . VAL B 1 170 ? -4.75 3.156 3.85 1 98.44 170 VAL B N 1
ATOM 3043 C CA . VAL B 1 170 ? -6.113 3.482 3.438 1 98.44 170 VAL B CA 1
ATOM 3044 C C . VAL B 1 170 ? -6.93 2.201 3.295 1 98.44 170 VAL B C 1
ATOM 3046 O O . VAL B 1 170 ? -6.492 1.246 2.648 1 98.44 170 VAL B O 1
ATOM 3049 N N . SER B 1 171 ? -8.07 2.193 3.908 1 97.81 171 SER B N 1
ATOM 3050 C CA . SER B 1 171 ? -9.016 1.097 3.723 1 97.81 171 SER B CA 1
ATOM 3051 C C . SER B 1 171 ? -10.164 1.506 2.809 1 97.81 171 SER B C 1
ATOM 3053 O O . SER B 1 171 ? -10.594 2.66 2.824 1 97.81 171 SER B O 1
ATOM 3055 N N . GLY B 1 172 ? -10.602 0.602 2.025 1 97.31 172 GLY B N 1
ATOM 3056 C CA . GLY B 1 172 ? -11.727 0.799 1.126 1 97.31 172 GLY B CA 1
ATOM 3057 C C . GLY B 1 172 ? -12.586 -0.442 0.957 1 97.31 172 GLY B C 1
ATOM 3058 O O . GLY B 1 172 ? -12.156 -1.546 1.305 1 97.31 172 GLY B O 1
ATOM 3059 N N . LYS B 1 173 ? -13.781 -0.185 0.417 1 95 173 LYS B N 1
ATOM 3060 C CA . LYS B 1 173 ? -14.672 -1.304 0.118 1 95 173 LYS B CA 1
ATOM 3061 C C . LYS B 1 173 ? -14.094 -2.191 -0.978 1 95 173 LYS B C 1
ATOM 3063 O O . LYS B 1 173 ? -14.383 -3.387 -1.038 1 95 173 LYS B O 1
ATOM 3068 N N . ASP B 1 174 ? -13.297 -1.577 -1.795 1 94.94 174 ASP B N 1
ATOM 3069 C CA . ASP B 1 174 ? -12.672 -2.303 -2.898 1 94.94 174 ASP B CA 1
ATOM 3070 C C . ASP B 1 174 ? -11.258 -1.789 -3.164 1 94.94 174 ASP B C 1
ATOM 3072 O O . ASP B 1 174 ? -10.828 -0.802 -2.564 1 94.94 174 ASP B O 1
ATOM 3076 N N . ARG B 1 175 ? -10.586 -2.537 -4.035 1 96.06 175 ARG B N 1
ATOM 3077 C CA . ARG B 1 175 ? -9.18 -2.24 -4.285 1 96.06 175 ARG B CA 1
ATOM 3078 C C . ARG B 1 175 ? -9.023 -0.898 -4.992 1 96.06 175 ARG B C 1
ATOM 3080 O O . ARG B 1 175 ? -8.047 -0.177 -4.758 1 96.06 175 ARG B O 1
ATOM 3087 N N . GLU B 1 176 ? -9.914 -0.512 -5.82 1 96.25 176 GLU B N 1
ATOM 3088 C CA . GLU B 1 176 ? -9.805 0.717 -6.602 1 96.25 176 GLU B CA 1
ATOM 3089 C C . GLU B 1 176 ? -9.844 1.948 -5.703 1 96.25 176 GLU B C 1
ATOM 3091 O O . GLU B 1 176 ? -8.984 2.82 -5.793 1 96.25 176 GLU B O 1
ATOM 3096 N N . SER B 1 177 ? -10.883 1.988 -4.871 1 97.56 177 SER B N 1
ATOM 3097 C CA . SER B 1 177 ? -11.016 3.129 -3.971 1 97.56 177 SER B CA 1
ATOM 3098 C C . SER B 1 177 ? -9.797 3.252 -3.053 1 97.56 177 SER B C 1
ATOM 3100 O O . SER B 1 177 ? -9.281 4.352 -2.842 1 97.56 177 SER B O 1
ATOM 3102 N N . ALA B 1 178 ? -9.312 2.137 -2.518 1 98.06 178 ALA B N 1
ATOM 3103 C CA . ALA B 1 178 ? -8.18 2.146 -1.598 1 98.06 178 ALA B CA 1
ATOM 3104 C C . ALA B 1 178 ? -6.91 2.609 -2.301 1 98.06 178 ALA B C 1
ATOM 3106 O O . ALA B 1 178 ? -6.188 3.471 -1.791 1 98.06 178 ALA B O 1
ATOM 3107 N N . PHE B 1 179 ? -6.613 2.098 -3.521 1 98.25 179 PHE B N 1
ATOM 3108 C CA . PHE B 1 179 ? -5.398 2.445 -4.254 1 98.25 179 PHE B CA 1
ATOM 3109 C C . PHE B 1 179 ? -5.426 3.904 -4.688 1 98.25 179 PHE B C 1
ATOM 3111 O O . PHE B 1 179 ? -4.441 4.625 -4.527 1 98.25 179 PHE B O 1
ATOM 3118 N N . LYS B 1 180 ? -6.512 4.297 -5.234 1 97.69 180 LYS B N 1
ATOM 3119 C CA . LYS B 1 180 ? -6.605 5.664 -5.738 1 97.69 180 LYS B CA 1
ATOM 3120 C C . LYS B 1 180 ? -6.469 6.676 -4.605 1 97.69 180 LYS B C 1
ATOM 3122 O O . LYS B 1 180 ? -5.711 7.645 -4.719 1 97.69 180 LYS B O 1
ATOM 3127 N N . ALA B 1 181 ? -7.176 6.449 -3.57 1 98.38 181 ALA B N 1
ATOM 3128 C CA . ALA B 1 181 ? -7.098 7.375 -2.441 1 98.38 181 ALA B CA 1
ATOM 3129 C C . ALA B 1 181 ? -5.684 7.422 -1.868 1 98.38 181 ALA B C 1
ATOM 3131 O O . ALA B 1 181 ? -5.145 8.5 -1.615 1 98.38 181 ALA B O 1
ATOM 3132 N N . ALA B 1 182 ? -5.066 6.254 -1.659 1 98.62 182 ALA B N 1
ATOM 3133 C CA . ALA B 1 182 ? -3.719 6.199 -1.095 1 98.62 182 ALA B CA 1
ATOM 3134 C C . ALA B 1 182 ? -2.725 6.949 -1.979 1 98.62 182 ALA B C 1
ATOM 3136 O O . ALA B 1 182 ? -1.915 7.734 -1.482 1 98.62 182 ALA B O 1
ATOM 3137 N N . ARG B 1 183 ? -2.805 6.691 -3.244 1 97.75 183 ARG B N 1
ATOM 3138 C CA . ARG B 1 183 ? -1.886 7.32 -4.184 1 97.75 183 ARG B CA 1
ATOM 3139 C C . ARG B 1 183 ? -2.072 8.836 -4.203 1 97.75 183 ARG B C 1
ATOM 3141 O O . ARG B 1 183 ? -1.096 9.586 -4.156 1 97.75 183 ARG B O 1
ATOM 3148 N N . GLU B 1 184 ? -3.281 9.25 -4.281 1 97.12 184 GLU B N 1
ATOM 3149 C CA . GLU B 1 184 ? -3.537 10.688 -4.363 1 97.12 184 GLU B CA 1
ATOM 3150 C C . GLU B 1 184 ? -3.205 11.383 -3.045 1 97.12 184 GLU B C 1
ATOM 3152 O O . GLU B 1 184 ? -2.721 12.516 -3.039 1 97.12 184 GLU B O 1
ATOM 3157 N N . ILE B 1 185 ? -3.521 10.758 -1.925 1 97.44 185 ILE B N 1
ATOM 3158 C CA . ILE B 1 185 ? -3.102 11.297 -0.637 1 97.44 185 ILE B CA 1
ATOM 3159 C C . ILE B 1 185 ? -1.586 11.492 -0.627 1 97.44 185 ILE B C 1
ATOM 3161 O O . ILE B 1 185 ? -1.091 12.555 -0.259 1 97.44 185 ILE B O 1
ATOM 3165 N N . LEU B 1 186 ? -0.889 10.516 -1.061 1 97.19 186 LEU B N 1
ATOM 3166 C CA . LEU B 1 186 ? 0.568 10.586 -1.099 1 97.19 186 LEU B CA 1
ATOM 3167 C C . LEU B 1 186 ? 1.035 11.75 -1.959 1 97.19 186 LEU B C 1
ATOM 3169 O O . LEU B 1 186 ? 1.879 12.547 -1.532 1 97.19 186 LEU B O 1
ATOM 3173 N N . GLU B 1 187 ? 0.449 11.836 -3.125 1 92.31 187 GLU B N 1
ATOM 3174 C CA . GLU B 1 187 ? 0.855 12.891 -4.055 1 92.31 187 GLU B CA 1
ATOM 3175 C C . GLU B 1 187 ? 0.611 14.273 -3.461 1 92.31 187 GLU B C 1
ATOM 3177 O O . GLU B 1 187 ? 1.479 15.148 -3.531 1 92.31 187 GLU B O 1
ATOM 3182 N N . ARG B 1 188 ? -0.468 14.422 -2.928 1 90.62 188 ARG B N 1
ATOM 3183 C CA . ARG B 1 188 ? -0.791 15.727 -2.355 1 90.62 188 ARG B CA 1
ATOM 3184 C C . ARG B 1 188 ? 0.056 16 -1.118 1 90.62 188 ARG B C 1
ATOM 3186 O O . ARG B 1 188 ? 0.515 17.141 -0.915 1 90.62 188 ARG B O 1
ATOM 3193 N N . LEU B 1 189 ? 0.293 14.992 -0.286 1 91.44 189 LEU B N 1
ATOM 3194 C CA . LEU B 1 189 ? 1.078 15.18 0.929 1 91.44 189 LEU B CA 1
ATOM 3195 C C . LEU B 1 189 ? 2.523 15.531 0.593 1 91.44 189 LEU B C 1
ATOM 3197 O O . LEU B 1 189 ? 3.189 16.234 1.355 1 91.44 189 LEU B O 1
ATOM 3201 N N . LYS B 1 190 ? 2.963 15.094 -0.524 1 84.31 190 LYS B N 1
ATOM 3202 C CA . LYS B 1 190 ? 4.348 15.344 -0.916 1 84.31 190 LYS B CA 1
ATOM 3203 C C . LYS B 1 190 ? 4.523 16.75 -1.458 1 84.31 190 LYS B C 1
ATOM 3205 O O . LYS B 1 190 ? 5.629 17.297 -1.429 1 84.31 190 LYS B O 1
ATOM 3210 N N . HIS B 1 191 ? 3.41 17.359 -1.844 1 78.38 191 HIS B N 1
ATOM 3211 C CA . HIS B 1 191 ? 3.58 18.594 -2.594 1 78.38 191 HIS B CA 1
ATOM 3212 C C . HIS B 1 191 ? 2.938 19.766 -1.867 1 78.38 191 HIS B C 1
ATOM 3214 O O . HIS B 1 191 ? 3.336 20.922 -2.066 1 78.38 191 HIS B O 1
ATOM 3220 N N . GLU B 1 192 ? 2.076 19.469 -1.021 1 74.62 192 GLU B N 1
ATOM 3221 C CA . GLU B 1 192 ? 1.236 20.562 -0.563 1 74.62 192 GLU B CA 1
ATOM 3222 C C . GLU B 1 192 ? 1.59 20.984 0.864 1 74.62 192 GLU B C 1
ATOM 3224 O O . GLU B 1 192 ? 1.722 22.172 1.16 1 74.62 192 GLU B O 1
ATOM 3229 N N . PRO B 1 193 ? 1.741 20.016 1.813 1 74 193 PRO B N 1
ATOM 3230 C CA . PRO B 1 193 ? 1.942 20.438 3.199 1 74 193 PRO B CA 1
ATOM 3231 C C . PRO B 1 193 ? 3.303 21.094 3.422 1 74 193 PRO B C 1
ATOM 3233 O O . PRO B 1 193 ? 4.277 20.766 2.744 1 74 193 PRO B O 1
ATOM 3236 N N . PRO B 1 194 ? 3.379 21.984 4.34 1 64.38 194 PRO B N 1
ATOM 3237 C CA . PRO B 1 194 ? 4.648 22.641 4.676 1 64.38 194 PRO B CA 1
ATOM 3238 C C . PRO B 1 194 ? 5.555 21.766 5.531 1 64.38 194 PRO B C 1
ATOM 3240 O O . PRO B 1 194 ? 5.727 22.016 6.727 1 64.38 194 PRO B O 1
ATOM 3243 N N . ILE B 1 195 ? 6.133 20.766 5.043 1 74.69 195 ILE B N 1
ATOM 3244 C CA . ILE B 1 195 ? 7.137 19.891 5.633 1 74.69 195 ILE B CA 1
ATOM 3245 C C . ILE B 1 195 ? 8.453 20.016 4.863 1 74.69 195 ILE B C 1
ATOM 3247 O O . ILE B 1 195 ? 8.461 20 3.631 1 74.69 195 ILE B O 1
ATOM 3251 N N . TRP B 1 196 ? 9.477 20.234 5.609 1 66.12 196 TRP B N 1
ATOM 3252 C CA . TRP B 1 196 ? 10.781 20.406 4.984 1 66.12 196 TRP B CA 1
ATOM 3253 C C . TRP B 1 196 ? 11.758 19.328 5.445 1 66.12 196 TRP B C 1
ATOM 3255 O O . TRP B 1 196 ? 11.594 18.75 6.523 1 66.12 196 TRP B O 1
ATOM 3265 N N . LYS B 1 197 ? 12.602 18.984 4.535 1 74 197 LYS B N 1
ATOM 3266 C CA . LYS B 1 197 ? 13.648 18.047 4.918 1 74 197 LYS B CA 1
ATOM 3267 C C . LYS B 1 197 ? 15.039 18.641 4.684 1 74 197 LYS B C 1
ATOM 3269 O O . LYS B 1 197 ? 15.242 19.375 3.719 1 74 197 LYS B O 1
ATOM 3274 N N . ARG B 1 198 ? 15.867 18.5 5.66 1 71.31 198 ARG B N 1
ATOM 3275 C CA . ARG B 1 198 ? 17.266 18.922 5.586 1 71.31 198 ARG B CA 1
ATOM 3276 C C . ARG B 1 198 ? 18.188 17.703 5.527 1 71.31 198 ARG B C 1
ATOM 3278 O O . ARG B 1 198 ? 18.031 16.75 6.289 1 71.31 198 ARG B O 1
ATOM 3285 N N . GLU B 1 199 ? 19.062 17.844 4.543 1 73.69 199 GLU B N 1
ATOM 3286 C CA . GLU B 1 199 ? 20.047 16.766 4.398 1 73.69 199 GLU B CA 1
ATOM 3287 C C . GLU B 1 199 ? 21.359 17.109 5.074 1 73.69 199 GLU B C 1
ATOM 3289 O O . GLU B 1 199 ? 21.922 18.172 4.82 1 73.69 199 GLU B O 1
ATOM 3294 N N . VAL B 1 200 ? 21.719 16.266 6.004 1 72.88 200 VAL B N 1
ATOM 3295 C CA . VAL B 1 200 ? 23.016 16.453 6.652 1 72.88 200 VAL B CA 1
ATOM 3296 C C . VAL B 1 200 ? 24.062 15.555 5.98 1 72.88 200 VAL B C 1
ATOM 3298 O O . VAL B 1 200 ? 23.906 14.328 5.953 1 72.88 200 VAL B O 1
ATOM 3301 N N . ARG B 1 201 ? 25.047 16.156 5.359 1 72.5 201 ARG B N 1
ATOM 3302 C CA . ARG B 1 201 ? 26.141 15.461 4.691 1 72.5 201 ARG B CA 1
ATOM 3303 C C . ARG B 1 201 ? 27.469 15.703 5.414 1 72.5 201 ARG B C 1
ATOM 3305 O O . ARG B 1 201 ? 27.516 16.484 6.367 1 72.5 201 ARG B O 1
ATOM 3312 N N . THR B 1 202 ? 28.359 14.844 4.973 1 69.5 202 THR B N 1
ATOM 3313 C CA . THR B 1 202 ? 29.688 15.016 5.559 1 69.5 202 THR B CA 1
ATOM 3314 C C . THR B 1 202 ? 30.203 16.438 5.324 1 69.5 202 THR B C 1
ATOM 3316 O O . THR B 1 202 ? 31 16.953 6.113 1 69.5 202 THR B O 1
ATOM 3319 N N . ASP B 1 203 ? 29.797 16.953 4.293 1 67.94 203 ASP B N 1
ATOM 3320 C CA . ASP B 1 203 ? 30.344 18.25 3.912 1 67.94 203 ASP B CA 1
ATOM 3321 C C . ASP B 1 203 ? 29.391 19.375 4.301 1 67.94 203 ASP B C 1
ATOM 3323 O O . ASP B 1 203 ? 29.641 20.547 3.975 1 67.94 203 ASP B O 1
ATOM 3327 N N . GLY B 1 204 ? 28.328 19.156 4.836 1 65.5 204 GLY B N 1
ATOM 3328 C CA . GLY B 1 204 ? 27.438 20.219 5.262 1 65.5 204 GLY B CA 1
ATOM 3329 C C . GLY B 1 204 ? 25.969 19.828 5.234 1 65.5 204 GLY B C 1
ATOM 3330 O O . GLY B 1 204 ? 25.656 18.625 5.191 1 65.5 204 GLY B O 1
ATOM 3331 N N . GLU B 1 205 ? 25.156 20.938 5.562 1 63.31 205 GLU B N 1
ATOM 3332 C CA . GLU B 1 205 ? 23.703 20.734 5.625 1 63.31 205 GLU B CA 1
ATOM 3333 C C . GLU B 1 205 ? 23 21.391 4.441 1 63.31 205 GLU B C 1
ATOM 3335 O O . GLU B 1 205 ? 23.391 22.469 4 1 63.31 205 GLU B O 1
ATOM 3340 N N . TYR B 1 206 ? 22.078 20.641 3.75 1 63.44 206 TYR B N 1
ATOM 3341 C CA . TYR B 1 206 ? 21.359 21.109 2.572 1 63.44 206 TYR B CA 1
ATOM 3342 C C . TYR B 1 206 ? 19.844 21.031 2.791 1 63.44 206 TYR B C 1
ATOM 3344 O O . TYR B 1 206 ? 19.344 20.078 3.389 1 63.44 206 TYR B O 1
ATOM 3352 N N . TRP B 1 207 ? 19.188 22.172 2.598 1 53.5 207 TRP B N 1
ATOM 3353 C CA . TRP B 1 207 ? 17.734 22.141 2.611 1 53.5 207 TRP B CA 1
ATOM 3354 C C . TRP B 1 207 ? 17.188 21.562 1.311 1 53.5 207 TRP B C 1
ATOM 3356 O O . TRP B 1 207 ? 17.656 21.922 0.224 1 53.5 207 TRP B O 1
ATOM 3366 N N . ILE B 1 208 ? 16.375 20.562 1.513 1 52.78 208 ILE B N 1
ATOM 3367 C CA . ILE B 1 208 ? 15.711 19.984 0.344 1 52.78 208 ILE B CA 1
ATOM 3368 C C . ILE B 1 208 ? 14.258 20.438 0.306 1 52.78 208 ILE B C 1
ATOM 3370 O O . ILE B 1 208 ? 13.523 20.281 1.286 1 52.78 208 ILE B O 1
ATOM 3374 N N . THR B 1 209 ? 13.961 21.359 -0.6 1 46.41 209 THR B N 1
ATOM 3375 C CA . THR B 1 209 ? 12.586 21.797 -0.786 1 46.41 209 THR B CA 1
ATOM 3376 C C . THR B 1 209 ? 12.008 21.25 -2.086 1 46.41 209 THR B C 1
ATOM 3378 O O . THR B 1 209 ? 12.547 21.5 -3.166 1 46.41 209 THR B O 1
ATOM 3381 N N . GLY B 1 210 ? 10.883 20.484 -2.057 1 48.94 210 GLY B N 1
ATOM 3382 C CA . GLY B 1 210 ? 10.406 19.844 -3.271 1 48.94 210 GLY B CA 1
ATOM 3383 C C . GLY B 1 210 ? 11.445 18.969 -3.938 1 48.94 210 GLY B C 1
ATOM 3384 O O . GLY B 1 210 ? 11.977 18.047 -3.316 1 48.94 210 GLY B O 1
ATOM 3385 N N . GLU B 1 211 ? 11.656 19.141 -5.367 1 45.47 211 GLU B N 1
ATOM 3386 C CA . GLU B 1 211 ? 12.695 18.469 -6.141 1 45.47 211 GLU B CA 1
ATOM 3387 C C . GLU B 1 211 ? 14 19.266 -6.105 1 45.47 211 GLU B C 1
ATOM 3389 O O . GLU B 1 211 ? 15 18.859 -6.707 1 45.47 211 GLU B O 1
ATOM 3394 N N . GLY B 1 212 ? 14.055 20.359 -5.402 1 44.22 212 GLY B N 1
ATOM 3395 C CA . GLY B 1 212 ? 15.242 21.188 -5.477 1 44.22 212 GLY B CA 1
ATOM 3396 C C . GLY B 1 212 ? 16.047 21.188 -4.191 1 44.22 212 GLY B C 1
ATOM 3397 O O . GLY B 1 212 ? 15.57 20.734 -3.152 1 44.22 212 GLY B O 1
ATOM 3398 N N . GLU B 1 213 ? 17.484 21.297 -4.309 1 46.59 213 GLU B N 1
ATOM 3399 C CA . GLU B 1 213 ? 18.406 21.344 -3.174 1 46.59 213 GLU B CA 1
ATOM 3400 C C . GLU B 1 213 ? 18.922 22.766 -2.938 1 46.59 213 GLU B C 1
ATOM 3402 O O . GLU B 1 213 ? 19.219 23.484 -3.891 1 46.59 213 GLU B O 1
ATOM 3407 N N . LEU B 1 214 ? 18.609 23.469 -1.851 1 38.22 214 LEU B N 1
ATOM 3408 C CA . LEU B 1 214 ? 19.25 24.734 -1.504 1 38.22 214 LEU B CA 1
ATOM 3409 C C . LEU B 1 214 ? 20.266 24.547 -0.383 1 38.22 214 LEU B C 1
ATOM 3411 O O . LEU B 1 214 ? 19.953 23.938 0.639 1 38.22 214 LEU B O 1
ATOM 3415 N N . ARG B 1 215 ? 21.703 24.859 -0.753 1 44.19 215 ARG B N 1
ATOM 3416 C CA . ARG B 1 215 ? 22.766 24.75 0.241 1 44.19 215 ARG B CA 1
ATOM 3417 C C . ARG B 1 215 ? 22.562 25.75 1.376 1 44.19 215 ARG B C 1
ATOM 3419 O O . ARG B 1 215 ? 22.266 26.922 1.133 1 44.19 215 ARG B O 1
ATOM 3426 N N . ARG B 1 216 ? 22.469 25.219 2.547 1 45.12 216 ARG B N 1
ATOM 3427 C CA . ARG B 1 216 ? 22.406 26.109 3.695 1 45.12 216 ARG B CA 1
ATOM 3428 C C . ARG B 1 216 ? 23.797 26.688 4.023 1 45.12 216 ARG B C 1
ATOM 3430 O O . ARG B 1 216 ? 24.781 25.938 4.062 1 45.12 216 ARG B O 1
ATOM 3437 N N . SER B 1 217 ? 24.031 27.891 3.762 1 38.78 217 SER B N 1
ATOM 3438 C CA . SER B 1 217 ? 25.266 28.562 4.176 1 38.78 217 SER B CA 1
ATOM 3439 C C . SER B 1 217 ? 25.484 28.438 5.676 1 38.78 217 SER B C 1
ATOM 3441 O O . SER B 1 217 ? 24.531 28.5 6.457 1 38.78 217 SER B O 1
ATOM 3443 N N . PRO B 1 218 ? 26.672 27.922 6.023 1 37.12 218 PRO B N 1
ATOM 3444 C CA . PRO B 1 218 ? 27.047 27.891 7.441 1 37.12 218 PRO B CA 1
ATOM 3445 C C . PRO B 1 218 ? 26.906 29.266 8.109 1 37.12 218 PRO B C 1
ATOM 3447 O O . PRO B 1 218 ? 27.172 30.297 7.488 1 37.12 218 PRO B O 1
ATOM 3450 N N . LYS B 1 219 ? 25.891 29.531 8.883 1 35.31 219 LYS B N 1
ATOM 3451 C CA . LYS B 1 219 ? 26 30.75 9.68 1 35.31 219 LYS B CA 1
ATOM 3452 C C . LYS B 1 219 ? 27.328 30.828 10.398 1 35.31 219 LYS B C 1
ATOM 3454 O O . LYS B 1 219 ? 27.547 31.719 11.234 1 35.31 219 LYS B O 1
ATOM 3459 N N . TYR B 1 220 ? 28.484 30.484 10.016 1 25.27 220 TYR B N 1
ATOM 3460 C CA . TYR B 1 220 ? 29.531 31.188 10.766 1 25.27 220 TYR B CA 1
ATOM 3461 C C . TYR B 1 220 ? 29.562 32.656 10.391 1 25.27 220 TYR B C 1
ATOM 3463 O O . TYR B 1 220 ? 29.297 33.031 9.242 1 25.27 220 TYR B O 1
#

Solvent-accessible surface area (backbone atoms only — not comparable to full-atom values): 23144 Å² total; per-residue (Å²): 72,61,32,37,35,39,33,32,68,72,50,17,72,73,63,38,61,54,48,76,45,80,44,65,79,84,37,25,38,45,52,52,47,52,56,48,53,70,72,42,67,92,85,65,68,72,57,42,44,28,43,91,83,34,69,53,48,52,81,39,65,64,64,80,47,64,34,35,39,35,63,48,68,62,84,67,81,52,47,49,41,81,37,72,73,81,86,69,56,54,53,56,49,53,59,68,55,58,45,60,59,27,26,18,33,26,34,40,38,29,28,34,49,52,70,60,98,46,60,64,35,37,36,32,45,65,49,91,55,34,59,49,54,49,40,51,48,47,51,52,32,29,61,74,44,59,25,71,49,58,41,33,41,39,44,36,43,79,37,41,67,68,35,69,43,34,36,42,36,18,21,2,58,36,61,63,26,6,48,52,25,42,51,50,36,49,55,46,58,72,69,56,50,61,62,42,38,32,39,35,37,85,87,43,49,28,38,36,54,88,97,44,77,45,78,52,72,74,86,117,71,60,33,36,36,40,34,33,68,72,49,16,73,73,63,38,61,52,48,76,46,79,44,64,80,83,37,26,38,45,52,51,46,52,56,50,52,70,73,42,66,90,86,64,68,70,56,41,44,29,42,91,84,34,69,53,50,52,82,38,66,63,64,81,47,65,33,34,37,34,65,47,69,63,84,67,81,53,48,48,43,80,36,73,72,81,88,71,56,54,52,56,50,54,60,69,56,59,44,60,60,27,25,16,32,25,33,40,38,30,28,35,48,51,70,61,98,43,63,62,37,38,35,31,46,64,48,88,52,34,61,50,54,50,41,50,48,48,51,51,32,28,61,75,44,59,27,72,48,57,40,34,40,40,44,36,43,79,39,42,67,69,37,70,44,35,36,41,35,18,22,2,59,35,59,64,24,8,47,52,25,43,51,50,38,50,54,45,58,70,70,57,51,63,63,41,39,31,39,35,36,84,86,43,50,29,39,37,54,88,96,46,78,44,78,52,73,75,82,119

Secondary structure (DSSP, 8-state):
-EEEEEE-HHHHHHH-SEEEEE--TT-BHHHHHHHHHHHSPTTPPPPEEEETTEEPPTTSBP-SEEEEEE----SS--SEEEES-----HHHHHHHT--TT--EEEEEEEEPPPBTBTEEEEEEEE-TTHHHHHHHHHHHHHHHHTEEEEEEEEE-EEE-TT-EEEEEEEEESSHHHHHHHHHHHHHHHHHSS-EEEEEEETTEEEEEETTEEEE-----/-EEEEEE-HHHHHHH-SEEEEE--TT-BHHHHHHHHHHHSPTTPPPPEEEETTEEPPTTSBP-SEEEEEE----SS--SEEEES-----HHHHHHHT--TT--EEEEEEEEPPPBTBTEEEEEEEE-TTHHHHHHHHHHHHHHHHTEEEEEEEEE-EEE-TT-EEEEEEEEESSHHHHHHHHHHHHHHHHHSS-EEEEEEETTEEEEEETTEEEE-----

InterPro domains:
  IPR003448 Molybdopterin biosynthesis MoaE [PF02391] (85-192)
  IPR003448 Molybdopterin biosynthesis MoaE [cd00756] (89-208)
  IPR012675 Beta-grasp domain superfamily [G3DSA:3.10.20.30] (1-76)
  IPR016155 Molybdopterin synthase/thiamin biosynthesis sulphur carrier, beta-grasp [SSF54285] (1-72)
  IPR036563 Molybdopterin biosynthesis MoaE subunit superfamily [G3DSA:3.90.1170.40] (77-210)
  IPR036563 Molybdopterin biosynthesis MoaE subunit superfamily [SSF54690] (82-210)

Radius of gyration: 27.76 Å; Cα contacts (8 Å, |Δi|>4): 938; chains: 2; bounding box: 59×88×55 Å

Foldseek 3Di:
DKEKEAEDDPLCVQPNRIDIDDDDAFAFVLVVQVVSVVSGPPPADRWFKDDPQATGDRNHTDDHYYIYTHGDQDPPPQLEAEEQDQDDDPVVFCVVQDDPLWPDKDKDWDFAADPPPWFFKKAKDADPCLSRSLSVLLVVLCVVLVWDGKHKYAHGGIHGGGGTGIMIMTTGSDDRSNVRSRVSSVVCSLQRGGMWMWTQTPVGIWTDDRPDIHGDPPPD/DKEKEAEDDPLCVQPNRIDIDDDDAFAFPLVVQVVSVVSGPPPFDRWFKDDPQATGDRNHTDDHYYIYTHGDQPPPPQLEAEEQDQDDDPVVFCVVQDDPLWPDKDKDWDFAADPDPWFFKKAKDADPCLSRSLSVLLVVLCVVLVWDGKHKYAHGGIHGGGGTGIMIMTTGSDDRSNVRSRVSSVVCSLQRGGMWMWTQTPVGIWTDDRPDIHGDPPPD

Nearest PDB structures (foldseek):
  2q5w-assembly1_E  TM=8.936E-01  e=4.790E-13  Staphylococcus aureus
  2qie-assembly2_H  TM=8.967E-01  e=2.964E-12  Staphylococcus aureus
  7l32-assembly2_B  TM=8.323E-01  e=1.624E-11  Burkholderia ambifaria MC40-6
  2wp4-assembly1_B  TM=8.403E-01  e=4.879E-10  Mycobacterium tuberculosis
  1nvj-assembly2_C  TM=9.059E-01  e=5.216E-09  Escherichia coli

Sequence (440 aa):
MKVKLKLYAMYKDALGEAAELELPEGSKVADLKRKVLELLPEGYPEPVVLKDGRFAEDEEPLTEGEYELVPPAAGGGGRVVLTEEEDWSLDGLVEELGDPESGATVIFVGTVKSKGSKVLELIYEAHPSVKEFMEKIVEEELKKWGALDARVVQFLGPRKVGQKTLIIAVSGKDRESAFKAAREILERLKHEPPIWKREVRTDGEYWITGEGELRRSPKYMKVKLKLYAMYKDALGEAAELELPEGSKVADLKRKVLELLPEGYPEPVVLKDGRFAEDEEPLTEGEYELVPPAAGGGGRVVLTEEEDWSLDGLVEELGDPESGATVIFVGTVKSKGSKVLELIYEAHPSVKEFMEKIVEEELKKWGALDARVVQFLGPRKVGQKTLIIAVSGKDRESAFKAAREILERLKHEPPIWKREVRTDGEYWITGEGELRRSPKY

Organism: Ignicoccus hospitalis (strain KIN4/I / DSM 18386 / JCM 14125) (NCBI:txid453591)

pLDDT: mean 81.24, std 16.07, range [25.27, 98.75]